Protein AF-0000000072276516 (afdb_homodimer)

pLDDT: mean 94.81, std 11.95, range [18.27, 99.0]

Secondary structure (DSSP, 8-state):
----HHHHHHTHHHHTSTTTHHHHHHHHHH-EEEEE-SSTTHHHHHHHHHHHT-SEEEEE---B--GGGTTT-TTS-GGGTTSBHHHHHHHHHHHH-TTSEEEEE-S---TTTHHHHHHTSSEEEE--SSHHHHHHHHHHHHHHT-EEEEEEEEBTEEEEEEE-GGGT---HHHH-SSPPPTTTS--HHHH-B-HHHHHHHHHHHHHHHHHHHHT-S---BTEEEEEETTTTEEEEEE----TT-TTTSSS-S--SSGGGTTGGGT-----/----HHHHHHTHHHHTSTTTHHHHHHHHHH-EEEEE-SSTTHHHHHHHHHHHT-SEEEEE---B--GGGTTT-TTS-GGGTTSBHHHHHHHHHHHH-TTSEEEEE-S---HHHHHHHHHTSSEEEE--SSHHHHHHHHHHHHHHT-EEEEEEEEBTEEEEEEE-GGGT---HHHH-SSPPPTTTS--HHHH-B-HHHHHHHHHHHHHHHHHHHHT-S---BTEEEEEETTTTEEEEEE----TT-TTTSSS-S--SSGGGTTTTTT-----

Organism: Rhodospirillum rubrum (strain ATCC 11170 / ATH 1.1.1 / DSM 467 / LMG 4362 / NCIMB 8255 / S1) (NCBI:txid269796)

InterPro domains:
  IPR000594 THIF-type NAD/FAD binding fold [PF00899] (11-246)
  IPR035985 Ubiquitin-activating enzyme-like [SSF69572] (2-256)
  IPR045886 ThiF/MoeB/HesA family [PTHR10953] (6-190)

Solvent-accessible surface area (backbone atoms only — not comparable to full-atom values): 27243 Å² total; per-residue (Å²): 131,85,71,52,72,64,52,49,46,28,41,40,36,44,38,49,22,85,88,36,20,64,68,34,49,51,50,30,43,68,35,35,36,34,32,38,25,66,37,38,29,19,12,38,21,52,50,38,37,30,26,63,34,31,21,28,36,35,32,34,27,62,51,54,37,45,66,56,44,36,26,34,17,76,43,46,40,61,88,45,51,71,35,44,33,32,57,41,42,39,53,44,37,42,36,42,25,70,82,31,43,63,45,69,36,80,38,73,87,37,52,88,48,37,59,66,58,57,65,75,35,68,34,38,36,41,28,53,81,48,59,72,58,52,52,51,51,43,53,43,25,54,76,69,55,32,43,36,39,38,42,47,68,49,37,53,34,36,40,38,33,27,26,35,44,75,76,69,35,18,50,62,46,44,78,46,78,60,76,73,58,85,81,72,62,75,38,43,89,69,46,4,35,48,31,25,54,29,28,24,50,11,9,47,49,31,41,51,52,51,27,62,76,62,71,44,65,44,71,42,53,36,31,36,40,37,35,38,56,46,62,63,44,66,48,76,42,83,41,61,60,37,64,79,24,47,58,81,22,82,69,49,74,52,86,68,55,71,91,45,60,76,58,71,77,68,71,69,68,78,124,132,86,73,49,72,65,52,49,46,30,42,40,36,44,38,50,23,83,88,36,20,64,69,36,48,50,49,30,42,69,34,34,37,34,31,37,26,65,38,39,29,20,12,38,21,53,50,37,36,31,27,63,34,31,22,30,36,33,34,33,28,62,52,54,36,46,66,56,44,35,24,34,18,74,43,47,40,59,88,44,50,69,35,43,33,32,58,41,41,38,53,43,37,42,36,42,25,72,83,32,45,62,46,69,36,83,39,74,88,37,53,89,48,36,58,65,59,55,66,76,35,67,35,37,35,42,27,53,81,48,60,71,60,51,52,50,50,43,52,43,25,55,77,68,54,33,42,36,40,40,42,48,67,47,39,51,34,35,39,38,34,28,25,32,44,76,75,70,37,20,49,62,46,45,77,44,77,60,77,74,58,84,79,72,64,74,38,44,89,69,44,3,37,47,31,26,55,29,28,22,50,11,8,47,49,32,42,51,52,52,28,63,76,62,72,44,66,44,71,43,52,36,32,36,40,38,36,37,58,44,63,62,44,67,47,77,41,85,41,61,60,37,64,78,23,47,58,83,22,81,70,49,74,51,87,68,54,70,89,46,59,76,58,71,76,67,71,69,68,78,128

Radius of gyration: 22.63 Å; Cα contacts (8 Å, |Δi|>4): 1317; chains: 2; bounding box: 52×69×54 Å

Nearest PDB structures (foldseek):
  1zud-assembly2_3  TM=9.697E-01  e=6.079E-31  Escherichia coli K-12
  1zud-assembly3_1  TM=9.810E-01  e=8.477E-30  Escherichia coli K-12
  1zkm-assembly2_D  TM=9.727E-01  e=9.610E-30  Escherichia coli
  6yub-assembly1_A  TM=8.601E-01  e=2.172E-29  Thermochaetoides thermophila
  6yub-assembly1_B  TM=8.516E-01  e=3.821E-29  Thermochaetoides thermophila

Structure (mmCIF, N/CA/C/O backbone):
data_AF-0000000072276516-model_v1
#
loop_
_entity.id
_entity.type
_entity.pdbx_description
1 polymer 'Molybdopterin-synthase adenylyltransferase'
#
loop_
_atom_site.group_PDB
_atom_site.id
_atom_site.type_symbol
_atom_site.label_atom_id
_atom_site.label_alt_id
_atom_site.label_comp_id
_atom_site.label_asym_id
_atom_site.label_entity_id
_atom_site.label_seq_id
_atom_site.pdbx_PDB_ins_code
_atom_site.Cartn_x
_atom_site.Cartn_y
_atom_site.Cartn_z
_atom_site.occupancy
_atom_site.B_iso_or_equiv
_atom_site.auth_seq_id
_atom_site.auth_comp_id
_atom_site.auth_asym_id
_atom_site.auth_atom_id
_atom_site.pdbx_PDB_model_num
ATOM 1 N N . MET A 1 1 ? 25.953 12.086 11.086 1 65.81 1 MET A N 1
ATOM 2 C CA . MET A 1 1 ? 25.359 11.242 12.117 1 65.81 1 MET A CA 1
ATOM 3 C C . MET A 1 1 ? 25.938 9.828 12.055 1 65.81 1 MET A C 1
ATOM 5 O O . MET A 1 1 ? 26.219 9.312 10.969 1 65.81 1 MET A O 1
ATOM 9 N N . ASP A 1 2 ? 26.406 9.375 13.156 1 86.06 2 ASP A N 1
ATOM 10 C CA . ASP A 1 2 ? 27 8.047 13.242 1 86.06 2 ASP A CA 1
ATOM 11 C C . ASP A 1 2 ? 25.938 6.98 13.484 1 86.06 2 ASP A C 1
ATOM 13 O O . ASP A 1 2 ? 25.234 7.016 14.492 1 86.06 2 ASP A O 1
ATOM 17 N N . PHE A 1 3 ? 25.688 6.188 12.438 1 93.75 3 PHE A N 1
ATOM 18 C CA . PHE A 1 3 ? 24.75 5.09 12.57 1 93.75 3 PHE A CA 1
ATOM 19 C C . PHE A 1 3 ? 25.312 3.992 13.461 1 93.75 3 PHE A C 1
ATOM 21 O O . PHE A 1 3 ? 26.5 3.705 13.43 1 93.75 3 PHE A O 1
ATOM 28 N N . THR A 1 4 ? 24.375 3.482 14.281 1 96.06 4 THR A N 1
ATOM 29 C CA . THR A 1 4 ? 24.734 2.223 14.922 1 96.06 4 THR A CA 1
ATOM 30 C C . THR A 1 4 ? 24.812 1.098 13.891 1 96.06 4 THR A C 1
ATOM 32 O O . THR A 1 4 ? 24.297 1.232 12.773 1 96.06 4 THR A O 1
ATOM 35 N N . GLU A 1 5 ? 25.453 0.019 14.234 1 95.62 5 GLU A N 1
ATOM 36 C CA . GLU A 1 5 ? 25.516 -1.15 13.367 1 95.62 5 GLU A CA 1
ATOM 37 C C . GLU A 1 5 ? 24.125 -1.669 13.039 1 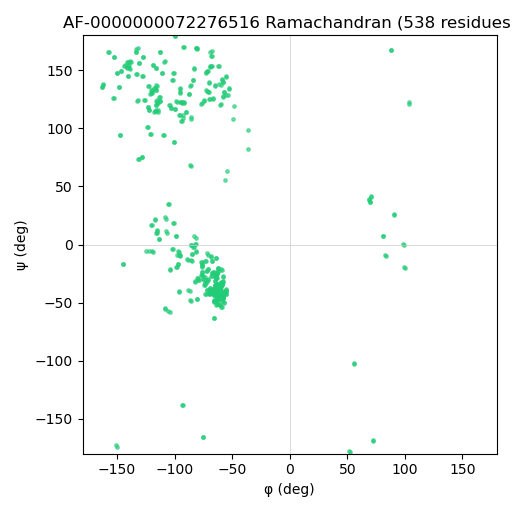95.62 5 GLU A C 1
ATOM 39 O O . GLU A 1 5 ? 23.844 -2.078 11.906 1 95.62 5 GLU A O 1
ATOM 44 N N . GLU A 1 6 ? 23.328 -1.648 14.008 1 96.69 6 GLU A N 1
ATOM 45 C CA . GLU A 1 6 ? 21.938 -2.076 13.82 1 96.69 6 GLU A CA 1
ATOM 46 C C . GLU A 1 6 ? 21.234 -1.203 12.789 1 96.69 6 GLU A C 1
ATOM 48 O O . GLU A 1 6 ? 20.531 -1.713 11.914 1 96.69 6 GLU A O 1
ATOM 53 N N . GLN A 1 7 ? 21.406 0.08 12.891 1 97.12 7 GLN A N 1
ATOM 54 C CA . GLN A 1 7 ? 20.781 1.007 11.961 1 97.12 7 GLN A CA 1
ATOM 55 C C . GLN A 1 7 ? 21.297 0.808 10.539 1 97.12 7 GLN A C 1
ATOM 57 O O . GLN A 1 7 ? 20.531 0.869 9.578 1 97.12 7 GLN A O 1
ATOM 62 N N . ILE A 1 8 ? 22.594 0.59 10.414 1 97.06 8 ILE A N 1
ATOM 63 C CA . ILE A 1 8 ? 23.172 0.341 9.102 1 97.06 8 ILE A CA 1
ATOM 64 C C . ILE A 1 8 ? 22.547 -0.899 8.477 1 97.06 8 ILE A C 1
ATOM 66 O O . ILE A 1 8 ? 22.188 -0.896 7.297 1 97.06 8 ILE A O 1
ATOM 70 N N . HIS A 1 9 ? 22.391 -1.893 9.312 1 97.5 9 HIS A N 1
ATOM 71 C CA . HIS A 1 9 ? 21.812 -3.141 8.836 1 97.5 9 HIS A CA 1
ATOM 72 C C . HIS A 1 9 ? 20.328 -2.963 8.5 1 97.5 9 HIS A C 1
ATOM 74 O O . HIS A 1 9 ? 19.875 -3.396 7.445 1 97.5 9 HIS A O 1
ATOM 80 N N . ARG A 1 10 ? 19.641 -2.268 9.312 1 98 10 ARG A N 1
ATOM 81 C CA . ARG A 1 10 ? 18.188 -2.092 9.188 1 98 10 ARG A CA 1
ATOM 82 C C . ARG A 1 10 ? 17.844 -1.253 7.961 1 98 10 ARG A C 1
ATOM 84 O O . ARG A 1 10 ? 16.859 -1.533 7.266 1 98 10 ARG A O 1
ATOM 91 N N . TYR A 1 11 ? 18.672 -0.251 7.734 1 97.88 11 TYR A N 1
ATOM 92 C CA . TYR A 1 11 ? 18.297 0.709 6.699 1 97.88 11 TYR A CA 1
ATOM 93 C C . TYR A 1 11 ? 19.188 0.545 5.469 1 97.88 11 TYR A C 1
ATOM 95 O O . TYR A 1 11 ? 19.328 1.472 4.664 1 97.88 11 TYR A O 1
ATOM 103 N N . ALA A 1 12 ? 19.781 -0.639 5.285 1 96.88 12 ALA A N 1
ATOM 104 C CA . ALA A 1 12 ? 20.75 -0.898 4.223 1 96.88 12 ALA A CA 1
ATOM 105 C C . ALA A 1 12 ? 20.156 -0.604 2.852 1 96.88 12 ALA A C 1
ATOM 107 O O . ALA A 1 12 ? 20.812 0.004 2 1 96.88 12 ALA A O 1
ATOM 108 N N . ARG A 1 13 ? 18.906 -0.985 2.637 1 95.44 13 ARG A N 1
ATOM 109 C CA . ARG A 1 13 ? 18.297 -0.85 1.322 1 95.44 13 ARG A CA 1
ATOM 110 C C . ARG A 1 13 ? 18.031 0.615 0.989 1 95.44 13 ARG A C 1
ATOM 112 O O . ARG A 1 13 ? 17.969 0.988 -0.185 1 95.44 13 ARG A O 1
ATOM 119 N N . HIS A 1 14 ? 17.766 1.454 2.025 1 96.31 14 HIS A N 1
ATOM 120 C CA . HIS A 1 14 ? 17.641 2.891 1.812 1 96.31 14 HIS A CA 1
ATOM 121 C C . HIS A 1 14 ? 19 3.531 1.543 1 96.31 14 HIS A C 1
ATOM 123 O O . HIS A 1 14 ? 19.141 4.367 0.646 1 96.31 14 HIS A O 1
ATOM 129 N N . ILE A 1 15 ? 19.953 3.105 2.297 1 96.25 15 ILE A N 1
ATOM 130 C CA . ILE A 1 15 ? 21.297 3.682 2.217 1 96.25 15 ILE A CA 1
ATOM 131 C C . ILE A 1 15 ? 21.906 3.395 0.844 1 96.25 15 ILE A C 1
ATOM 133 O O . ILE A 1 15 ? 22.641 4.215 0.301 1 96.25 15 ILE A O 1
ATOM 137 N N . LEU A 1 16 ? 21.484 2.271 0.191 1 95.81 16 LEU A N 1
ATOM 138 C CA . LEU A 1 16 ? 22 1.867 -1.112 1 95.81 16 LEU A CA 1
ATOM 139 C C . LEU A 1 16 ? 21.406 2.721 -2.225 1 95.81 16 LEU A C 1
ATOM 141 O O . LEU A 1 16 ? 21.922 2.744 -3.344 1 95.81 16 LEU A O 1
ATOM 145 N N . LEU A 1 17 ? 20.297 3.383 -1.972 1 97.38 17 LEU A N 1
ATOM 146 C CA . LEU A 1 17 ? 19.688 4.273 -2.959 1 97.38 17 LEU A CA 1
ATOM 147 C C . LEU A 1 17 ? 20.484 5.57 -3.076 1 97.38 17 LEU A C 1
ATOM 149 O O . LEU A 1 17 ? 20.625 6.309 -2.1 1 97.38 17 LEU A O 1
ATOM 153 N N . PRO A 1 18 ? 20.906 5.855 -4.258 1 97.06 18 PRO A N 1
ATOM 154 C CA . PRO A 1 18 ? 21.688 7.086 -4.406 1 97.06 18 PRO A CA 1
ATOM 155 C C . PRO A 1 18 ? 20.906 8.328 -3.98 1 97.06 18 PRO A C 1
ATOM 157 O O . PRO A 1 18 ? 21.5 9.289 -3.471 1 97.06 18 PRO A O 1
ATOM 160 N N . GLU A 1 19 ? 19.641 8.367 -4.148 1 97.62 19 GLU A N 1
ATOM 161 C CA . GLU A 1 19 ? 18.797 9.508 -3.82 1 97.62 19 GLU A CA 1
ATOM 162 C C . GLU A 1 19 ? 18.641 9.672 -2.311 1 97.62 19 GLU A C 1
ATOM 164 O O . GLU A 1 19 ? 18.328 10.766 -1.827 1 97.62 19 GLU A O 1
ATOM 169 N N . VAL A 1 20 ? 18.828 8.617 -1.462 1 97.69 20 VAL A N 1
ATOM 170 C CA . VAL A 1 20 ? 18.656 8.648 -0.015 1 97.69 20 VAL A CA 1
ATOM 171 C C . VAL A 1 20 ? 20.016 8.672 0.68 1 97.69 20 VAL A C 1
ATOM 173 O O . VAL A 1 20 ? 20.359 9.648 1.348 1 97.69 20 VAL A O 1
ATOM 176 N N . GLY A 1 21 ? 20.875 7.633 0.403 1 97.31 21 GLY A N 1
ATOM 177 C CA . GLY A 1 21 ? 22.172 7.547 1.033 1 97.31 21 GLY A CA 1
ATOM 178 C C . GLY A 1 21 ? 22.125 7.648 2.545 1 97.31 21 GLY A C 1
ATOM 179 O O . GLY A 1 21 ? 21.047 7.594 3.137 1 97.31 21 GLY A O 1
ATOM 180 N N . GLY A 1 22 ? 23.281 7.609 3.127 1 97.12 22 GLY A N 1
ATOM 181 C CA . GLY A 1 22 ? 23.359 7.789 4.566 1 97.12 22 GLY A CA 1
ATOM 182 C C . GLY A 1 22 ? 22.828 9.133 5.031 1 97.12 22 GLY A C 1
ATOM 183 O O . GLY A 1 22 ? 22.188 9.227 6.07 1 97.12 22 GLY A O 1
ATOM 184 N N . THR A 1 23 ? 23.094 10.117 4.203 1 97.88 23 THR A N 1
ATOM 185 C CA . THR A 1 23 ? 22.656 11.469 4.531 1 97.88 23 THR A CA 1
ATOM 186 C C . THR A 1 23 ? 21.125 11.539 4.582 1 97.88 23 THR A C 1
ATOM 188 O O . THR A 1 23 ? 20.562 12.125 5.508 1 97.88 23 THR A O 1
ATOM 191 N N . GLY A 1 24 ? 20.5 10.984 3.596 1 98.44 24 GLY A N 1
ATOM 192 C CA . GLY A 1 24 ? 19.047 10.953 3.588 1 98.44 24 GLY A CA 1
ATOM 193 C C . GLY A 1 24 ? 18.453 10.164 4.742 1 98.44 24 GLY A C 1
ATOM 194 O O . GLY A 1 24 ? 17.469 10.578 5.344 1 98.44 24 GLY A O 1
ATOM 195 N N . GLN A 1 25 ? 19.109 9.047 5.062 1 98.62 25 GLN A N 1
ATOM 196 C CA . GLN A 1 25 ? 18.625 8.234 6.176 1 98.62 25 GLN A CA 1
ATOM 197 C C . GLN A 1 25 ? 18.75 8.984 7.496 1 98.62 25 GLN A C 1
ATOM 199 O O . GLN A 1 25 ? 17.859 8.906 8.344 1 98.62 25 GLN A O 1
ATOM 204 N N . ALA A 1 26 ? 19.812 9.711 7.621 1 98.56 26 ALA A N 1
ATOM 205 C CA . ALA A 1 26 ? 19.984 10.531 8.82 1 98.56 26 ALA A CA 1
ATOM 206 C C . ALA A 1 26 ? 18.891 11.586 8.922 1 98.56 26 ALA A C 1
ATOM 208 O O . ALA A 1 26 ? 18.391 11.867 10.016 1 98.56 26 ALA A O 1
ATOM 209 N N . ARG A 1 27 ? 18.531 12.172 7.793 1 98.56 27 ARG A N 1
ATOM 210 C CA . ARG A 1 27 ? 17.453 13.156 7.766 1 98.56 27 ARG A CA 1
ATOM 211 C C . ARG A 1 27 ? 16.141 12.531 8.195 1 98.56 27 ARG A C 1
ATOM 213 O O . ARG A 1 27 ? 15.359 13.148 8.938 1 98.56 27 ARG A O 1
ATOM 220 N N . LEU A 1 28 ? 15.875 11.344 7.75 1 98.75 28 LEU A N 1
ATOM 221 C CA . LEU A 1 28 ? 14.664 10.648 8.148 1 98.75 28 LEU A CA 1
ATOM 222 C C . LEU A 1 28 ? 14.648 10.398 9.648 1 98.75 28 LEU A C 1
ATOM 224 O O . LEU A 1 28 ? 13.633 10.633 10.312 1 98.75 28 LEU A O 1
ATOM 228 N N . LEU A 1 29 ? 15.742 9.984 10.172 1 98.62 29 LEU A N 1
ATOM 229 C CA . LEU A 1 29 ? 15.836 9.672 11.594 1 98.62 29 LEU A CA 1
ATOM 230 C C . LEU A 1 29 ? 15.602 10.922 12.438 1 98.62 29 LEU A C 1
ATOM 232 O O . LEU A 1 29 ? 15.156 10.828 13.586 1 98.62 29 LEU A O 1
ATOM 236 N N . GLY A 1 30 ? 15.844 12.023 11.859 1 98.5 30 GLY A N 1
ATOM 237 C CA . GLY A 1 30 ? 15.695 13.273 12.57 1 98.5 30 GLY A CA 1
ATOM 238 C C . GLY A 1 30 ? 14.352 13.945 12.328 1 98.5 30 GLY A C 1
ATOM 239 O O . GLY A 1 30 ? 14.031 14.953 12.961 1 98.5 30 GLY A O 1
ATOM 240 N N . ALA A 1 31 ? 13.578 13.422 11.453 1 98.88 31 ALA A N 1
ATOM 241 C CA . ALA A 1 31 ? 12.344 14.055 11.016 1 98.88 31 ALA A CA 1
ATOM 242 C C . ALA A 1 31 ? 11.195 13.766 11.977 1 98.88 31 ALA A C 1
ATOM 244 O O . ALA A 1 31 ? 11.219 12.75 12.688 1 98.88 31 ALA A O 1
ATOM 245 N N . ARG A 1 32 ? 10.227 14.648 12.07 1 98.94 32 ARG A N 1
ATOM 246 C CA . ARG A 1 32 ? 8.984 14.531 12.836 1 98.94 32 ARG A CA 1
ATOM 247 C C . ARG A 1 32 ? 7.77 14.703 11.938 1 98.94 32 ARG A C 1
ATOM 249 O O . ARG A 1 32 ? 7.578 15.766 11.344 1 98.94 32 ARG A O 1
ATOM 256 N N . VAL A 1 33 ? 6.945 13.695 11.836 1 98.94 33 VAL A N 1
ATOM 257 C CA . VAL A 1 33 ? 5.789 13.727 10.953 1 98.94 33 VAL A CA 1
ATOM 258 C C . VAL A 1 33 ? 4.508 13.531 11.758 1 98.94 33 VAL A C 1
ATOM 260 O O . VAL A 1 33 ? 4.422 12.617 12.578 1 98.94 33 VAL A O 1
ATOM 263 N N . LEU A 1 34 ? 3.508 14.391 11.57 1 99 34 LEU A N 1
ATOM 264 C CA . LEU A 1 34 ? 2.186 14.203 12.164 1 99 34 LEU A CA 1
ATOM 265 C C . LEU A 1 34 ? 1.247 13.516 11.18 1 99 34 LEU A C 1
ATOM 267 O O . LEU A 1 34 ? 1.073 13.969 10.047 1 99 34 LEU A O 1
ATOM 271 N N . VAL A 1 35 ? 0.7 12.398 11.586 1 98.94 35 VAL A N 1
ATOM 272 C CA . VAL A 1 35 ? -0.323 11.695 10.82 1 98.94 35 VAL A CA 1
ATOM 273 C C . VAL A 1 35 ? -1.691 11.914 11.461 1 98.94 35 VAL A C 1
ATOM 275 O O . VAL A 1 35 ? -1.9 11.578 12.625 1 98.94 35 VAL A O 1
ATOM 278 N N . VAL A 1 36 ? -2.609 12.5 10.703 1 98.88 36 VAL A N 1
ATOM 279 C CA . VAL A 1 36 ? -3.971 12.719 11.188 1 98.88 36 VAL A CA 1
ATOM 280 C C . VAL A 1 36 ? -4.863 11.555 10.75 1 98.88 36 VAL A C 1
ATOM 282 O O . VAL A 1 36 ? -5.262 11.469 9.586 1 98.88 36 VAL A O 1
ATOM 285 N N . GLY A 1 37 ? -5.184 10.727 11.727 1 98.5 37 GLY A N 1
ATOM 286 C CA . GLY A 1 37 ? -5.977 9.539 11.453 1 98.5 37 GLY A CA 1
ATOM 287 C C . GLY A 1 37 ? -5.156 8.266 11.43 1 98.5 37 GLY A C 1
ATOM 288 O O . GLY A 1 37 ? -4.211 8.141 10.648 1 98.5 37 GLY A O 1
ATOM 289 N N . ALA A 1 38 ? -5.516 7.336 12.266 1 98.69 38 ALA A N 1
ATOM 290 C CA . ALA A 1 38 ? -4.902 6.012 12.297 1 98.69 38 ALA A CA 1
ATOM 291 C C . ALA A 1 38 ? -5.828 4.961 11.695 1 98.69 38 ALA A C 1
ATOM 293 O O . ALA A 1 38 ? -5.922 3.84 12.203 1 98.69 38 ALA A O 1
ATOM 294 N N . GLY A 1 39 ? -6.582 5.383 10.672 1 98.19 39 GLY A N 1
ATOM 295 C CA . GLY A 1 39 ? -7.527 4.5 10.008 1 98.19 39 GLY A CA 1
ATOM 296 C C . GLY A 1 39 ? -6.945 3.803 8.797 1 98.19 39 GLY A C 1
ATOM 297 O O . GLY A 1 39 ? -5.828 3.281 8.844 1 98.19 39 GLY A O 1
ATOM 298 N N . GLY A 1 40 ? -7.777 3.732 7.711 1 98.25 40 GLY A N 1
ATOM 299 C CA . GLY A 1 40 ? -7.379 3.027 6.5 1 98.25 40 GLY A CA 1
ATOM 300 C C . GLY A 1 40 ? -6.129 3.602 5.859 1 98.25 40 GLY A C 1
ATOM 301 O O . GLY A 1 40 ? -5.164 2.877 5.613 1 98.25 40 GLY A O 1
ATOM 302 N N . LEU A 1 41 ? -6.125 4.852 5.637 1 98.62 41 LEU A N 1
ATOM 303 C CA . LEU A 1 41 ? -4.957 5.508 5.047 1 98.62 41 LEU A CA 1
ATOM 304 C C . LEU A 1 41 ? -3.797 5.531 6.035 1 98.62 41 LEU A C 1
ATOM 306 O O . LEU A 1 41 ? -2.652 5.266 5.66 1 98.62 41 LEU A O 1
ATOM 310 N N . GLY A 1 42 ? -4.113 5.812 7.277 1 98.81 42 GLY A N 1
ATOM 311 C CA . GLY A 1 42 ? -3.096 5.938 8.312 1 98.81 42 GLY A CA 1
ATOM 312 C C . GLY A 1 42 ? -2.334 4.648 8.555 1 98.81 42 GLY A C 1
ATOM 313 O O . GLY A 1 42 ? -1.176 4.676 8.977 1 98.81 42 GLY A O 1
ATOM 314 N N . SER A 1 43 ? -2.951 3.518 8.242 1 98.81 43 SER A N 1
ATOM 315 C CA . SER A 1 43 ? -2.361 2.221 8.555 1 98.81 43 SER A CA 1
ATOM 316 C C . SER A 1 43 ? -1.084 1.985 7.762 1 98.81 43 SER A C 1
ATOM 318 O O . SER A 1 43 ? 0.009 1.938 8.328 1 98.81 43 SER A O 1
ATOM 320 N N . PRO A 1 44 ? -1.178 1.92 6.395 1 98.88 44 PRO A N 1
ATOM 321 C CA . PRO A 1 44 ? 0.08 1.749 5.664 1 98.88 44 PRO A CA 1
ATOM 322 C C . PRO A 1 44 ? 1.016 2.947 5.812 1 98.88 44 PRO A C 1
ATOM 324 O O . PRO A 1 44 ? 2.238 2.781 5.836 1 98.88 44 PRO A O 1
ATOM 327 N N . LEU A 1 45 ? 0.515 4.133 5.953 1 98.94 45 LEU A N 1
ATOM 328 C CA . LEU A 1 45 ? 1.3 5.352 6.102 1 98.94 45 LEU A CA 1
ATOM 329 C C . LEU A 1 45 ? 2.205 5.27 7.324 1 98.94 45 LEU A C 1
ATOM 331 O O . LEU A 1 45 ? 3.424 5.414 7.211 1 98.94 45 LEU A O 1
ATOM 335 N N . VAL A 1 46 ? 1.607 4.969 8.477 1 98.94 46 VAL A N 1
ATOM 336 C CA . VAL A 1 46 ? 2.354 4.91 9.727 1 98.94 46 VAL A CA 1
ATOM 337 C C . VAL A 1 46 ? 3.363 3.764 9.672 1 98.94 46 VAL A C 1
ATOM 339 O O . VAL A 1 46 ? 4.52 3.932 10.062 1 98.94 46 VAL A O 1
ATOM 342 N N . LEU A 1 47 ? 2.957 2.627 9.172 1 98.94 47 LEU A N 1
ATOM 343 C CA . LEU A 1 47 ? 3.824 1.456 9.133 1 98.94 47 LEU A CA 1
ATOM 344 C C . LEU A 1 47 ? 5.047 1.71 8.258 1 98.94 47 LEU A C 1
ATOM 346 O O . LEU A 1 47 ? 6.176 1.421 8.664 1 98.94 47 LEU A O 1
ATOM 350 N N . TYR A 1 48 ? 4.879 2.285 7.113 1 98.94 48 TYR A N 1
ATOM 351 C CA . TYR A 1 48 ? 5.992 2.441 6.184 1 98.94 48 TYR A CA 1
ATOM 352 C C . TYR A 1 48 ? 6.863 3.629 6.574 1 98.94 48 TYR A C 1
ATOM 354 O O . TYR A 1 48 ? 8.07 3.643 6.297 1 98.94 48 TYR A O 1
ATOM 362 N N . LEU A 1 49 ? 6.309 4.672 7.223 1 98.94 49 LEU A N 1
ATOM 363 C CA . LEU A 1 49 ? 7.156 5.723 7.781 1 98.94 49 LEU A CA 1
ATOM 364 C C . LEU A 1 49 ? 8.039 5.172 8.891 1 98.94 49 LEU A C 1
ATOM 366 O O . LEU A 1 49 ? 9.227 5.492 8.969 1 98.94 49 LEU A O 1
ATOM 370 N N . ALA A 1 50 ? 7.402 4.336 9.719 1 98.94 50 ALA A N 1
ATOM 371 C CA . ALA A 1 50 ? 8.164 3.709 10.797 1 98.94 50 ALA A CA 1
ATOM 372 C C . ALA A 1 50 ? 9.258 2.803 10.234 1 98.94 50 ALA A C 1
ATOM 374 O O . ALA A 1 50 ? 10.406 2.863 10.672 1 98.94 50 ALA A O 1
ATOM 375 N N . ALA A 1 51 ? 8.883 1.981 9.289 1 98.88 51 ALA A N 1
ATOM 376 C CA . ALA A 1 51 ? 9.836 1.071 8.656 1 98.88 51 ALA A CA 1
ATOM 377 C C . ALA A 1 51 ? 10.984 1.841 8.016 1 98.88 51 ALA A C 1
ATOM 379 O O . ALA A 1 51 ? 12.133 1.382 8.031 1 98.88 51 ALA A O 1
ATOM 380 N N . ALA A 1 52 ? 10.68 3.043 7.48 1 98.81 52 ALA A N 1
ATOM 381 C CA . ALA A 1 52 ? 11.672 3.867 6.797 1 98.81 52 ALA A CA 1
ATOM 382 C C . ALA A 1 52 ? 12.586 4.562 7.797 1 98.81 52 ALA A C 1
ATOM 384 O O . ALA A 1 52 ? 13.625 5.113 7.418 1 98.81 52 ALA A O 1
ATOM 385 N N . GLY A 1 53 ? 12.195 4.582 9.039 1 98.75 53 GLY A N 1
ATOM 386 C CA . GLY A 1 53 ? 13.039 5.18 10.062 1 98.75 53 GLY A CA 1
ATOM 387 C C . GLY A 1 53 ? 12.758 6.652 10.281 1 98.75 53 GLY A C 1
ATOM 388 O O . GLY A 1 53 ? 13.648 7.414 10.648 1 98.75 53 GLY A O 1
ATOM 389 N N . VAL A 1 54 ? 11.586 7.117 10 1 98.88 54 VAL A N 1
ATOM 390 C CA . VAL A 1 54 ? 11.211 8.453 10.445 1 98.88 54 VAL A CA 1
ATOM 391 C C . VAL A 1 54 ? 11.289 8.531 11.969 1 98.88 54 VAL A C 1
ATOM 393 O O . VAL A 1 54 ? 10.586 7.793 12.672 1 98.88 54 VAL A O 1
ATOM 396 N N . GLY A 1 55 ? 12.07 9.391 12.43 1 98.81 55 GLY A N 1
ATOM 397 C CA . GLY A 1 55 ? 12.461 9.367 13.836 1 98.81 55 GLY A CA 1
ATOM 398 C C . GLY A 1 55 ? 11.281 9.523 14.781 1 98.81 55 GLY A C 1
ATOM 399 O O . GLY A 1 55 ? 11.203 8.836 15.797 1 98.81 55 GLY A O 1
ATOM 400 N N . THR A 1 56 ? 10.398 10.445 14.477 1 98.94 56 THR A N 1
ATOM 401 C CA . THR A 1 56 ? 9.227 10.711 15.312 1 98.94 56 THR A CA 1
ATOM 402 C C . THR A 1 56 ? 7.969 10.789 14.453 1 98.94 56 THR A C 1
ATOM 404 O O . THR A 1 56 ? 7.906 11.562 13.5 1 98.94 56 THR A O 1
ATOM 407 N N . ILE A 1 57 ? 7.027 9.93 14.836 1 98.94 57 ILE A N 1
ATOM 408 C CA . ILE A 1 57 ? 5.719 9.953 14.188 1 98.94 57 ILE A CA 1
ATOM 409 C C . ILE A 1 57 ? 4.645 10.305 15.211 1 98.94 57 ILE A C 1
ATOM 411 O O . ILE A 1 57 ? 4.473 9.594 16.203 1 98.94 57 ILE A O 1
ATOM 415 N N . GLY A 1 58 ? 4.004 11.469 15.031 1 98.94 58 GLY A N 1
ATOM 416 C CA . GLY A 1 58 ? 2.795 11.75 15.789 1 98.94 58 GLY A CA 1
ATOM 417 C C . GLY A 1 58 ? 1.54 11.211 15.133 1 98.94 58 GLY A C 1
ATOM 418 O O . GLY A 1 58 ? 1.397 11.266 13.906 1 98.94 58 GLY A O 1
ATOM 419 N N . VAL A 1 59 ? 0.675 10.609 15.938 1 98.94 59 VAL A N 1
ATOM 420 C CA . VAL A 1 59 ? -0.611 10.141 15.438 1 98.94 59 VAL A CA 1
ATOM 421 C C . VAL A 1 59 ? -1.742 10.727 16.281 1 98.94 59 VAL A C 1
ATOM 423 O O . VAL A 1 59 ? -1.739 10.609 17.5 1 98.94 59 VAL A O 1
ATOM 426 N N . ILE A 1 60 ? -2.664 11.398 15.625 1 98.94 60 ILE A N 1
ATOM 427 C CA . ILE A 1 60 ? -3.842 11.914 16.312 1 98.94 60 ILE A CA 1
ATOM 428 C C . ILE A 1 60 ? -5.086 11.172 15.828 1 98.94 60 ILE A C 1
ATOM 430 O O . ILE A 1 60 ? -5.344 11.094 14.625 1 98.94 60 ILE A O 1
ATOM 434 N N . ASP A 1 61 ? -5.797 10.602 16.641 1 98.69 61 ASP A N 1
ATOM 435 C CA . ASP A 1 61 ? -7.027 9.844 16.453 1 98.69 61 ASP A CA 1
ATOM 436 C C . ASP A 1 61 ? -7.781 9.664 17.766 1 98.69 61 ASP A C 1
ATOM 438 O O . ASP A 1 61 ? -7.184 9.328 18.797 1 98.69 61 ASP A O 1
ATOM 442 N N . ALA A 1 62 ? -9.07 9.859 17.75 1 98.25 62 ALA A N 1
ATOM 443 C CA . ALA A 1 62 ? -9.836 9.836 19 1 98.25 62 ALA A CA 1
ATOM 444 C C . ALA A 1 62 ? -10.562 8.508 19.156 1 98.25 62 ALA A C 1
ATOM 446 O O . ALA A 1 62 ? -11.195 8.266 20.203 1 98.25 62 ALA A O 1
ATOM 447 N N . ASP A 1 63 ? -10.516 7.586 18.188 1 98.06 63 ASP A N 1
ATOM 448 C CA . ASP A 1 63 ? -11.352 6.387 18.172 1 98.06 63 ASP A CA 1
ATOM 449 C C . ASP A 1 63 ? -10.633 5.215 18.828 1 98.06 63 ASP A C 1
ATOM 451 O O . ASP A 1 63 ? -9.445 5.305 19.156 1 98.06 63 ASP A O 1
ATOM 455 N N . VAL A 1 64 ? -11.414 4.191 19.031 1 98.75 64 VAL A N 1
ATOM 456 C CA . VAL A 1 64 ? -10.891 2.9 19.469 1 98.75 64 VAL A CA 1
ATOM 457 C C . VAL A 1 64 ? -10.977 1.891 18.328 1 98.75 64 VAL A C 1
ATOM 459 O O . VAL A 1 64 ? -11.758 2.066 17.391 1 98.75 64 VAL A O 1
ATOM 462 N N . VAL A 1 65 ? -10.18 0.879 18.391 1 98.81 65 VAL A N 1
ATOM 463 C CA . VAL A 1 65 ? -10.18 -0.164 17.375 1 98.81 65 VAL A CA 1
ATOM 464 C C . VAL A 1 65 ? -11.492 -0.942 17.422 1 98.81 65 VAL A C 1
ATOM 466 O O . VAL A 1 65 ? -11.922 -1.372 18.484 1 98.81 65 VAL A O 1
ATOM 469 N N . ASP A 1 66 ? -12.086 -0.991 16.328 1 98.56 66 ASP A N 1
ATOM 470 C CA . ASP A 1 66 ? -13.336 -1.722 16.141 1 98.56 66 ASP A CA 1
ATOM 471 C C . ASP A 1 66 ? -13.164 -2.875 15.164 1 98.56 66 ASP A C 1
ATOM 473 O O . ASP A 1 66 ? -12.328 -2.809 14.258 1 98.56 66 ASP A O 1
ATOM 477 N N . LEU A 1 67 ? -13.953 -3.896 15.32 1 98.38 67 LEU A N 1
ATOM 478 C CA . LEU A 1 67 ? -13.875 -5.059 14.445 1 98.38 67 LEU A CA 1
ATOM 479 C C . LEU A 1 67 ? -14.031 -4.652 12.984 1 98.38 67 LEU A C 1
ATOM 481 O O . LEU A 1 67 ? -13.344 -5.18 12.109 1 98.38 67 LEU A O 1
ATOM 485 N N . SER A 1 68 ? -14.914 -3.699 12.695 1 97.31 68 SER A N 1
ATOM 486 C CA . SER A 1 68 ? -15.219 -3.275 11.328 1 97.31 68 SER A CA 1
ATOM 487 C C . SER A 1 68 ? -14.023 -2.566 10.695 1 97.31 68 SER A C 1
ATOM 489 O O . SER A 1 68 ? -14 -2.354 9.484 1 97.31 68 SER A O 1
ATOM 491 N N . ASN A 1 69 ? -13.047 -2.188 11.562 1 97.88 69 ASN A N 1
ATOM 492 C CA . ASN A 1 69 ? -11.867 -1.492 11.07 1 97.88 69 ASN A CA 1
ATOM 493 C C . ASN A 1 69 ? -10.898 -2.449 10.375 1 97.88 69 ASN A C 1
ATOM 495 O O . ASN A 1 69 ? -10.156 -2.047 9.477 1 97.88 69 ASN A O 1
ATOM 499 N N . LEU A 1 70 ? -10.977 -3.75 10.727 1 98.5 70 LEU A N 1
ATOM 500 C CA . LEU A 1 70 ? -9.875 -4.68 10.469 1 98.5 70 LEU A CA 1
ATOM 501 C C . LEU A 1 70 ? -9.945 -5.219 9.047 1 98.5 70 LEU A C 1
ATOM 503 O O . LEU A 1 70 ? -9.008 -5.883 8.586 1 98.5 70 LEU A O 1
ATOM 507 N N . GLN A 1 71 ? -10.984 -4.816 8.305 1 97.75 71 GLN A N 1
ATOM 508 C CA . GLN A 1 71 ? -11.07 -5.16 6.887 1 97.75 71 GLN A CA 1
ATOM 509 C C . GLN A 1 71 ? -10.125 -4.293 6.055 1 97.75 71 GLN A C 1
ATOM 511 O O . GLN A 1 71 ? -9.789 -4.641 4.922 1 97.75 71 GLN A O 1
ATOM 516 N N . ARG A 1 72 ? -9.664 -3.182 6.609 1 98.06 72 ARG A N 1
ATOM 517 C CA . ARG A 1 72 ? -8.852 -2.285 5.797 1 98.06 72 ARG A CA 1
ATOM 518 C C . ARG A 1 72 ? -7.754 -1.632 6.637 1 98.06 72 ARG A C 1
ATOM 520 O O . ARG A 1 72 ? -6.836 -1.018 6.094 1 98.06 72 ARG A O 1
ATOM 527 N N . GLN A 1 73 ? -7.785 -1.613 7.945 1 98.75 73 GLN A N 1
ATOM 528 C CA . GLN A 1 73 ? -6.828 -0.932 8.812 1 98.75 73 GLN A CA 1
ATOM 529 C C . GLN A 1 73 ? -5.805 -1.912 9.383 1 98.75 73 GLN A C 1
ATOM 531 O O . GLN A 1 73 ? -5.906 -2.318 10.539 1 98.75 73 GLN A O 1
ATOM 536 N N . ILE A 1 74 ? -4.73 -2.121 8.664 1 98.81 74 ILE A N 1
ATOM 537 C CA . ILE A 1 74 ? -3.795 -3.207 8.938 1 98.81 74 ILE A CA 1
ATOM 538 C C . ILE A 1 74 ? -2.84 -2.795 10.055 1 98.81 74 ILE A C 1
ATOM 540 O O . ILE A 1 74 ? -1.996 -3.588 10.484 1 98.81 74 ILE A O 1
ATOM 544 N N . LEU A 1 75 ? -2.938 -1.584 10.453 1 98.81 75 LEU A N 1
ATOM 545 C CA . LEU A 1 75 ? -2.174 -1.084 11.586 1 98.81 75 LEU A CA 1
ATOM 546 C C . LEU A 1 75 ? -2.623 -1.756 12.883 1 98.81 75 LEU A C 1
ATOM 548 O O . LEU A 1 75 ? -1.873 -1.796 13.859 1 98.81 75 LEU A O 1
ATOM 552 N N . HIS A 1 76 ? -3.836 -2.268 12.938 1 98.88 76 HIS A N 1
ATOM 553 C CA . HIS A 1 76 ? -4.477 -2.811 14.125 1 98.88 76 HIS A CA 1
ATOM 554 C C . HIS A 1 76 ? -4.688 -4.316 14 1 98.88 76 HIS A C 1
ATOM 556 O O . HIS A 1 76 ? -4.52 -4.883 12.922 1 98.88 76 HIS A O 1
ATOM 562 N N . THR A 1 77 ? -4.992 -4.938 15.164 1 98.81 77 THR A N 1
ATOM 563 C CA . THR A 1 77 ? -5.191 -6.383 15.172 1 98.81 77 THR A CA 1
ATOM 564 C C . THR A 1 77 ? -6.449 -6.75 15.945 1 98.81 77 THR A C 1
ATOM 566 O O . THR A 1 77 ? -7.008 -5.918 16.672 1 98.81 77 THR A O 1
ATOM 569 N N . THR A 1 78 ? -6.852 -7.965 15.75 1 98.75 78 THR A N 1
ATOM 570 C CA . THR A 1 78 ? -8.047 -8.477 16.422 1 98.75 78 THR A CA 1
ATOM 571 C C . THR A 1 78 ? -7.883 -8.414 17.938 1 98.75 78 THR A C 1
ATOM 573 O O . THR A 1 78 ? -8.82 -8.055 18.656 1 98.75 78 THR A O 1
ATOM 576 N N . GLU A 1 79 ? -6.695 -8.648 18.422 1 98.56 79 GLU A N 1
ATOM 577 C CA . GLU A 1 79 ? -6.449 -8.711 19.859 1 98.56 79 GLU A CA 1
ATOM 578 C C . GLU A 1 79 ? -6.496 -7.32 20.484 1 98.56 79 GLU A C 1
ATOM 580 O O . GLU A 1 79 ? -6.582 -7.184 21.703 1 98.56 79 GLU A O 1
ATOM 585 N N . ARG A 1 80 ? -6.445 -6.309 19.672 1 98.75 80 ARG A N 1
ATOM 586 C CA . ARG A 1 80 ? -6.363 -4.957 20.219 1 98.75 80 ARG A CA 1
ATOM 587 C C . ARG A 1 80 ? -7.688 -4.215 20.031 1 98.75 80 ARG A C 1
ATOM 589 O O . ARG A 1 80 ? -7.75 -2.998 20.219 1 98.75 80 ARG A O 1
ATOM 596 N N . ILE A 1 81 ? -8.734 -4.938 19.656 1 98.75 81 ILE A N 1
ATOM 597 C CA . ILE A 1 81 ? -10.07 -4.352 19.609 1 98.75 81 ILE A CA 1
ATOM 598 C C . ILE A 1 81 ? -10.406 -3.746 20.969 1 98.75 81 ILE A C 1
ATOM 600 O O . ILE A 1 81 ? -10.188 -4.379 22.016 1 98.75 81 ILE A O 1
ATOM 604 N N . GLY A 1 82 ? -10.844 -2.498 21 1 98.75 82 GLY A N 1
ATOM 605 C CA . GLY A 1 82 ? -11.172 -1.791 22.234 1 98.75 82 GLY A CA 1
ATOM 606 C C . GLY A 1 82 ? -10.062 -0.858 22.688 1 98.75 82 GLY A C 1
ATOM 607 O O . GLY A 1 82 ? -10.312 0.07 23.469 1 98.75 82 GLY A O 1
ATOM 608 N N . MET A 1 83 ? -8.867 -1.068 22.219 1 98.75 83 MET A N 1
ATOM 609 C CA . MET A 1 83 ? -7.746 -0.164 22.469 1 98.75 83 MET A CA 1
ATOM 610 C C . MET A 1 83 ? -7.902 1.128 21.672 1 98.75 83 MET A C 1
ATOM 612 O O . MET A 1 83 ? -8.484 1.127 20.594 1 98.75 83 MET A O 1
ATOM 616 N N . THR A 1 84 ? -7.398 2.25 22.25 1 98.88 84 THR A N 1
ATOM 617 C CA . THR A 1 84 ? -7.371 3.443 21.422 1 98.88 84 THR A CA 1
ATOM 618 C C . THR A 1 84 ? -6.547 3.203 20.156 1 98.88 84 THR A C 1
ATOM 620 O O . THR A 1 84 ? -5.523 2.518 20.203 1 98.88 84 THR A O 1
ATOM 623 N N . LYS A 1 85 ? -6.969 3.719 19.094 1 98.88 85 LYS A N 1
ATOM 624 C CA . LYS A 1 85 ? -6.25 3.506 17.844 1 98.88 85 LYS A CA 1
ATOM 625 C C . LYS A 1 85 ? -4.809 4.004 17.953 1 98.88 85 LYS A C 1
ATOM 627 O O . LYS A 1 85 ? -3.896 3.408 17.375 1 98.88 85 LYS A O 1
ATOM 632 N N . VAL A 1 86 ? -4.574 5.09 18.719 1 98.88 86 VAL A N 1
ATOM 633 C CA . VAL A 1 86 ? -3.232 5.656 18.797 1 98.88 86 VAL A CA 1
ATOM 634 C C . VAL A 1 86 ? -2.334 4.754 19.641 1 98.88 86 VAL A C 1
ATOM 636 O O . VAL A 1 86 ? -1.142 4.617 19.344 1 98.88 86 VAL A O 1
ATOM 639 N N . ASP A 1 87 ? -2.879 4.141 20.656 1 98.88 87 ASP A N 1
ATOM 640 C CA . ASP A 1 87 ? -2.092 3.176 21.422 1 98.88 87 ASP A CA 1
ATOM 641 C C . ASP A 1 87 ? -1.807 1.924 20.594 1 98.88 87 ASP A C 1
ATOM 643 O O . ASP A 1 87 ? -0.711 1.362 20.672 1 98.88 87 ASP A O 1
ATOM 647 N N . SER A 1 88 ? -2.805 1.488 19.891 1 98.94 88 SER A N 1
ATOM 648 C CA . SER A 1 88 ? -2.613 0.37 18.984 1 98.94 88 SER A CA 1
ATOM 649 C C . SER A 1 88 ? -1.525 0.676 17.953 1 98.94 88 SER A C 1
ATOM 651 O O . SER A 1 88 ? -0.682 -0.175 17.672 1 98.94 88 SER A O 1
ATOM 653 N N . ALA A 1 89 ? -1.525 1.884 17.438 1 98.94 89 ALA A N 1
ATOM 654 C CA . ALA A 1 89 ? -0.509 2.324 16.484 1 98.94 89 ALA A CA 1
ATOM 655 C C . ALA A 1 89 ? 0.878 2.316 17.125 1 98.94 89 ALA A C 1
ATOM 657 O O . ALA A 1 89 ? 1.854 1.905 16.484 1 98.94 89 ALA A O 1
ATOM 658 N N . ALA A 1 90 ? 0.931 2.766 18.328 1 98.94 90 ALA A N 1
ATOM 659 C CA . ALA A 1 90 ? 2.207 2.783 19.031 1 98.94 90 ALA A CA 1
ATOM 660 C C . ALA A 1 90 ? 2.781 1.376 19.172 1 98.94 90 ALA A C 1
ATOM 662 O O . ALA A 1 90 ? 3.98 1.166 18.984 1 98.94 90 ALA A O 1
ATOM 663 N N . ALA A 1 91 ? 1.929 0.438 19.5 1 98.88 91 ALA A N 1
ATOM 664 C CA . ALA A 1 91 ? 2.354 -0.954 19.625 1 98.88 91 ALA A CA 1
ATOM 665 C C . ALA A 1 91 ? 2.867 -1.489 18.281 1 98.88 91 ALA A C 1
ATOM 667 O O . ALA A 1 91 ? 3.895 -2.17 18.234 1 98.88 91 ALA A O 1
ATOM 668 N N . ALA A 1 92 ? 2.168 -1.202 17.219 1 98.88 92 ALA A N 1
ATOM 669 C CA . ALA A 1 92 ? 2.551 -1.668 15.898 1 98.88 92 ALA A CA 1
ATOM 670 C C . ALA A 1 92 ? 3.893 -1.078 15.469 1 98.88 92 ALA A C 1
ATOM 672 O O . ALA A 1 92 ? 4.738 -1.781 14.914 1 98.88 92 ALA A O 1
ATOM 673 N N . VAL A 1 93 ? 4.082 0.224 15.734 1 98.88 93 VAL A N 1
ATOM 674 C CA . VAL A 1 93 ? 5.316 0.907 15.352 1 98.88 93 VAL A CA 1
ATOM 675 C C . VAL A 1 93 ? 6.488 0.331 16.141 1 98.88 93 VAL A C 1
ATOM 677 O O . VAL A 1 93 ? 7.551 0.055 15.57 1 98.88 93 VAL A O 1
ATOM 680 N N . ALA A 1 94 ? 6.262 0.102 17.391 1 98.81 94 ALA A N 1
ATOM 681 C CA . ALA A 1 94 ? 7.316 -0.473 18.234 1 98.81 94 ALA A CA 1
ATOM 682 C C . ALA A 1 94 ? 7.699 -1.866 17.734 1 98.81 94 ALA A C 1
ATOM 684 O O . ALA A 1 94 ? 8.867 -2.26 17.828 1 98.81 94 ALA A O 1
ATOM 685 N N . ALA A 1 95 ? 6.727 -2.602 17.25 1 98.75 95 ALA A N 1
ATOM 686 C CA . ALA A 1 95 ? 6.969 -3.961 16.766 1 98.75 95 ALA A CA 1
ATOM 687 C C . ALA A 1 95 ? 7.789 -3.949 15.484 1 98.75 95 ALA A C 1
ATOM 689 O O . ALA A 1 95 ? 8.641 -4.816 15.281 1 98.75 95 ALA A O 1
ATOM 690 N N . ILE A 1 96 ? 7.562 -3.01 14.633 1 98.5 96 ILE A N 1
ATOM 691 C CA . ILE A 1 96 ? 8.242 -2.943 13.344 1 98.5 96 ILE A CA 1
ATOM 692 C C . ILE A 1 96 ? 9.633 -2.34 13.531 1 98.5 96 ILE A C 1
ATOM 694 O O . ILE A 1 96 ? 10.617 -2.859 13 1 98.5 96 ILE A O 1
ATOM 698 N N . ASN A 1 97 ? 9.703 -1.221 14.289 1 98.75 97 ASN A N 1
ATOM 699 C CA . ASN A 1 97 ? 10.945 -0.472 14.477 1 98.75 97 ASN A CA 1
ATOM 700 C C . ASN A 1 97 ? 11.008 0.161 15.859 1 98.75 97 ASN A C 1
ATOM 702 O O . ASN A 1 97 ? 10.547 1.287 16.062 1 98.75 97 ASN A O 1
ATOM 706 N N . PRO A 1 98 ? 11.625 -0.521 16.766 1 98.56 98 PRO A N 1
ATOM 707 C CA . PRO A 1 98 ? 11.68 -0.015 18.141 1 98.56 98 PRO A CA 1
ATOM 708 C C . PRO A 1 98 ? 12.453 1.296 18.266 1 98.56 98 PRO A C 1
ATOM 710 O O . PRO A 1 98 ? 12.406 1.957 19.297 1 98.56 98 PRO A O 1
ATOM 713 N N . GLY A 1 99 ? 13.172 1.69 17.203 1 98.06 99 GLY A N 1
ATOM 714 C CA . GLY A 1 99 ? 13.945 2.924 17.234 1 98.06 99 GLY A CA 1
ATOM 715 C C . GLY A 1 99 ? 13.117 4.148 16.875 1 98.06 99 GLY A C 1
ATOM 716 O O . GLY A 1 99 ? 13.594 5.277 17 1 98.06 99 GLY A O 1
ATOM 717 N N . VAL A 1 100 ? 11.914 3.973 16.438 1 98.75 100 VAL A N 1
ATOM 718 C CA . VAL A 1 100 ? 11.031 5.066 16.047 1 98.75 100 VAL A CA 1
ATOM 719 C C . VAL A 1 100 ? 10.125 5.441 17.219 1 98.75 100 VAL A C 1
ATOM 721 O O . VAL A 1 100 ? 9.57 4.566 17.875 1 98.75 100 VAL A O 1
ATOM 724 N N . ARG A 1 101 ? 10 6.699 17.469 1 98.69 101 ARG A N 1
ATOM 725 C CA . ARG A 1 101 ? 9.133 7.195 18.531 1 98.69 101 ARG A CA 1
ATOM 726 C C . ARG A 1 101 ? 7.746 7.535 18 1 98.69 101 ARG A C 1
ATOM 728 O O . ARG A 1 101 ? 7.609 8.344 17.078 1 98.69 101 ARG A O 1
ATOM 735 N N . LEU A 1 102 ? 6.77 6.91 18.562 1 98.81 102 LEU A N 1
ATOM 736 C CA . LEU A 1 102 ? 5.398 7.285 18.219 1 98.81 102 LEU A CA 1
ATOM 737 C C . LEU A 1 102 ? 4.785 8.133 19.328 1 98.81 102 LEU A C 1
ATOM 739 O O . LEU A 1 102 ? 4.695 7.695 20.484 1 98.81 102 LEU A O 1
ATOM 743 N N . GLU A 1 103 ? 4.445 9.336 19.031 1 98.94 103 GLU A N 1
ATOM 744 C CA . GLU A 1 103 ? 3.73 10.219 19.938 1 98.94 103 GLU A CA 1
ATOM 745 C C . GLU A 1 103 ? 2.221 10.117 19.734 1 98.94 103 GLU A C 1
ATOM 747 O O . GLU A 1 103 ? 1.712 10.398 18.656 1 98.94 103 GLU A O 1
ATOM 752 N N . THR A 1 104 ? 1.511 9.781 20.812 1 98.88 104 THR A N 1
ATOM 753 C CA . THR A 1 104 ? 0.075 9.539 20.734 1 98.88 104 THR A CA 1
ATOM 754 C C . THR A 1 104 ? -0.708 10.789 21.109 1 98.88 104 THR A C 1
ATOM 756 O O . THR A 1 104 ? -0.369 11.469 22.078 1 98.88 104 THR A O 1
ATOM 759 N N . HIS A 1 105 ? -1.646 11.148 20.297 1 98.88 105 HIS A N 1
ATOM 760 C CA . HIS A 1 105 ? -2.613 12.195 20.594 1 98.88 105 HIS A CA 1
ATOM 761 C C . HIS A 1 105 ? -4.039 11.664 20.547 1 98.88 105 HIS A C 1
ATOM 763 O O . HIS A 1 105 ? -4.652 11.609 19.469 1 98.88 105 HIS A O 1
ATOM 769 N N . THR A 1 106 ? -4.594 11.281 21.719 1 98.44 106 THR A N 1
ATOM 770 C CA . THR A 1 106 ? -5.922 10.688 21.797 1 98.44 106 THR A CA 1
ATOM 771 C C . THR A 1 106 ? -6.996 11.773 21.891 1 98.44 106 THR A C 1
ATOM 773 O O . THR A 1 106 ? -7.699 11.883 22.891 1 98.44 106 THR A O 1
ATOM 776 N N . GLU A 1 107 ? -7.156 12.461 20.891 1 97.69 107 GLU A N 1
ATOM 777 C CA . GLU A 1 107 ? -8.117 13.547 20.797 1 97.69 107 GLU A CA 1
ATOM 778 C C . GLU A 1 107 ? -8.469 13.844 19.328 1 97.69 107 GLU A C 1
ATOM 780 O O . GLU A 1 107 ? -7.82 13.336 18.422 1 97.69 107 GLU A O 1
ATOM 785 N N . ARG A 1 108 ? -9.492 14.562 19.188 1 96.69 108 ARG A N 1
ATOM 786 C CA . ARG A 1 108 ? -9.859 15.055 17.875 1 96.69 108 ARG A CA 1
ATOM 787 C C . ARG A 1 108 ? -9.094 16.328 17.531 1 96.69 108 ARG A C 1
ATOM 789 O O . ARG A 1 108 ? -8.828 17.156 18.422 1 96.69 108 ARG A O 1
ATOM 796 N N . LEU A 1 109 ? -8.703 16.453 16.312 1 97.75 109 LEU A N 1
ATOM 797 C CA . LEU A 1 109 ? -8.156 17.734 15.867 1 97.75 109 LEU A CA 1
ATOM 798 C C . LEU A 1 109 ? -9.242 18.797 15.789 1 97.75 109 LEU A C 1
ATOM 800 O O . LEU A 1 109 ? -10.305 18.562 15.211 1 97.75 109 LEU A O 1
ATOM 804 N N . THR A 1 110 ? -9.062 19.891 16.438 1 97.44 110 THR A N 1
ATOM 805 C CA . THR A 1 110 ? -9.992 21.016 16.453 1 97.44 110 THR A CA 1
ATOM 806 C C . THR A 1 110 ? -9.258 22.328 16.203 1 97.44 110 THR A C 1
ATOM 808 O O . THR A 1 110 ? -8.023 22.359 16.188 1 97.44 110 THR A O 1
ATOM 811 N N . ALA A 1 111 ? -10.047 23.312 15.992 1 97.56 111 ALA A N 1
ATOM 812 C CA . ALA A 1 111 ? -9.453 24.641 15.82 1 97.56 111 ALA A CA 1
ATOM 813 C C . ALA A 1 111 ? -8.625 25.031 17.031 1 97.56 111 ALA A C 1
ATOM 815 O O . ALA A 1 111 ? -7.633 25.75 16.922 1 97.56 111 ALA A O 1
ATOM 816 N N . ALA A 1 112 ? -9 24.484 18.188 1 97.19 112 ALA A N 1
ATOM 817 C CA . ALA A 1 112 ? -8.375 24.875 19.453 1 97.19 112 ALA A CA 1
ATOM 818 C C . ALA A 1 112 ? -6.996 24.25 19.609 1 97.19 112 ALA A C 1
ATOM 820 O O . ALA A 1 112 ? -6.121 24.812 20.266 1 97.19 112 ALA A O 1
ATOM 821 N N . ASN A 1 113 ? -6.746 23.141 18.984 1 97.94 113 ASN A N 1
ATOM 822 C CA . ASN A 1 113 ? -5.484 22.453 19.25 1 97.94 113 ASN A CA 1
ATOM 823 C C . ASN A 1 113 ? -4.652 22.328 17.969 1 97.94 113 ASN A C 1
ATOM 825 O O . ASN A 1 113 ? -3.477 21.953 18.031 1 97.94 113 ASN A O 1
ATOM 829 N N . ALA A 1 114 ? -5.148 22.703 16.844 1 98.62 114 ALA A N 1
ATOM 830 C CA . ALA A 1 114 ? -4.57 22.406 15.531 1 98.62 114 ALA A CA 1
ATOM 831 C C . ALA A 1 114 ? -3.223 23.094 15.352 1 98.62 114 ALA A C 1
ATOM 833 O O . ALA A 1 114 ? -2.244 22.469 14.938 1 98.62 114 ALA A O 1
ATOM 834 N N . LEU A 1 115 ? -3.146 24.391 15.656 1 98.69 115 LEU A N 1
ATOM 835 C CA . LEU A 1 115 ? -1.929 25.141 15.398 1 98.69 115 LEU A CA 1
ATOM 836 C C . LEU A 1 115 ? -0.78 24.641 16.266 1 98.69 115 LEU A C 1
ATOM 838 O O . LEU A 1 115 ? 0.345 24.484 15.789 1 98.69 115 LEU A O 1
ATOM 842 N N . GLU A 1 116 ? -1.095 24.359 17.547 1 98.56 116 GLU A N 1
ATOM 843 C CA . GLU A 1 116 ? -0.063 23.859 18.453 1 98.56 116 GLU A CA 1
ATOM 844 C C . GLU A 1 116 ? 0.42 22.469 18.016 1 98.56 116 GLU A C 1
ATOM 846 O O . GLU A 1 116 ? 1.625 22.234 17.922 1 98.56 116 GLU A O 1
ATOM 851 N N . LEU A 1 117 ? -0.465 21.625 17.781 1 98.62 117 LEU A N 1
ATOM 852 C CA . LEU A 1 117 ? -0.137 20.25 17.422 1 98.62 117 LEU A CA 1
ATOM 853 C C . LEU A 1 117 ? 0.619 20.188 16.109 1 98.62 117 LEU A C 1
ATOM 855 O O . LEU A 1 117 ? 1.69 19.594 16.016 1 98.62 117 LEU A O 1
ATOM 859 N N . ILE A 1 118 ? 0.103 20.812 15.094 1 98.81 118 ILE A N 1
ATOM 860 C CA . ILE A 1 118 ? 0.706 20.797 13.766 1 98.81 118 ILE A CA 1
ATOM 861 C C . ILE A 1 118 ? 2.059 21.5 13.805 1 98.81 118 ILE A C 1
ATOM 863 O O . ILE A 1 118 ? 3.018 21.047 13.172 1 98.81 118 ILE A O 1
ATOM 867 N N . GLY A 1 119 ? 2.15 22.531 14.562 1 98.75 119 GLY A N 1
ATOM 868 C CA . GLY A 1 119 ? 3.369 23.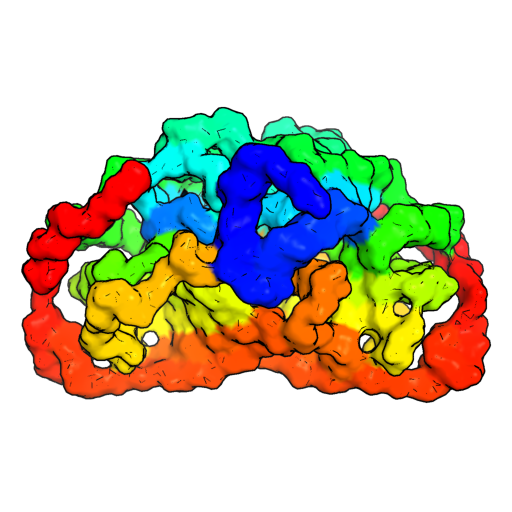312 14.664 1 98.75 119 GLY A CA 1
ATOM 869 C C . GLY A 1 119 ? 4.547 22.531 15.203 1 98.75 119 GLY A C 1
ATOM 870 O O . GLY A 1 119 ? 5.703 22.875 14.945 1 98.75 119 GLY A O 1
ATOM 871 N N . ALA A 1 120 ? 4.289 21.422 15.898 1 98.69 120 ALA A N 1
ATOM 872 C CA . ALA A 1 120 ? 5.312 20.656 16.594 1 98.69 120 ALA A CA 1
ATOM 873 C C . ALA A 1 120 ? 5.977 19.656 15.641 1 98.69 120 ALA A C 1
ATOM 875 O O . ALA A 1 120 ? 6.934 18.969 16.016 1 98.69 120 ALA A O 1
ATOM 876 N N . TYR A 1 121 ? 5.566 19.609 14.391 1 98.81 121 TYR A N 1
ATOM 877 C CA . TYR A 1 121 ? 6.07 18.609 13.453 1 98.81 121 TYR A CA 1
ATOM 878 C C . TYR A 1 121 ? 6.59 19.266 12.18 1 98.81 121 TYR A C 1
ATOM 880 O O . TYR A 1 121 ? 6.273 20.438 11.898 1 98.81 121 TYR A O 1
ATOM 888 N N . ASP A 1 122 ? 7.426 18.516 11.422 1 98.81 122 ASP A N 1
ATOM 889 C CA . ASP A 1 122 ? 8.055 19.047 10.211 1 98.81 122 ASP A CA 1
ATOM 890 C C . ASP A 1 122 ? 7.098 18.969 9.023 1 98.81 122 ASP A C 1
ATOM 892 O O . ASP A 1 122 ? 7.172 19.797 8.109 1 98.81 122 ASP A O 1
ATOM 896 N N . LEU A 1 123 ? 6.297 18.016 9.031 1 98.81 123 LEU A N 1
ATOM 897 C CA . LEU A 1 123 ? 5.395 17.703 7.93 1 98.81 123 LEU A CA 1
ATOM 898 C C . LEU A 1 123 ? 4.121 17.047 8.438 1 98.81 123 LEU A C 1
ATOM 900 O O . LEU A 1 123 ? 4.145 16.328 9.438 1 98.81 123 LEU A O 1
ATOM 904 N N . VAL A 1 124 ? 2.982 17.328 7.723 1 98.94 124 VAL A N 1
ATOM 905 C CA . VAL A 1 124 ? 1.694 16.766 8.117 1 98.94 124 VAL A CA 1
ATOM 906 C C . VAL A 1 124 ? 1.158 15.859 7.008 1 98.94 124 VAL A C 1
ATOM 908 O O . VAL A 1 124 ? 1.241 16.203 5.824 1 98.94 124 VAL A O 1
ATOM 911 N N . ALA A 1 125 ? 0.67 14.695 7.363 1 98.94 125 ALA A N 1
ATOM 912 C CA . ALA A 1 125 ? -0.033 13.789 6.453 1 98.94 125 ALA A CA 1
ATOM 913 C C . ALA A 1 125 ? -1.49 13.617 6.875 1 98.94 125 ALA A C 1
ATOM 915 O O . ALA A 1 125 ? -1.774 13.18 7.988 1 98.94 125 ALA A O 1
ATOM 916 N N . ASP A 1 126 ? -2.346 13.961 5.957 1 98.81 126 ASP A N 1
ATOM 917 C CA . ASP A 1 126 ? -3.777 13.906 6.227 1 98.81 126 ASP A CA 1
ATOM 918 C C . ASP A 1 126 ? -4.379 12.594 5.73 1 98.81 126 ASP A C 1
ATOM 920 O O . ASP A 1 126 ? -4.457 12.359 4.52 1 98.81 126 ASP A O 1
ATOM 924 N N . GLY A 1 127 ? -4.789 11.773 6.648 1 97.56 127 GLY A N 1
ATOM 925 C CA . GLY A 1 127 ? -5.512 10.547 6.344 1 97.56 127 GLY A CA 1
ATOM 926 C C . GLY A 1 127 ? -6.922 10.531 6.906 1 97.56 127 GLY A C 1
ATOM 927 O O . GLY A 1 127 ? -7.477 9.469 7.172 1 97.56 127 GLY A O 1
ATOM 928 N N . SER A 1 128 ? -7.457 11.688 7.188 1 96.12 128 SER A N 1
ATOM 929 C CA . SER A 1 128 ? -8.805 11.789 7.746 1 96.12 128 SER A CA 1
ATOM 930 C C . SER A 1 128 ? -9.852 11.359 6.727 1 96.12 128 SER A C 1
ATOM 932 O O . SER A 1 128 ? -9.555 11.211 5.539 1 96.12 128 SER A O 1
ATOM 934 N N . ASP A 1 129 ? -11.086 11.133 7.191 1 91.56 129 ASP A N 1
ATOM 935 C CA . ASP A 1 129 ? -12.086 10.562 6.293 1 91.56 129 ASP A CA 1
ATOM 936 C C . ASP A 1 129 ? -13.281 11.5 6.148 1 91.56 129 ASP A C 1
ATOM 938 O O . ASP A 1 129 ? -14.383 11.062 5.785 1 91.56 129 ASP A O 1
ATOM 942 N N . ASN A 1 130 ? -13.047 12.812 6.566 1 91.12 130 ASN A N 1
ATOM 943 C CA . ASN A 1 130 ? -14.148 13.766 6.434 1 91.12 130 ASN A CA 1
ATOM 944 C C . ASN A 1 130 ? -13.648 15.148 6.039 1 91.12 130 ASN A C 1
ATOM 946 O O . ASN A 1 130 ? -12.531 15.531 6.387 1 91.12 130 ASN A O 1
ATOM 950 N N . PHE A 1 131 ? -14.5 15.891 5.406 1 93.62 131 PHE A N 1
ATOM 951 C CA . PHE A 1 131 ? -14.125 17.156 4.785 1 93.62 131 PHE A CA 1
ATOM 952 C C . PHE A 1 131 ? -13.812 18.203 5.844 1 93.62 131 PHE A C 1
ATOM 954 O O . PHE A 1 131 ? -12.82 18.922 5.73 1 93.62 131 PHE A O 1
ATOM 961 N N . PRO A 1 132 ? -14.578 18.328 6.918 1 93.62 132 PRO A N 1
ATOM 962 C CA . PRO A 1 132 ? -14.258 19.359 7.91 1 93.62 132 PRO A CA 1
ATOM 963 C C . PRO A 1 132 ? -12.836 19.25 8.445 1 93.62 132 PRO A C 1
ATOM 965 O O . PRO A 1 132 ? -12.133 20.25 8.562 1 93.62 132 PRO A O 1
ATOM 968 N N . THR A 1 133 ? -12.422 18.047 8.727 1 95.75 133 THR A N 1
ATOM 969 C CA . THR A 1 133 ? -11.062 17.828 9.219 1 95.75 133 THR A CA 1
ATOM 970 C C . THR A 1 133 ? -10.039 18.172 8.141 1 95.75 133 THR A C 1
ATOM 972 O O . THR A 1 133 ? -9.023 18.812 8.422 1 95.75 133 THR A O 1
ATOM 975 N N . ARG A 1 134 ? -10.305 17.812 6.887 1 97.31 134 ARG A N 1
ATOM 976 C CA . ARG A 1 134 ? -9.391 18.094 5.785 1 97.31 134 ARG A CA 1
ATOM 977 C C . ARG A 1 134 ? -9.18 19.594 5.621 1 97.31 134 ARG A C 1
ATOM 979 O O . ARG A 1 134 ? -8.055 20.062 5.422 1 97.31 134 ARG A O 1
ATOM 986 N N . PHE A 1 135 ? -10.258 20.328 5.723 1 97.69 135 PHE A N 1
ATOM 987 C CA . PHE A 1 135 ? -10.172 21.781 5.578 1 97.69 135 PHE A CA 1
ATOM 988 C C . PHE A 1 135 ? -9.422 22.391 6.758 1 97.69 135 PHE A C 1
ATOM 990 O O . PHE A 1 135 ? -8.617 23.312 6.578 1 97.69 135 PHE A O 1
ATOM 997 N N . LEU A 1 136 ? -9.719 21.875 7.93 1 98 136 LEU A N 1
ATOM 998 C CA . LEU A 1 136 ? -9.039 22.359 9.125 1 98 136 LEU A CA 1
ATOM 999 C C . LEU A 1 136 ? -7.531 22.156 9.023 1 98 136 LEU A C 1
ATOM 1001 O O . LEU A 1 136 ? -6.75 23.062 9.281 1 98 136 LEU A O 1
ATOM 1005 N N . ILE A 1 137 ? -7.129 20.969 8.602 1 98.75 137 ILE A N 1
ATOM 1006 C CA . ILE A 1 137 ? -5.715 20.641 8.469 1 98.75 137 ILE A CA 1
ATOM 1007 C C . ILE A 1 137 ? -5.062 21.547 7.434 1 98.75 137 ILE A C 1
ATOM 1009 O O . ILE A 1 137 ? -3.984 22.094 7.672 1 98.75 137 ILE A O 1
ATOM 1013 N N . ASN A 1 138 ? -5.738 21.672 6.312 1 98.62 138 ASN A N 1
ATOM 1014 C CA . ASN A 1 138 ? -5.234 22.516 5.23 1 98.62 138 ASN A CA 1
ATOM 1015 C C . ASN A 1 138 ? -5 23.953 5.699 1 98.62 138 ASN A C 1
ATOM 1017 O O . ASN A 1 138 ? -3.93 24.516 5.469 1 98.62 138 ASN A O 1
ATOM 1021 N N . ASP A 1 139 ? -5.996 24.484 6.34 1 98.44 139 ASP A N 1
ATOM 1022 C CA . ASP A 1 139 ? -5.91 25.875 6.781 1 98.44 139 ASP A CA 1
ATOM 1023 C C . ASP A 1 139 ? -4.801 26.047 7.816 1 98.44 139 ASP A C 1
ATOM 1025 O O . ASP A 1 139 ? -4.027 27 7.75 1 98.44 139 ASP A O 1
ATOM 1029 N N . ALA A 1 140 ? -4.73 25.156 8.727 1 98.75 140 ALA A N 1
ATOM 1030 C CA . ALA A 1 140 ? -3.699 25.219 9.758 1 98.75 140 ALA A CA 1
ATOM 1031 C C . ALA A 1 140 ? -2.305 25.109 9.148 1 98.75 140 ALA A C 1
ATOM 1033 O O . ALA A 1 140 ? -1.4 25.859 9.523 1 98.75 140 ALA A O 1
ATOM 1034 N N . CYS A 1 141 ? -2.125 24.203 8.227 1 98.81 141 CYS A N 1
ATOM 1035 C CA . CYS A 1 141 ? -0.829 24.031 7.578 1 98.81 141 CYS A CA 1
ATOM 1036 C C . CYS A 1 141 ? -0.416 25.281 6.824 1 98.81 141 CYS A C 1
ATOM 1038 O O . CYS A 1 141 ? 0.75 25.688 6.863 1 98.81 141 CYS A O 1
ATOM 1040 N N . HIS A 1 142 ? -1.356 25.875 6.129 1 98.56 142 HIS A N 1
ATOM 1041 C CA . HIS A 1 142 ? -1.063 27.109 5.422 1 98.56 142 HIS A CA 1
ATOM 1042 C C . HIS A 1 142 ? -0.607 28.203 6.387 1 98.56 142 HIS A C 1
ATOM 1044 O O . HIS A 1 142 ? 0.42 28.844 6.164 1 98.56 142 HIS A O 1
ATOM 1050 N N . LEU A 1 143 ? -1.354 28.344 7.445 1 98.44 143 LEU A N 1
ATOM 1051 C CA . LEU A 1 143 ? -1.079 29.422 8.406 1 98.44 143 LEU A CA 1
ATOM 1052 C C . LEU A 1 143 ? 0.283 29.219 9.062 1 98.44 143 LEU A C 1
ATOM 1054 O O . LEU A 1 143 ? 0.96 30.188 9.398 1 98.44 143 LEU A O 1
ATOM 1058 N N . LEU A 1 144 ? 0.716 27.984 9.188 1 98.62 144 LEU A N 1
ATOM 1059 C CA . LEU A 1 144 ? 1.967 27.656 9.867 1 98.62 144 LEU A CA 1
ATOM 1060 C C . LEU A 1 144 ? 3.109 27.531 8.859 1 98.62 144 LEU A C 1
ATOM 1062 O O . LEU A 1 144 ? 4.266 27.359 9.25 1 98.62 144 LEU A O 1
ATOM 1066 N N . GLY A 1 145 ? 2.811 27.531 7.586 1 98.25 145 GLY A N 1
ATOM 1067 C CA . GLY A 1 145 ? 3.822 27.297 6.57 1 98.25 145 GLY A CA 1
ATOM 1068 C C . GLY A 1 145 ? 4.336 25.875 6.562 1 98.25 145 GLY A C 1
ATOM 1069 O O . GLY A 1 145 ? 5.539 25.641 6.434 1 98.25 145 GLY A O 1
ATOM 1070 N N . LYS A 1 146 ? 3.4 24.922 6.828 1 98.56 146 LYS A N 1
ATOM 1071 C CA . LYS A 1 146 ? 3.766 23.5 6.867 1 98.56 146 LYS A CA 1
ATOM 1072 C C . LYS A 1 146 ? 3.348 22.797 5.582 1 98.56 146 LYS A C 1
ATOM 1074 O O . LYS A 1 146 ? 2.289 23.094 5.02 1 98.56 146 LYS A O 1
ATOM 1079 N N . THR A 1 147 ? 4.16 21.875 5.078 1 98.81 147 THR A N 1
ATOM 1080 C CA . THR A 1 147 ? 3.799 21 3.967 1 98.81 147 THR A CA 1
ATOM 1081 C C . THR A 1 147 ? 2.748 19.984 4.395 1 98.81 147 THR A C 1
ATOM 1083 O O . THR A 1 147 ? 2.861 19.375 5.465 1 98.81 147 THR A O 1
ATOM 1086 N N . LEU A 1 148 ? 1.715 19.891 3.57 1 98.94 148 LEU A N 1
ATOM 1087 C CA . LEU A 1 148 ? 0.63 18.938 3.797 1 98.94 148 LEU A CA 1
ATOM 1088 C C . LEU A 1 148 ? 0.569 17.906 2.678 1 98.94 148 LEU A C 1
ATOM 1090 O O . LEU A 1 148 ? 0.456 18.266 1.503 1 98.94 148 LEU A O 1
ATOM 1094 N N . VAL A 1 149 ? 0.719 16.625 2.986 1 98.94 149 VAL A N 1
ATOM 1095 C CA . VAL A 1 149 ? 0.443 15.523 2.059 1 98.94 149 VAL A CA 1
ATOM 1096 C C . VAL A 1 149 ? -0.932 14.93 2.355 1 98.94 149 VAL A C 1
ATOM 1098 O O . VAL A 1 149 ? -1.146 14.352 3.422 1 98.94 149 VAL A O 1
ATOM 1101 N N . SER A 1 150 ? -1.818 15.039 1.407 1 98.81 150 SER A N 1
ATOM 1102 C CA . SER A 1 150 ? -3.211 14.672 1.637 1 98.81 150 SER A CA 1
ATOM 1103 C C . SER A 1 150 ? -3.648 13.562 0.687 1 98.81 150 SER A C 1
ATOM 1105 O O . SER A 1 150 ? -3.352 13.602 -0.508 1 98.81 150 SER A O 1
ATOM 1107 N N . ALA A 1 151 ? -4.297 12.547 1.235 1 98.56 151 ALA A N 1
ATOM 1108 C CA . ALA A 1 151 ? -4.906 11.492 0.427 1 98.56 151 ALA A CA 1
ATOM 1109 C C . ALA A 1 151 ? -6.344 11.227 0.862 1 98.56 151 ALA A C 1
ATOM 1111 O O . ALA A 1 151 ? -6.73 11.555 1.987 1 98.56 151 ALA A O 1
ATOM 1112 N N . ALA A 1 152 ? -7.117 10.711 -0.013 1 97.62 152 ALA A N 1
ATOM 1113 C CA . ALA A 1 152 ? -8.508 10.344 0.223 1 97.62 152 ALA A CA 1
ATOM 1114 C C . ALA A 1 152 ? -8.891 9.109 -0.587 1 97.62 152 ALA A C 1
ATOM 1116 O O . ALA A 1 152 ? -8.32 8.852 -1.646 1 97.62 152 ALA A O 1
ATOM 1117 N N . VAL A 1 153 ? -9.82 8.352 -0.021 1 97.75 153 VAL A N 1
ATOM 1118 C CA . VAL A 1 153 ? -10.297 7.152 -0.7 1 97.75 153 VAL A CA 1
ATOM 1119 C C . VAL A 1 153 ? -11.805 7.016 -0.514 1 97.75 153 VAL A C 1
ATOM 1121 O O . VAL A 1 153 ? -12.344 7.359 0.542 1 97.75 153 VAL A O 1
ATOM 1124 N N . LEU A 1 154 ? -12.469 6.527 -1.49 1 96.44 154 LEU A N 1
ATOM 1125 C CA . LEU A 1 154 ? -13.883 6.164 -1.449 1 96.44 154 LEU A CA 1
ATOM 1126 C C . LEU A 1 154 ? -14.188 5.055 -2.453 1 96.44 154 LEU A C 1
ATOM 1128 O O . LEU A 1 154 ? -13.914 5.203 -3.646 1 96.44 154 LEU A O 1
ATOM 1132 N N . ARG A 1 155 ? -14.812 3.938 -1.958 1 97.44 155 ARG A N 1
ATOM 1133 C CA . ARG A 1 155 ? -15.117 2.781 -2.793 1 97.44 155 ARG A CA 1
ATOM 1134 C C . ARG A 1 155 ? -13.859 2.252 -3.475 1 97.44 155 ARG A C 1
ATOM 1136 O O . ARG A 1 155 ? -12.977 1.708 -2.812 1 97.44 155 ARG A O 1
ATOM 1143 N N . PHE A 1 156 ? -13.734 2.58 -4.746 1 98.25 156 PHE A N 1
ATOM 1144 C CA . PHE A 1 156 ? -12.586 2.096 -5.496 1 98.25 156 PHE A CA 1
ATOM 1145 C C . PHE A 1 156 ? -11.695 3.254 -5.938 1 98.25 156 PHE A C 1
ATOM 1147 O O . PHE A 1 156 ? -10.727 3.057 -6.668 1 98.25 156 PHE A O 1
ATOM 1154 N N . ASP A 1 157 ? -11.969 4.438 -5.422 1 97.94 157 ASP A N 1
ATOM 1155 C CA . ASP A 1 157 ? -11.297 5.637 -5.914 1 97.94 157 ASP A CA 1
ATOM 1156 C C . ASP A 1 157 ? -10.336 6.195 -4.863 1 97.94 157 ASP A C 1
ATOM 1158 O O . ASP A 1 157 ? -10.562 6.035 -3.662 1 97.94 157 ASP A O 1
ATOM 1162 N N . GLY A 1 158 ? -9.281 6.762 -5.336 1 98.06 158 GLY A N 1
ATOM 1163 C CA . GLY A 1 158 ? -8.328 7.438 -4.469 1 98.06 158 GLY A CA 1
ATOM 1164 C C . GLY A 1 158 ? -7.777 8.719 -5.066 1 98.06 158 GLY A C 1
ATOM 1165 O O . GLY A 1 158 ? -7.809 8.906 -6.285 1 98.06 158 GLY A O 1
ATOM 1166 N N . GLN A 1 159 ? -7.316 9.57 -4.238 1 98.25 159 GLN A N 1
ATOM 1167 C CA . GLN A 1 159 ? -6.641 10.789 -4.656 1 98.25 159 GLN A CA 1
ATOM 1168 C C . GLN A 1 159 ? -5.457 11.102 -3.742 1 98.25 159 GLN A C 1
ATOM 1170 O O . GLN A 1 159 ? -5.457 10.727 -2.568 1 98.25 159 GLN A O 1
ATOM 1175 N N . LEU A 1 160 ? -4.48 11.781 -4.27 1 98.69 160 LEU A N 1
ATOM 1176 C CA . LEU A 1 160 ? -3.293 12.188 -3.523 1 98.69 160 LEU A CA 1
ATOM 1177 C C . LEU A 1 160 ? -2.74 13.508 -4.051 1 98.69 160 LEU A C 1
ATOM 1179 O O . LEU A 1 160 ? -2.672 13.711 -5.266 1 98.69 160 LEU A O 1
ATOM 1183 N N . SER A 1 161 ? -2.395 14.375 -3.172 1 98.69 161 SER A N 1
ATOM 1184 C CA . SER A 1 161 ? -1.708 15.617 -3.52 1 98.69 161 SER A CA 1
ATOM 1185 C C . SER A 1 161 ? -0.844 16.109 -2.365 1 98.69 161 SER A C 1
ATOM 1187 O O . SER A 1 161 ? -0.968 15.633 -1.237 1 98.69 161 SER A O 1
ATOM 1189 N N . THR A 1 162 ? 0.051 16.953 -2.705 1 98.69 162 THR A N 1
ATOM 1190 C CA . THR A 1 162 ? 0.864 17.672 -1.729 1 98.69 162 THR A CA 1
ATOM 1191 C C . THR A 1 162 ? 0.602 19.172 -1.802 1 98.69 162 THR A C 1
ATOM 1193 O O . THR A 1 162 ? 0.543 19.75 -2.891 1 98.69 162 THR A O 1
ATOM 1196 N N . PHE A 1 163 ? 0.404 19.75 -0.63 1 98.69 163 PHE A N 1
ATOM 1197 C CA . PHE A 1 163 ? 0.166 21.188 -0.549 1 98.69 163 PHE A CA 1
ATOM 1198 C C . PHE A 1 163 ? 1.289 21.891 0.213 1 98.69 163 PHE A C 1
ATOM 1200 O O . PHE A 1 163 ? 1.481 21.641 1.405 1 98.69 163 PHE A O 1
ATOM 1207 N N . ARG A 1 164 ? 1.989 22.672 -0.38 1 96.62 164 ARG A N 1
ATOM 1208 C CA . ARG A 1 164 ? 3.033 23.484 0.235 1 96.62 164 ARG A CA 1
ATOM 1209 C C . ARG A 1 164 ? 2.908 24.953 -0.182 1 96.62 164 ARG A C 1
ATOM 1211 O O . ARG A 1 164 ? 3.773 25.484 -0.884 1 96.62 164 ARG A O 1
ATOM 1218 N N . THR A 1 165 ? 1.992 25.609 0.31 1 95.56 165 THR A N 1
ATOM 1219 C CA . THR A 1 165 ? 1.632 26.969 -0.074 1 95.56 165 THR A CA 1
ATOM 1220 C C . THR A 1 165 ? 2.748 27.953 0.284 1 95.56 165 THR A C 1
ATOM 1222 O O . THR A 1 165 ? 2.902 28.984 -0.362 1 95.56 165 THR A O 1
ATOM 1225 N N . HIS A 1 166 ? 3.553 27.609 1.265 1 94.75 166 HIS A N 1
ATOM 1226 C CA . HIS A 1 166 ? 4.66 28.453 1.678 1 94.75 166 HIS A CA 1
ATOM 1227 C C . HIS A 1 166 ? 5.746 28.516 0.606 1 94.75 166 HIS A C 1
ATOM 1229 O O . HIS A 1 166 ? 6.629 29.375 0.653 1 94.75 166 HIS A O 1
ATOM 1235 N N . GLN A 1 167 ? 5.594 27.641 -0.368 1 94.75 167 GLN A N 1
ATOM 1236 C CA . GLN A 1 167 ? 6.52 27.656 -1.494 1 94.75 167 GLN A CA 1
ATOM 1237 C C . GLN A 1 167 ? 5.809 28.016 -2.793 1 94.75 167 GLN A C 1
ATOM 1239 O O . GLN A 1 167 ? 6.305 27.719 -3.883 1 94.75 167 GLN A O 1
ATOM 1244 N N . GLY A 1 168 ? 4.594 28.5 -2.689 1 92.25 168 GLY A N 1
ATOM 1245 C CA . GLY A 1 168 ? 3.904 29.062 -3.842 1 92.25 168 GLY A CA 1
ATOM 1246 C C . GLY A 1 168 ? 2.934 28.094 -4.484 1 92.25 168 GLY A C 1
ATOM 1247 O O . GLY A 1 168 ? 2.309 28.406 -5.496 1 92.25 168 GLY A O 1
ATOM 1248 N N . GLY A 1 169 ? 2.762 26.891 -4.035 1 95 169 GLY A N 1
ATOM 1249 C CA . GLY A 1 169 ? 1.824 25.938 -4.59 1 95 169 GLY A CA 1
ATOM 1250 C C . GLY A 1 169 ? 0.4 26.141 -4.113 1 95 169 GLY A C 1
ATOM 1251 O O . GLY A 1 169 ? 0.151 26.969 -3.23 1 95 169 GLY A O 1
ATOM 1252 N N . PRO A 1 170 ? -0.549 25.469 -4.723 1 98.38 170 PRO A N 1
ATOM 1253 C CA . PRO A 1 170 ? -1.956 25.547 -4.324 1 98.38 170 PRO A CA 1
ATOM 1254 C C . PRO A 1 170 ? -2.221 24.906 -2.959 1 98.38 170 PRO A C 1
ATOM 1256 O O . PRO A 1 170 ? -1.424 24.094 -2.49 1 98.38 170 PRO A O 1
ATOM 1259 N N . CYS A 1 171 ? -3.266 25.406 -2.336 1 98.44 171 CYS A N 1
ATOM 1260 C CA . CYS A 1 171 ? -3.742 24.75 -1.122 1 98.44 171 CYS A CA 1
ATOM 1261 C C . CYS A 1 171 ? -4.938 23.859 -1.419 1 98.44 171 CYS A C 1
ATOM 1263 O O . CYS A 1 171 ? -5.367 23.75 -2.568 1 98.44 171 CYS A O 1
ATOM 1265 N N . TYR A 1 172 ? -5.469 23.203 -0.461 1 98.38 172 TYR A N 1
ATOM 1266 C CA . TYR A 1 172 ? -6.605 22.297 -0.605 1 98.38 172 TYR A CA 1
ATOM 1267 C C . TYR A 1 172 ? -7.844 23.062 -1.077 1 98.38 172 TYR A C 1
ATOM 1269 O O . TYR A 1 172 ? -8.641 22.516 -1.851 1 98.38 172 TYR A O 1
ATOM 1277 N N . ARG A 1 173 ? -7.996 24.297 -0.652 1 97.94 173 ARG A N 1
ATOM 1278 C CA . ARG A 1 173 ? -9.133 25.109 -1.046 1 97.94 173 ARG A CA 1
ATOM 1279 C C . ARG A 1 173 ? -9.047 25.516 -2.516 1 97.94 173 ARG A C 1
ATOM 1281 O O . ARG A 1 173 ? -10.039 25.922 -3.115 1 97.94 173 ARG A O 1
ATOM 1288 N N . CYS A 1 174 ? -7.879 25.484 -3.109 1 98.19 174 CYS A N 1
ATOM 1289 C CA . CYS A 1 174 ? -7.746 25.719 -4.543 1 98.19 174 CYS A CA 1
ATOM 1290 C C . CYS A 1 174 ? -8.359 24.578 -5.34 1 98.19 174 CYS A C 1
ATOM 1292 O O . CYS A 1 174 ? -8.75 24.75 -6.492 1 98.19 174 CYS A O 1
ATOM 1294 N N . LEU A 1 175 ? -8.383 23.391 -4.746 1 96.19 175 LEU A N 1
ATOM 1295 C CA . LEU A 1 175 ? -9.008 22.203 -5.332 1 96.19 175 LEU A CA 1
ATOM 1296 C C . LEU A 1 175 ? -10.492 22.156 -5.008 1 96.19 175 LEU A C 1
ATOM 1298 O O . LEU A 1 175 ? -11.32 21.906 -5.887 1 96.19 175 LEU A O 1
ATOM 1302 N N . TYR A 1 176 ? -10.773 22.359 -3.717 1 94.62 176 TYR A N 1
ATOM 1303 C CA . TYR A 1 176 ? -12.133 22.391 -3.178 1 94.62 176 TYR A CA 1
ATOM 1304 C C . TYR A 1 176 ? -12.398 23.719 -2.467 1 94.62 176 TYR A C 1
ATOM 1306 O O . TYR A 1 176 ? -12.117 23.859 -1.273 1 94.62 176 TYR A O 1
ATOM 1314 N N . PRO A 1 177 ? -13.062 24.609 -3.064 1 92.62 177 PRO A N 1
ATOM 1315 C CA . PRO A 1 177 ? -13.188 25.953 -2.516 1 92.62 177 PRO A CA 1
ATOM 1316 C C . PRO A 1 177 ? -13.922 25.984 -1.178 1 92.62 177 PRO A C 1
ATOM 1318 O O . PRO A 1 177 ? -13.555 26.75 -0.281 1 92.62 177 PRO A O 1
ATOM 1321 N N . GLU A 1 178 ? -14.977 25.141 -1.08 1 90.81 178 GLU A N 1
ATOM 1322 C CA . GLU A 1 178 ? -15.742 25 0.158 1 90.81 178 GLU A CA 1
ATOM 1323 C C . GLU A 1 178 ? -16.094 23.531 0.426 1 90.81 178 GLU A C 1
ATOM 1325 O O . GLU A 1 178 ? -16.156 22.734 -0.503 1 90.81 178 GLU A O 1
ATOM 1330 N N . PRO A 1 179 ? -16.203 23.297 1.697 1 89.19 179 PRO A N 1
ATOM 1331 C CA . PRO A 1 179 ? -16.641 21.938 1.982 1 89.19 179 PRO A CA 1
ATOM 1332 C C . PRO A 1 179 ? -17.984 21.594 1.343 1 89.19 179 PRO A C 1
ATOM 1334 O O . PRO A 1 179 ? -18.875 22.438 1.291 1 89.19 179 PRO A O 1
ATOM 1337 N N . PRO A 1 180 ? -18.062 20.391 0.846 1 88.5 180 PRO A N 1
ATOM 1338 C CA . PRO A 1 180 ? -19.391 20 0.389 1 88.5 180 PRO A CA 1
ATOM 1339 C C . PRO A 1 180 ? -20.422 19.969 1.519 1 88.5 180 PRO A C 1
ATOM 1341 O O . PRO A 1 180 ? -20.062 19.828 2.688 1 88.5 180 PRO A O 1
ATOM 1344 N N . PRO A 1 181 ? -21.641 20.172 1.12 1 84.94 181 PRO A N 1
ATOM 1345 C CA . PRO A 1 181 ? -22.672 20.094 2.152 1 84.94 181 PRO A CA 1
ATOM 1346 C C . PRO A 1 181 ? -22.656 18.781 2.922 1 84.94 181 PRO A C 1
ATOM 1348 O O . PRO A 1 181 ? -22.359 17.734 2.346 1 84.94 181 PRO A O 1
ATOM 1351 N N . GLU A 1 182 ? -22.953 18.969 4.121 1 79.12 182 GLU A N 1
ATOM 1352 C CA . GLU A 1 182 ? -22.984 17.766 4.961 1 79.12 182 GLU A CA 1
ATOM 1353 C C . GLU A 1 182 ? -23.875 16.688 4.352 1 79.12 182 GLU A C 1
ATOM 1355 O O . GLU A 1 182 ? -24.969 16.984 3.867 1 79.12 182 GLU A O 1
ATOM 1360 N N . GLY A 1 183 ? -23.375 15.547 4.348 1 77.62 183 GLY A N 1
ATOM 1361 C CA . GLY A 1 183 ? -24.172 14.43 3.861 1 77.62 183 GLY A CA 1
ATOM 1362 C C . GLY A 1 183 ? -24.141 14.289 2.352 1 77.62 183 GLY A C 1
ATOM 1363 O O . GLY A 1 183 ? -24.656 13.312 1.805 1 77.62 183 GLY A O 1
ATOM 1364 N N . SER A 1 184 ? -23.609 15.219 1.64 1 83.06 184 SER A N 1
ATOM 1365 C CA . SER A 1 184 ? -23.641 15.188 0.181 1 83.06 184 SER A CA 1
ATOM 1366 C C . SER A 1 184 ? -22.641 14.164 -0.361 1 83.06 184 SER A C 1
ATOM 1368 O O . SER A 1 184 ? -22.859 13.586 -1.427 1 83.06 184 SER A O 1
ATOM 1370 N N . VAL A 1 185 ? -21.578 13.945 0.353 1 84.88 185 VAL A N 1
ATOM 1371 C CA . VAL A 1 185 ? -20.594 12.93 -0.01 1 84.88 185 VAL A CA 1
ATOM 1372 C C . VAL A 1 185 ? -20.562 11.844 1.06 1 84.88 185 VAL A C 1
ATOM 1374 O O . VAL A 1 185 ? -20.391 12.133 2.246 1 84.88 185 VAL A O 1
ATOM 1377 N N . PRO A 1 186 ? -20.781 10.68 0.551 1 85.19 186 PRO A N 1
ATOM 1378 C CA . PRO A 1 186 ? -20.781 9.617 1.555 1 85.19 186 PRO A CA 1
ATOM 1379 C C . PRO A 1 186 ? -19.391 9.32 2.102 1 85.19 186 PRO A C 1
ATOM 1381 O O . PRO A 1 186 ? -18.391 9.523 1.406 1 85.19 186 PRO A O 1
ATOM 1384 N N . THR A 1 187 ? -19.359 8.898 3.367 1 85.75 187 THR A N 1
ATOM 1385 C CA . THR A 1 187 ? -18.141 8.406 3.982 1 85.75 187 THR A CA 1
ATOM 1386 C C . THR A 1 187 ? -17.875 6.961 3.58 1 85.75 187 THR A C 1
ATOM 1388 O O . THR A 1 187 ? -18.734 6.309 2.992 1 85.75 187 THR A O 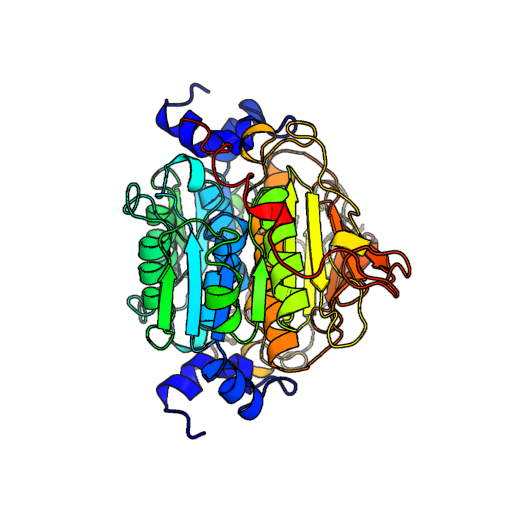1
ATOM 1391 N N . CYS A 1 188 ? -16.734 6.492 3.873 1 84.94 188 CYS A N 1
ATOM 1392 C CA . CYS A 1 188 ? -16.422 5.09 3.629 1 84.94 188 CYS A CA 1
ATOM 1393 C C . CYS A 1 188 ? -17.359 4.176 4.41 1 84.94 188 CYS A C 1
ATOM 1395 O O . CYS A 1 188 ? -17.656 3.066 3.965 1 84.94 188 CYS A O 1
ATOM 1397 N N . ALA A 1 189 ? -17.75 4.613 5.555 1 85.38 189 ALA A N 1
ATOM 1398 C CA . ALA A 1 189 ? -18.672 3.84 6.379 1 85.38 189 ALA A CA 1
ATOM 1399 C C . ALA A 1 189 ? -20.031 3.697 5.691 1 85.38 189 ALA A C 1
ATOM 1401 O O . ALA A 1 189 ? -20.703 2.672 5.836 1 85.38 189 ALA A O 1
ATOM 1402 N N . GLU A 1 190 ? -20.312 4.645 4.867 1 87.12 190 GLU A N 1
ATOM 1403 C CA . GLU A 1 190 ? -21.609 4.656 4.207 1 87.12 190 GLU A CA 1
ATOM 1404 C C . GLU A 1 190 ? -21.531 4.023 2.818 1 87.12 190 GLU A C 1
ATOM 1406 O O . GLU A 1 190 ? -22.438 3.275 2.42 1 87.12 190 GLU A O 1
ATOM 1411 N N . ALA A 1 191 ? -20.484 4.32 2.117 1 92.44 191 ALA A N 1
ATOM 1412 C CA . ALA A 1 191 ? -20.406 3.945 0.707 1 92.44 191 ALA A CA 1
ATOM 1413 C C . ALA A 1 191 ? -19.609 2.656 0.525 1 92.44 191 ALA A C 1
ATOM 1415 O O . ALA A 1 191 ? -19.703 1.996 -0.511 1 92.44 191 ALA A O 1
ATOM 1416 N N . GLY A 1 192 ? -18.797 2.303 1.527 1 95.25 192 GLY A N 1
ATOM 1417 C CA . GLY A 1 192 ? -17.875 1.181 1.401 1 95.25 192 GLY A CA 1
ATOM 1418 C C . GLY A 1 192 ? -16.531 1.572 0.821 1 95.25 192 GLY A C 1
ATOM 1419 O O . GLY A 1 192 ? -16.359 2.703 0.362 1 95.25 192 GLY A O 1
ATOM 1420 N N . VAL A 1 193 ? -15.641 0.683 0.939 1 97.38 193 VAL A N 1
ATOM 1421 C CA . VAL A 1 193 ? -14.297 0.874 0.403 1 97.38 193 VAL A CA 1
ATOM 1422 C C . VAL A 1 193 ? -13.586 -0.475 0.286 1 97.38 193 VAL A C 1
ATOM 1424 O O . VAL A 1 193 ? -13.727 -1.333 1.162 1 97.38 193 VAL A O 1
ATOM 1427 N N . LEU A 1 194 ? -12.906 -0.681 -0.785 1 98.06 194 LEU A N 1
ATOM 1428 C CA . LEU A 1 194 ? -12.031 -1.841 -0.873 1 98.06 194 LEU A CA 1
ATOM 1429 C C . LEU A 1 194 ? -10.75 -1.614 -0.078 1 98.06 194 LEU A C 1
ATOM 1431 O O . LEU A 1 194 ? -9.977 -0.7 -0.381 1 98.06 194 LEU A O 1
ATOM 1435 N N . GLY A 1 195 ? -10.438 -2.438 0.888 1 97.88 195 GLY A N 1
ATOM 1436 C CA . GLY A 1 195 ? -9.336 -2.258 1.823 1 97.88 195 GLY A CA 1
ATOM 1437 C C . GLY A 1 195 ? -7.996 -2.082 1.14 1 97.88 195 GLY A C 1
ATOM 1438 O O . GLY A 1 195 ? -7.195 -1.234 1.54 1 97.88 195 GLY A O 1
ATOM 1439 N N . ALA A 1 196 ? -7.754 -2.816 0.097 1 98.44 196 ALA A N 1
ATOM 1440 C CA . ALA A 1 196 ? -6.469 -2.791 -0.597 1 98.44 196 ALA A CA 1
ATOM 1441 C C . ALA A 1 196 ? -6.238 -1.446 -1.278 1 98.44 196 ALA A C 1
ATOM 1443 O O . ALA A 1 196 ? -5.098 -1.046 -1.507 1 98.44 196 ALA A O 1
ATOM 1444 N N . VAL A 1 197 ? -7.312 -0.725 -1.595 1 98.62 197 VAL A N 1
ATOM 1445 C CA . VAL A 1 197 ? -7.184 0.593 -2.209 1 98.62 197 VAL A CA 1
ATOM 1446 C C . VAL A 1 197 ? -6.625 1.584 -1.19 1 98.62 197 VAL A C 1
ATOM 1448 O O . VAL A 1 197 ? -5.762 2.402 -1.521 1 98.62 197 VAL A O 1
ATOM 1451 N N . VAL A 1 198 ? -7.074 1.479 0.063 1 98.38 198 VAL A N 1
ATOM 1452 C CA . VAL A 1 198 ? -6.52 2.338 1.104 1 98.38 198 VAL A CA 1
ATOM 1453 C C . VAL A 1 198 ? -5.043 2 1.318 1 98.38 198 VAL A C 1
ATOM 1455 O O . VAL A 1 198 ? -4.234 2.885 1.604 1 98.38 198 VAL A O 1
ATOM 1458 N N . GLY A 1 199 ? -4.715 0.687 1.174 1 98.75 199 GLY A N 1
ATOM 1459 C CA . GLY A 1 199 ? -3.322 0.276 1.227 1 98.75 199 GLY A CA 1
ATOM 1460 C C . GLY A 1 199 ? -2.457 0.966 0.188 1 98.75 199 GLY A C 1
ATOM 1461 O O . GLY A 1 199 ? -1.363 1.438 0.5 1 98.75 199 GLY A O 1
ATOM 1462 N N . THR A 1 200 ? -2.963 1.015 -1.032 1 98.75 200 THR A N 1
ATOM 1463 C CA . THR A 1 200 ? -2.266 1.649 -2.145 1 98.75 200 THR A CA 1
ATOM 1464 C C . THR A 1 200 ? -2.061 3.137 -1.877 1 98.75 200 THR A C 1
ATOM 1466 O O . THR A 1 200 ? -0.932 3.631 -1.919 1 98.75 200 THR A O 1
ATOM 1469 N N . MET A 1 201 ? -3.109 3.787 -1.53 1 98.75 201 MET A N 1
ATOM 1470 C CA . MET A 1 201 ? -3.064 5.242 -1.414 1 98.75 201 MET A CA 1
ATOM 1471 C C . MET A 1 201 ? -2.266 5.664 -0.186 1 98.75 201 MET A C 1
ATOM 1473 O O . MET A 1 201 ? -1.544 6.664 -0.224 1 98.75 201 MET A O 1
ATOM 1477 N N . GLY A 1 202 ? -2.424 4.922 0.929 1 98.88 202 GLY A N 1
ATOM 1478 C CA . GLY A 1 202 ? -1.624 5.215 2.107 1 98.88 202 GLY A CA 1
ATOM 1479 C C . GLY A 1 202 ? -0.137 5.012 1.885 1 98.88 202 GLY A C 1
ATOM 1480 O O . GLY A 1 202 ? 0.684 5.762 2.42 1 98.88 202 GLY A O 1
ATOM 1481 N N . SER A 1 203 ? 0.223 3.996 1.107 1 98.88 203 SER A N 1
ATOM 1482 C CA . SER A 1 203 ? 1.626 3.76 0.782 1 98.88 203 SER A CA 1
ATOM 1483 C C . SER A 1 203 ? 2.168 4.844 -0.143 1 98.88 203 SER A C 1
ATOM 1485 O O . SER A 1 203 ? 3.322 5.258 -0.012 1 98.88 203 SER A O 1
ATOM 1487 N N . LEU A 1 204 ? 1.337 5.266 -1.086 1 98.88 204 LEU A N 1
ATOM 1488 C CA . LEU A 1 204 ? 1.712 6.391 -1.936 1 98.88 204 LEU A CA 1
ATOM 1489 C C . LEU A 1 204 ? 1.922 7.652 -1.105 1 98.88 204 LEU A C 1
ATOM 1491 O O . LEU A 1 204 ? 2.848 8.422 -1.365 1 98.88 204 LEU A O 1
ATOM 1495 N N . GLN A 1 205 ? 1.038 7.824 -0.16 1 98.88 205 GLN A N 1
ATOM 1496 C CA . GLN A 1 205 ? 1.177 8.953 0.752 1 98.88 205 GLN A CA 1
ATOM 1497 C C . GLN A 1 205 ? 2.506 8.898 1.499 1 98.88 205 GLN A C 1
ATOM 1499 O O . GLN A 1 205 ? 3.199 9.914 1.622 1 98.88 205 GLN A O 1
ATOM 1504 N N . ALA A 1 206 ? 2.881 7.719 1.989 1 98.94 206 ALA A N 1
ATOM 1505 C CA . ALA A 1 206 ? 4.16 7.535 2.668 1 98.94 206 ALA A CA 1
ATOM 1506 C C . ALA A 1 206 ? 5.324 7.867 1.742 1 98.94 206 ALA A C 1
ATOM 1508 O O . ALA A 1 206 ? 6.285 8.531 2.152 1 98.94 206 ALA A O 1
ATOM 1509 N N . THR A 1 207 ? 5.23 7.434 0.518 1 98.88 207 THR A N 1
ATOM 1510 C CA . THR A 1 207 ? 6.254 7.734 -0.476 1 98.88 207 THR A CA 1
ATOM 1511 C C . THR A 1 207 ? 6.418 9.242 -0.64 1 98.88 207 THR A C 1
ATOM 1513 O O . THR A 1 207 ? 7.543 9.758 -0.64 1 98.88 207 THR A O 1
ATOM 1516 N N . GLU A 1 208 ? 5.332 9.922 -0.735 1 98.81 208 GLU A N 1
ATOM 1517 C CA . GLU A 1 208 ? 5.371 11.367 -0.938 1 98.81 208 GLU A CA 1
ATOM 1518 C C . GLU A 1 208 ? 5.949 12.086 0.281 1 98.81 208 GLU A C 1
ATOM 1520 O O . GLU A 1 208 ? 6.734 13.023 0.141 1 98.81 208 GLU A O 1
ATOM 1525 N N . VAL A 1 209 ? 5.551 11.648 1.468 1 98.94 209 VAL A N 1
ATOM 1526 C CA . VAL A 1 209 ? 6.082 12.227 2.697 1 98.94 209 VAL A CA 1
ATOM 1527 C C . VAL A 1 209 ? 7.602 12.086 2.719 1 98.94 209 VAL A C 1
ATOM 1529 O O . VAL A 1 209 ? 8.32 13.047 3.008 1 98.94 209 VAL A O 1
ATOM 1532 N N . ILE A 1 210 ? 8.078 10.938 2.381 1 98.88 210 ILE A N 1
ATOM 1533 C CA . ILE A 1 210 ? 9.516 10.672 2.404 1 98.88 210 ILE A CA 1
ATOM 1534 C C . ILE A 1 210 ? 10.219 11.539 1.361 1 98.88 210 ILE A C 1
ATOM 1536 O O . ILE A 1 210 ? 11.258 12.133 1.641 1 98.88 210 ILE A O 1
ATOM 1540 N N . LYS A 1 211 ? 9.633 11.648 0.161 1 98.81 211 LYS A N 1
ATOM 1541 C CA . LYS A 1 211 ? 10.211 12.508 -0.869 1 98.81 211 LYS A CA 1
ATOM 1542 C C . LYS A 1 211 ? 10.305 13.953 -0.389 1 98.81 211 LYS A C 1
ATOM 1544 O O . LYS A 1 211 ? 11.32 14.617 -0.599 1 98.81 211 LYS A O 1
ATOM 1549 N N . GLU A 1 212 ? 9.289 14.398 0.248 1 98.69 212 GLU A N 1
ATOM 1550 C CA . GLU A 1 212 ? 9.258 15.773 0.739 1 98.69 212 GLU A CA 1
ATOM 1551 C C . GLU A 1 212 ? 10.305 16 1.826 1 98.69 212 GLU A C 1
ATOM 1553 O O . GLU A 1 212 ? 10.977 17.031 1.845 1 98.69 212 GLU A O 1
ATOM 1558 N N . LEU A 1 213 ? 10.422 15.031 2.725 1 98.81 213 LEU A N 1
ATOM 1559 C CA . LEU A 1 213 ? 11.398 15.141 3.803 1 98.81 213 LEU A CA 1
ATOM 1560 C C . LEU A 1 213 ? 12.82 15.18 3.25 1 98.81 213 LEU A C 1
ATOM 1562 O O . LEU A 1 213 ? 13.68 15.891 3.777 1 98.81 213 LEU A O 1
ATOM 1566 N N . LEU A 1 214 ? 13.031 14.461 2.146 1 98.56 214 LEU A N 1
ATOM 1567 C CA . LEU A 1 214 ? 14.383 14.266 1.636 1 98.56 214 LEU A CA 1
ATOM 1568 C C . LEU A 1 214 ? 14.688 15.266 0.521 1 98.56 214 LEU A C 1
ATOM 1570 O O . LEU A 1 214 ? 15.852 15.453 0.154 1 98.56 214 LEU A O 1
ATOM 1574 N N . GLY A 1 215 ? 13.617 15.859 -0.008 1 97.81 215 GLY A N 1
ATOM 1575 C CA . GLY A 1 215 ? 13.812 16.75 -1.139 1 97.81 215 GLY A CA 1
ATOM 1576 C C . GLY A 1 215 ? 14.227 16.031 -2.406 1 97.81 215 GLY A C 1
ATOM 1577 O O . GLY A 1 215 ? 15.086 16.516 -3.146 1 97.81 215 GLY A O 1
ATOM 1578 N N . ILE A 1 216 ? 13.641 14.852 -2.641 1 98.19 216 ILE A N 1
ATOM 1579 C CA . ILE A 1 216 ? 14.023 14.078 -3.814 1 98.19 216 ILE A CA 1
ATOM 1580 C C . ILE A 1 216 ? 12.812 13.883 -4.723 1 98.19 216 ILE A C 1
ATOM 1582 O O . ILE A 1 216 ? 11.672 13.938 -4.262 1 98.19 216 ILE A O 1
ATOM 1586 N N . GLY A 1 217 ? 13.102 13.68 -5.996 1 97.88 217 GLY A N 1
ATOM 1587 C CA . GLY A 1 217 ? 12.047 13.398 -6.961 1 97.88 217 GLY A CA 1
ATOM 1588 C C . GLY A 1 217 ? 11.195 14.609 -7.281 1 97.88 217 GLY A C 1
ATOM 1589 O O . GLY A 1 217 ? 11.57 15.742 -6.973 1 97.88 217 GLY A O 1
ATOM 1590 N N . ARG A 1 218 ? 10.141 14.266 -7.953 1 97.75 218 ARG A N 1
ATOM 1591 C CA . ARG A 1 218 ? 9.172 15.297 -8.305 1 97.75 218 ARG A CA 1
ATOM 1592 C C . ARG A 1 218 ? 8.008 15.32 -7.32 1 97.75 218 ARG A C 1
ATOM 1594 O O . ARG A 1 218 ? 7.309 14.32 -7.156 1 97.75 218 ARG A O 1
ATOM 1601 N N . SER A 1 219 ? 7.789 16.422 -6.727 1 97.31 219 SER A N 1
ATOM 1602 C CA . SER A 1 219 ? 6.742 16.609 -5.727 1 97.31 219 SER A CA 1
ATOM 1603 C C . SER A 1 219 ? 5.355 16.547 -6.359 1 97.31 219 SER A C 1
ATOM 1605 O O . SER A 1 219 ? 5.188 16.875 -7.535 1 97.31 219 SER A O 1
ATOM 1607 N N . MET A 1 220 ? 4.398 16.156 -5.602 1 98 220 MET A N 1
ATOM 1608 C CA . MET A 1 220 ? 3.004 16.188 -6.027 1 98 220 MET A CA 1
ATOM 1609 C C . MET A 1 220 ? 2.416 17.594 -5.848 1 98 220 MET A C 1
ATOM 1611 O O . MET A 1 220 ? 1.225 17.797 -6.078 1 98 220 MET A O 1
ATOM 1615 N N . ALA A 1 221 ? 3.223 18.547 -5.359 1 97.62 221 ALA A N 1
ATOM 1616 C CA . ALA A 1 221 ? 2.738 19.922 -5.273 1 97.62 221 ALA A CA 1
ATOM 1617 C C . ALA A 1 221 ? 2.32 20.438 -6.645 1 97.62 221 ALA A C 1
ATOM 1619 O O . ALA A 1 221 ? 3.08 20.344 -7.609 1 97.62 221 ALA A O 1
ATOM 1620 N N . GLY A 1 222 ? 1.093 20.953 -6.688 1 97.75 222 GLY A N 1
ATOM 1621 C CA . GLY A 1 222 ? 0.561 21.453 -7.949 1 97.75 222 GLY A CA 1
ATOM 1622 C C . GLY A 1 222 ? 0.018 20.344 -8.844 1 97.75 222 GLY A C 1
ATOM 1623 O O . GLY A 1 222 ? -0.306 20.578 -10.008 1 97.75 222 GLY A O 1
ATOM 1624 N N . ARG A 1 223 ? -0.047 19.156 -8.328 1 98 223 ARG A N 1
ATOM 1625 C CA . ARG A 1 223 ? -0.532 17.984 -9.055 1 98 223 ARG A CA 1
ATOM 1626 C C . ARG A 1 223 ? -1.527 17.188 -8.211 1 98 223 ARG A C 1
ATOM 1628 O O . ARG A 1 223 ? -1.427 17.156 -6.984 1 98 223 ARG A O 1
ATOM 1635 N N . LEU A 1 224 ? -2.467 16.609 -8.859 1 98.38 224 LEU A N 1
ATOM 1636 C CA . LEU A 1 224 ? -3.432 15.703 -8.242 1 98.38 224 LEU A CA 1
ATOM 1637 C C . LEU A 1 224 ? -3.404 14.336 -8.914 1 98.38 224 LEU A C 1
ATOM 1639 O O . LEU A 1 224 ? -3.664 14.227 -10.117 1 98.38 224 LEU A O 1
ATOM 1643 N N . LEU A 1 225 ? -3.014 13.352 -8.164 1 98.56 225 LEU A N 1
ATOM 1644 C CA . LEU A 1 225 ? -3.078 11.977 -8.641 1 98.56 225 LEU A CA 1
ATOM 1645 C C . LEU A 1 225 ? -4.441 11.359 -8.344 1 98.56 225 LEU A C 1
ATOM 1647 O O . LEU A 1 225 ? -4.914 11.422 -7.203 1 98.56 225 LEU A O 1
ATOM 1651 N N . ILE A 1 226 ? -5.043 10.789 -9.312 1 98.44 226 ILE A N 1
ATOM 1652 C CA . ILE A 1 226 ? -6.344 10.148 -9.172 1 98.44 226 ILE A CA 1
ATOM 1653 C C . ILE A 1 226 ? -6.234 8.664 -9.531 1 98.44 226 ILE A C 1
ATOM 1655 O O . ILE A 1 226 ? -5.672 8.32 -10.57 1 98.44 226 ILE A O 1
ATOM 1659 N N . CYS A 1 227 ? -6.762 7.883 -8.672 1 98.31 227 CYS A N 1
ATOM 1660 C CA . CYS A 1 227 ? -6.75 6.438 -8.859 1 98.31 227 CYS A CA 1
ATOM 1661 C C . CYS A 1 227 ? -8.156 5.906 -9.078 1 98.31 227 CYS A C 1
ATOM 1663 O O . CYS A 1 227 ? -9.07 6.211 -8.305 1 98.31 227 CYS A O 1
ATOM 1665 N N . ASP A 1 228 ? -8.367 5.191 -10.102 1 98.31 228 ASP A N 1
ATOM 1666 C CA . ASP A 1 228 ? -9.531 4.332 -10.336 1 98.31 228 ASP A CA 1
ATOM 1667 C C . ASP A 1 228 ? -9.148 2.857 -10.25 1 98.31 228 ASP A C 1
ATOM 1669 O O . ASP A 1 228 ? -8.781 2.248 -11.266 1 98.31 228 ASP A O 1
ATOM 1673 N N . ALA A 1 229 ? -9.328 2.312 -9.086 1 98 229 ALA A N 1
ATOM 1674 C CA . ALA A 1 229 ? -8.812 0.967 -8.836 1 98 229 ALA A CA 1
ATOM 1675 C C . ALA A 1 229 ? -9.641 -0.079 -9.578 1 98 229 ALA A C 1
ATOM 1677 O O . ALA A 1 229 ? -9.125 -1.142 -9.938 1 98 229 ALA A O 1
ATOM 1678 N N . LEU A 1 230 ? -10.898 0.188 -9.758 1 97.75 230 LEU A N 1
ATOM 1679 C CA . LEU A 1 230 ? -11.75 -0.752 -10.477 1 97.75 230 LEU A CA 1
ATOM 1680 C C . LEU A 1 230 ? -11.312 -0.871 -11.938 1 97.75 230 LEU A C 1
ATOM 1682 O O . LEU A 1 230 ? -11.297 -1.969 -12.492 1 97.75 230 LEU A O 1
ATOM 1686 N N . ALA A 1 231 ? -10.875 0.251 -12.484 1 95.5 231 ALA A N 1
ATOM 1687 C CA . ALA A 1 231 ? -10.414 0.26 -13.867 1 95.5 231 ALA A CA 1
ATOM 1688 C C . ALA A 1 231 ? -8.93 -0.064 -13.953 1 95.5 231 ALA A C 1
ATOM 1690 O O . ALA A 1 231 ? -8.414 -0.381 -15.031 1 95.5 231 ALA A O 1
ATOM 1691 N N . GLY A 1 232 ? -8.266 -0.035 -12.812 1 90.25 232 GLY A N 1
ATOM 1692 C CA . GLY A 1 232 ? -6.828 -0.262 -12.773 1 90.25 232 GLY A CA 1
ATOM 1693 C C . GLY A 1 232 ? -6.027 0.875 -13.375 1 90.25 232 GLY A C 1
ATOM 1694 O O . GLY A 1 232 ? -5.02 0.643 -14.047 1 90.25 232 GLY A O 1
ATOM 1695 N N . GLY A 1 233 ? -6.422 2.061 -13.086 1 93.12 233 GLY A N 1
ATOM 1696 C CA . GLY A 1 233 ? -5.781 3.172 -13.766 1 93.12 233 GLY A CA 1
ATOM 1697 C C . GLY A 1 233 ? -5.496 4.348 -12.852 1 93.12 233 GLY A C 1
ATOM 1698 O O . GLY A 1 233 ? -6.047 4.434 -11.758 1 93.12 233 GLY A O 1
ATOM 1699 N N . PHE A 1 234 ? -4.555 5.117 -13.289 1 97.62 234 PHE A N 1
ATOM 1700 C CA . PHE A 1 234 ? -4.156 6.367 -12.648 1 97.62 234 PHE A CA 1
ATOM 1701 C C . PHE A 1 234 ? -4.145 7.508 -13.664 1 97.62 234 PHE A C 1
ATOM 1703 O O . PHE A 1 234 ? -3.809 7.309 -14.828 1 97.62 234 PHE A O 1
ATOM 1710 N N . ARG A 1 235 ? -4.5 8.625 -13.195 1 96.81 235 ARG A N 1
ATOM 1711 C CA . ARG A 1 235 ? -4.324 9.828 -13.992 1 96.81 235 ARG A CA 1
ATOM 1712 C C . ARG A 1 235 ? -3.854 11 -13.133 1 96.81 235 ARG A C 1
ATOM 1714 O O . ARG A 1 235 ? -4.059 11 -11.914 1 96.81 235 ARG A O 1
ATOM 1721 N N . GLU A 1 236 ? -3.205 11.859 -13.75 1 97.31 236 GLU A N 1
ATOM 1722 C CA . GLU A 1 236 ? -2.703 13.062 -13.086 1 97.31 236 GLU A CA 1
ATOM 1723 C C . GLU A 1 236 ? -3.361 14.32 -13.648 1 97.31 236 GLU A C 1
ATOM 1725 O O . GLU A 1 236 ? -3.547 14.438 -14.867 1 97.31 236 GLU A O 1
ATOM 1730 N N . VAL A 1 237 ? -3.719 15.188 -12.75 1 97.44 237 VAL A N 1
ATOM 1731 C CA . VAL A 1 237 ? -4.293 16.469 -13.133 1 97.44 237 VAL A CA 1
ATOM 1732 C C . VAL A 1 237 ? -3.455 17.609 -12.555 1 97.44 237 VAL A C 1
ATOM 1734 O O . VAL A 1 237 ? -2.982 17.516 -11.422 1 97.44 237 VAL A O 1
ATOM 1737 N N . ARG A 1 238 ? -3.238 18.578 -13.406 1 97.25 238 ARG A N 1
ATOM 1738 C CA . ARG A 1 238 ? -2.545 19.766 -12.906 1 97.25 238 ARG A CA 1
ATOM 1739 C C . ARG A 1 238 ? -3.449 20.578 -11.992 1 97.25 238 ARG A C 1
ATOM 1741 O O . ARG A 1 238 ? -4.625 20.781 -12.289 1 97.25 238 ARG A O 1
ATOM 1748 N N . LEU A 1 239 ? -2.961 20.969 -10.867 1 97.56 239 LEU A N 1
ATOM 1749 C CA . LEU A 1 239 ? -3.668 21.812 -9.906 1 97.56 239 LEU A CA 1
ATOM 1750 C C . LEU A 1 239 ? -2.98 23.172 -9.766 1 97.56 239 LEU A C 1
ATOM 1752 O O . LEU A 1 239 ? -1.876 23.25 -9.219 1 97.56 239 LEU A O 1
ATOM 1756 N N . LYS A 1 240 ? -3.605 24.219 -10.133 1 96.19 240 LYS A N 1
ATOM 1757 C CA . LYS A 1 240 ? -3.031 25.562 -10.078 1 96.19 240 LYS A CA 1
ATOM 1758 C C . LYS A 1 240 ? -3.551 26.344 -8.867 1 96.19 240 LYS A C 1
ATOM 1760 O O . LYS A 1 240 ? -4.695 26.141 -8.453 1 96.19 240 LYS A O 1
ATOM 1765 N N . PRO A 1 241 ? -2.674 27.172 -8.398 1 97.19 241 PRO A N 1
ATOM 1766 C CA . PRO A 1 241 ? -3.195 28.078 -7.371 1 97.19 241 PRO A CA 1
ATOM 1767 C C . PRO A 1 241 ? -4.324 28.969 -7.891 1 97.19 241 PRO A C 1
ATOM 1769 O O . PRO A 1 241 ? -4.281 29.422 -9.039 1 97.19 241 PRO A O 1
ATOM 1772 N N . ASP A 1 242 ? -5.328 29.125 -7.086 1 97.31 242 ASP A N 1
ATOM 1773 C CA . ASP A 1 242 ? -6.414 30.047 -7.387 1 97.31 242 ASP A CA 1
ATOM 1774 C C . ASP A 1 242 ? -6.121 31.438 -6.824 1 97.31 242 ASP A C 1
ATOM 1776 O O . ASP A 1 242 ? -6.109 31.625 -5.605 1 97.31 242 ASP A O 1
ATOM 1780 N N . PRO A 1 243 ? -5.938 32.406 -7.695 1 96.56 243 PRO A N 1
ATOM 1781 C CA . PRO A 1 243 ? -5.637 33.75 -7.191 1 96.56 243 PRO A CA 1
ATOM 1782 C C . PRO A 1 243 ? -6.73 34.312 -6.277 1 96.56 243 PRO A C 1
ATOM 1784 O O . PRO A 1 243 ? -6.469 35.188 -5.457 1 96.56 243 PRO A O 1
ATOM 1787 N N . ALA A 1 244 ? -7.902 33.781 -6.402 1 97.12 244 ALA A N 1
ATOM 1788 C CA . ALA A 1 244 ? -9.031 34.25 -5.609 1 97.12 244 ALA A CA 1
ATOM 1789 C C . ALA A 1 244 ? -9.266 33.344 -4.395 1 97.12 244 ALA A C 1
ATOM 1791 O O . ALA A 1 244 ? -10.273 33.5 -3.693 1 97.12 244 ALA A O 1
ATOM 1792 N N . CYS A 1 245 ? -8.359 32.406 -4.168 1 98 245 CYS A N 1
ATOM 1793 C CA . CYS A 1 245 ? -8.516 31.516 -3.027 1 98 245 CYS A CA 1
ATOM 1794 C C . CYS A 1 245 ? -8.617 32.312 -1.727 1 98 245 CYS A C 1
ATOM 1796 O O . CYS A 1 245 ? -7.785 33.188 -1.457 1 98 245 CYS A O 1
ATOM 1798 N N . PRO A 1 246 ? -9.609 32 -0.913 1 97.38 246 PRO A N 1
ATOM 1799 C CA . PRO A 1 246 ? -9.805 32.781 0.311 1 97.38 246 PRO A CA 1
ATOM 1800 C C . PRO A 1 246 ? -8.711 32.531 1.354 1 97.38 246 PRO A C 1
ATOM 1802 O O . PRO A 1 246 ? -8.641 33.219 2.359 1 97.38 246 PRO A O 1
ATOM 1805 N N . LEU A 1 247 ? -7.895 31.547 1.091 1 97.94 247 LEU A N 1
ATOM 1806 C CA . LEU A 1 247 ? -6.859 31.188 2.059 1 97.94 247 LEU A CA 1
ATOM 1807 C C . LEU A 1 247 ? -5.48 31.594 1.551 1 97.94 247 LEU A C 1
ATOM 1809 O O . LEU A 1 247 ? -4.805 32.43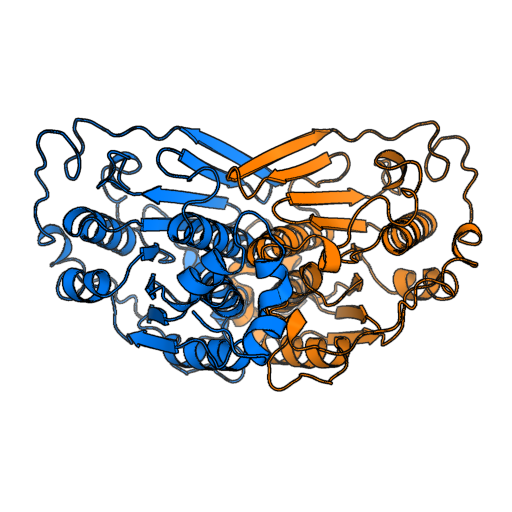8 2.166 1 97.94 247 LEU A O 1
ATOM 1813 N N . CYS A 1 248 ? -5.125 31.141 0.363 1 97.62 248 CYS A N 1
ATOM 1814 C CA . CYS A 1 248 ? -3.74 31.328 -0.065 1 97.62 248 CYS A CA 1
ATOM 1815 C C . CYS A 1 248 ? -3.652 32.281 -1.248 1 97.62 248 CYS A C 1
ATOM 1817 O O . CYS A 1 248 ? -2.584 32.438 -1.842 1 97.62 248 CYS A O 1
ATOM 1819 N N . GLY A 1 249 ? -4.754 32.844 -1.621 1 96.38 249 GLY A N 1
ATOM 1820 C CA . GLY A 1 249 ? -4.777 33.75 -2.758 1 96.38 249 GLY A CA 1
ATOM 1821 C C . GLY A 1 249 ? -4.18 35.125 -2.449 1 96.38 249 GLY A C 1
ATOM 1822 O O . GLY A 1 249 ? -3.521 35.281 -1.422 1 96.38 249 GLY A O 1
ATOM 1823 N N . ALA A 1 250 ? -4.449 36.062 -3.346 1 95.44 250 ALA A N 1
ATOM 1824 C CA . ALA A 1 250 ? -3.854 37.406 -3.289 1 95.44 250 ALA A CA 1
ATOM 1825 C C . ALA A 1 250 ? -4.473 38.219 -2.17 1 95.44 250 ALA A C 1
ATOM 1827 O O . ALA A 1 250 ? -3.812 39.094 -1.593 1 95.44 250 ALA A O 1
ATOM 1828 N N . GLN A 1 251 ? -5.719 38 -1.892 1 96.38 251 GLN A N 1
ATOM 1829 C CA . GLN A 1 251 ? -6.441 38.719 -0.836 1 96.38 251 GLN A CA 1
ATOM 1830 C C . GLN A 1 251 ? -7.141 37.719 0.099 1 96.38 251 GLN A C 1
ATOM 1832 O O . GLN A 1 251 ? -8.367 37.625 0.091 1 96.38 251 GLN A O 1
ATOM 1837 N N . PRO A 1 252 ? -6.367 37.125 0.904 1 96.62 252 PRO A N 1
ATOM 1838 C CA . PRO A 1 252 ? -6.938 36.094 1.762 1 96.62 252 PRO A CA 1
ATOM 1839 C C . PRO A 1 252 ? -7.957 36.625 2.758 1 96.62 252 PRO A C 1
ATOM 1841 O O . PRO A 1 252 ? -7.746 37.719 3.34 1 96.62 252 PRO A O 1
ATOM 1844 N N . THR A 1 253 ? -9.055 35.938 2.916 1 96.69 253 THR A N 1
ATOM 1845 C CA . THR A 1 253 ? -10.078 36.281 3.898 1 96.69 253 THR A CA 1
ATOM 1846 C C . THR A 1 253 ? -10.008 35.344 5.098 1 96.69 253 THR A C 1
ATOM 1848 O O . THR A 1 253 ? -10.539 35.625 6.168 1 96.69 253 THR A O 1
ATOM 1851 N N . ILE A 1 254 ? -9.422 34.188 4.93 1 97.12 254 ILE A N 1
ATOM 1852 C CA . ILE A 1 254 ? -9.172 33.281 6.031 1 97.12 254 ILE A CA 1
ATOM 1853 C C . ILE A 1 254 ? -7.781 33.531 6.605 1 97.12 254 ILE A C 1
ATOM 1855 O O . ILE A 1 254 ? -6.773 33.25 5.945 1 97.12 254 ILE A O 1
ATOM 1859 N N . THR A 1 255 ? -7.777 34.062 7.855 1 97.38 255 THR A N 1
ATOM 1860 C CA . THR A 1 255 ? -6.488 34.469 8.414 1 97.38 255 THR A CA 1
ATOM 1861 C C . THR A 1 255 ? -6.25 33.781 9.758 1 97.38 255 THR A C 1
ATOM 1863 O O . THR A 1 255 ? -5.211 33.969 10.391 1 97.38 255 THR A O 1
ATOM 1866 N N . ASP A 1 256 ? -7.227 33.062 10.227 1 97.56 256 ASP A N 1
ATOM 1867 C CA . ASP A 1 256 ? -7.145 32.219 11.422 1 97.56 256 ASP A CA 1
ATOM 1868 C C . ASP A 1 256 ? -8.086 31.031 11.328 1 97.56 256 ASP A C 1
ATOM 1870 O O . ASP A 1 256 ? -8.641 30.75 10.258 1 97.56 256 ASP A O 1
ATOM 1874 N N . LEU A 1 257 ? -8.219 30.266 12.414 1 97.81 257 LEU A N 1
ATOM 1875 C CA . LEU A 1 257 ? -8.984 29.031 12.328 1 97.81 257 LEU A CA 1
ATOM 1876 C C . LEU A 1 257 ? -10.383 29.219 12.914 1 97.81 257 LEU A C 1
ATOM 1878 O O . LEU A 1 257 ? -11.047 28.234 13.266 1 97.81 257 LEU A O 1
ATOM 1882 N N . SER A 1 258 ? -10.867 30.422 13.07 1 96.25 258 SER A N 1
ATOM 1883 C CA . SER A 1 258 ? -12.148 30.703 13.711 1 96.25 258 SER A CA 1
ATOM 1884 C C . SER A 1 258 ? -13.305 30.109 12.93 1 96.25 258 SER A C 1
ATOM 1886 O O . SER A 1 258 ? -14.336 29.75 13.508 1 96.25 258 SER A O 1
ATOM 1888 N N . LEU A 1 259 ? -13.148 29.969 11.617 1 93.12 259 LEU A N 1
ATOM 1889 C CA . LEU A 1 259 ? -14.188 29.406 10.773 1 93.12 259 LEU A CA 1
ATOM 1890 C C . LEU A 1 259 ? -14.484 27.969 11.164 1 93.12 259 LEU A C 1
ATOM 1892 O O . LEU A 1 259 ? -15.531 27.422 10.805 1 93.12 259 LEU A O 1
ATOM 1896 N N . HIS A 1 260 ? -13.508 27.328 11.859 1 93.81 260 HIS A N 1
ATOM 1897 C CA . HIS A 1 260 ? -13.633 25.922 12.211 1 93.81 260 HIS A CA 1
ATOM 1898 C C . HIS A 1 260 ? -14.133 25.75 13.641 1 93.81 260 HIS A C 1
ATOM 1900 O O . HIS A 1 260 ? -14.32 24.625 14.109 1 93.81 260 HIS A O 1
ATOM 1906 N N . ALA A 1 261 ? -14.258 26.734 14.531 1 84.12 261 ALA A N 1
ATOM 1907 C CA . ALA A 1 261 ? -14.578 26.672 15.953 1 84.12 261 ALA A CA 1
ATOM 1908 C C . ALA A 1 261 ? -15.945 26.047 16.188 1 84.12 261 ALA A C 1
ATOM 1910 O O . ALA A 1 261 ? -16.141 25.328 17.172 1 84.12 261 ALA A O 1
ATOM 1911 N N . ASP A 1 262 ? -16.984 26.219 15.398 1 66.88 262 ASP A N 1
ATOM 1912 C CA . ASP A 1 262 ? -18.328 25.719 15.672 1 66.88 262 ASP A CA 1
ATOM 1913 C C . ASP A 1 262 ? -18.5 24.281 15.188 1 66.88 262 ASP A C 1
ATOM 1915 O O . ASP A 1 262 ? -19.484 23.625 15.508 1 66.88 262 ASP A O 1
ATOM 1919 N N . GLN A 1 263 ? -17.641 23.766 14.414 1 56.78 263 GLN A N 1
ATOM 1920 C CA . GLN A 1 263 ? -17.812 22.469 13.766 1 56.78 263 GLN A CA 1
ATOM 1921 C C . GLN A 1 263 ? -17.516 21.328 14.719 1 56.78 263 GLN A C 1
ATOM 1923 O O . GLN A 1 263 ? -17.891 20.188 14.469 1 56.78 263 GLN A O 1
ATOM 1928 N N . ALA A 1 264 ? -16.641 21.438 15.688 1 49.06 264 ALA A N 1
ATOM 1929 C CA . ALA A 1 264 ? -16.234 20.328 16.547 1 49.06 264 ALA A CA 1
ATOM 1930 C C . ALA A 1 264 ? -17.438 19.719 17.266 1 49.06 264 ALA A C 1
ATOM 1932 O O . ALA A 1 264 ? -17.375 18.578 17.719 1 49.06 264 ALA A O 1
ATOM 1933 N N . GLU A 1 265 ? -18.469 20.391 17.625 1 41.81 265 GLU A N 1
ATOM 1934 C CA . GLU A 1 265 ? -19.516 19.875 18.5 1 41.81 265 GLU A CA 1
ATOM 1935 C C . GLU A 1 265 ? -20.391 18.875 17.781 1 41.81 265 GLU A C 1
ATOM 1937 O O . GLU A 1 265 ? -21.047 18.047 18.406 1 41.81 265 GLU A O 1
ATOM 1942 N N . GLY A 1 266 ? -20.594 18.906 16.469 1 36.59 266 GLY A N 1
ATOM 1943 C CA . GLY A 1 266 ? -21.703 18.172 15.891 1 36.59 266 GLY A CA 1
ATOM 1944 C C . GLY A 1 266 ? -21.344 16.734 15.539 1 36.59 266 GLY A C 1
ATOM 1945 O O . GLY A 1 266 ? -22.219 15.945 15.188 1 36.59 266 GLY A O 1
ATOM 1946 N N . SER A 1 267 ? -20.094 16.484 15.008 1 35.88 267 SER A N 1
ATOM 1947 C CA . SER A 1 267 ? -19.984 15.234 14.25 1 35.88 267 SER A CA 1
ATOM 1948 C C . SER A 1 267 ? -19.75 14.047 15.172 1 35.88 267 SER A C 1
ATOM 1950 O O . SER A 1 267 ? -18.812 13.266 14.969 1 35.88 267 SER A O 1
ATOM 1952 N N . VAL A 1 268 ? -19.812 14.203 16.359 1 31.98 268 VAL A N 1
ATOM 1953 C CA . VAL A 1 268 ? -19.75 12.969 17.141 1 31.98 268 VAL A CA 1
ATOM 1954 C C . VAL A 1 268 ? -20.828 12 16.672 1 31.98 268 VAL A C 1
ATOM 1956 O O . VAL A 1 268 ? -22.016 12.227 16.891 1 31.98 268 VAL A O 1
ATOM 1959 N N . CYS A 1 269 ? -20.766 11.547 15.43 1 24.94 269 CYS A N 1
ATOM 1960 C CA . CYS A 1 269 ? -21.719 10.477 15.148 1 24.94 269 CYS A CA 1
ATOM 1961 C C . CYS A 1 269 ? -21.656 9.398 16.219 1 24.94 269 CYS A C 1
ATOM 1963 O O . CYS A 1 269 ? -20.578 8.891 16.531 1 24.94 269 CYS A O 1
ATOM 1965 N N . ALA A 1 270 ? -22.688 9.375 17.031 1 25.47 270 ALA A N 1
ATOM 1966 C CA . ALA A 1 270 ? -23.047 8.234 17.859 1 25.47 270 ALA A CA 1
ATOM 1967 C C . ALA A 1 270 ? -22.766 6.914 17.141 1 25.47 270 ALA A C 1
ATOM 1969 O O . ALA A 1 270 ? -23.234 6.688 16.031 1 25.47 270 ALA A O 1
ATOM 1970 N N . GLY A 1 271 ? -21.547 6.391 17.125 1 18.45 271 GLY A N 1
ATOM 1971 C CA . GLY A 1 271 ? -21.734 4.957 16.953 1 18.45 271 GLY A CA 1
ATOM 1972 C C . GLY A 1 271 ? -22.766 4.375 17.906 1 18.45 271 GLY A C 1
ATOM 1973 O O . GLY A 1 271 ? -22.969 4.898 19 1 18.45 271 GLY A O 1
ATOM 1974 N N . MET B 1 1 ? -24.391 -18.328 1.188 1 66 1 MET B N 1
ATOM 1975 C CA . MET B 1 1 ? -23.594 -18.562 2.389 1 66 1 MET B CA 1
ATOM 1976 C C . MET B 1 1 ? -24.062 -17.672 3.535 1 66 1 MET B C 1
ATOM 1978 O O . MET B 1 1 ? -24.453 -16.531 3.316 1 66 1 MET B O 1
ATOM 1982 N N . ASP B 1 2 ? -24.328 -18.297 4.633 1 86 2 ASP B N 1
ATOM 1983 C CA . ASP B 1 2 ? -24.797 -17.562 5.809 1 86 2 ASP B CA 1
ATOM 1984 C C . ASP B 1 2 ? -23.625 -17.016 6.617 1 86 2 ASP B C 1
ATOM 1986 O O . ASP B 1 2 ? -22.797 -17.766 7.105 1 86 2 ASP B O 1
ATOM 1990 N N . PHE B 1 3 ? -23.5 -15.68 6.562 1 93.75 3 PHE B N 1
ATOM 1991 C CA . PHE B 1 3 ? -22.469 -15.023 7.348 1 93.75 3 PHE B CA 1
ATOM 1992 C C . PHE B 1 3 ? -22.797 -15.078 8.836 1 93.75 3 PHE B C 1
ATOM 1994 O O . PHE B 1 3 ? -23.969 -14.953 9.219 1 93.75 3 PHE B O 1
ATOM 2001 N N . THR B 1 4 ? -21.719 -15.328 9.594 1 96.12 4 THR B N 1
ATOM 2002 C CA . THR B 1 4 ? -21.875 -15.07 11.016 1 96.12 4 THR B CA 1
ATOM 2003 C C . THR B 1 4 ? -22.031 -13.57 11.281 1 96.12 4 THR B C 1
ATOM 2005 O O . THR B 1 4 ? -21.703 -12.75 10.414 1 96.12 4 THR B O 1
ATOM 2008 N N . GLU B 1 5 ? -22.516 -13.219 12.422 1 95.69 5 GLU B N 1
ATOM 2009 C CA . GLU B 1 5 ? -22.625 -11.812 12.812 1 95.69 5 GLU B CA 1
ATOM 2010 C C . GLU B 1 5 ? -21.266 -11.133 12.797 1 95.69 5 GLU B C 1
ATOM 2012 O O . GLU B 1 5 ? -21.141 -9.977 12.391 1 95.69 5 GLU B O 1
ATOM 2017 N N . GLU B 1 6 ? -20.328 -11.836 13.25 1 96.75 6 GLU B N 1
ATOM 2018 C CA . GLU B 1 6 ? -18.969 -11.32 13.25 1 96.75 6 GLU B CA 1
ATOM 2019 C C . GLU B 1 6 ? -18.5 -11.008 11.828 1 96.75 6 GLU B C 1
ATOM 2021 O O . GLU B 1 6 ? -17.891 -9.961 11.586 1 96.75 6 GLU B O 1
ATOM 2026 N N . GLN B 1 7 ? -18.766 -11.906 10.93 1 97.19 7 GLN B N 1
ATOM 2027 C CA . GLN B 1 7 ? -18.344 -11.719 9.539 1 97.19 7 GLN B CA 1
ATOM 2028 C C . GLN B 1 7 ? -19.062 -10.523 8.906 1 97.19 7 GLN B C 1
ATOM 2030 O O . GLN B 1 7 ? -18.453 -9.758 8.156 1 97.19 7 GLN B O 1
ATOM 2035 N N . ILE B 1 8 ? -20.328 -10.398 9.203 1 97.12 8 ILE B N 1
ATOM 2036 C CA . ILE B 1 8 ? -21.094 -9.266 8.688 1 97.12 8 ILE B CA 1
ATOM 2037 C C . ILE B 1 8 ? -20.469 -7.957 9.172 1 97.12 8 ILE B C 1
ATOM 2039 O O . ILE B 1 8 ? -20.297 -7.012 8.398 1 97.12 8 ILE B O 1
ATOM 2043 N N . HIS B 1 9 ? -20.125 -7.961 10.43 1 97.5 9 HIS B N 1
ATOM 2044 C CA . HIS B 1 9 ? -19.531 -6.773 11.023 1 97.5 9 HIS B CA 1
ATOM 2045 C C . HIS B 1 9 ? -18.141 -6.516 10.453 1 97.5 9 HIS B C 1
ATOM 2047 O O . HIS B 1 9 ? -17.812 -5.391 10.07 1 97.5 9 HIS B O 1
ATOM 2053 N N . ARG B 1 10 ? -17.375 -7.531 10.297 1 98 10 ARG B N 1
ATOM 2054 C CA . ARG B 1 10 ? -15.984 -7.434 9.867 1 98 10 ARG B CA 1
ATOM 2055 C C . ARG B 1 10 ? -15.898 -6.98 8.414 1 98 10 ARG B C 1
ATOM 2057 O O . ARG B 1 10 ? -15.016 -6.195 8.055 1 98 10 ARG B O 1
ATOM 2064 N N . TYR B 1 11 ? -16.812 -7.484 7.625 1 97.88 11 TYR B N 1
ATOM 2065 C CA . TYR B 1 11 ? -16.688 -7.254 6.188 1 97.88 11 TYR B CA 1
ATOM 2066 C C . TYR B 1 11 ? -17.734 -6.258 5.703 1 97.88 11 TYR B C 1
ATOM 2068 O O . TYR B 1 11 ? -18.062 -6.223 4.516 1 97.88 11 TYR B O 1
ATOM 2076 N N . ALA B 1 12 ? -18.266 -5.43 6.605 1 96.81 12 ALA B N 1
ATOM 2077 C CA . ALA B 1 12 ? -19.359 -4.512 6.312 1 96.81 12 ALA B CA 1
ATOM 2078 C C . ALA B 1 12 ? -19 -3.582 5.156 1 96.81 12 ALA B C 1
ATOM 2080 O O . ALA B 1 12 ? -19.812 -3.352 4.262 1 96.81 12 ALA B O 1
ATOM 2081 N N . ARG B 1 13 ? -17.781 -3.082 5.129 1 95.5 13 ARG B N 1
ATOM 2082 C CA . ARG B 1 13 ? -17.391 -2.098 4.129 1 95.5 13 ARG B CA 1
ATOM 2083 C C . ARG B 1 13 ? -17.281 -2.73 2.744 1 95.5 13 ARG B C 1
ATOM 2085 O O . ARG B 1 13 ? -17.422 -2.043 1.73 1 95.5 13 ARG B O 1
ATOM 2092 N N . HIS B 1 14 ? -16.938 -4.039 2.676 1 96.38 14 HIS B N 1
ATOM 2093 C CA . HIS B 1 14 ? -16.953 -4.758 1.408 1 96.38 14 HIS B CA 1
ATOM 2094 C C . HIS B 1 14 ? -18.375 -5.047 0.954 1 96.38 14 HIS B C 1
ATOM 2096 O O . HIS B 1 14 ? -18.703 -4.875 -0.222 1 96.38 14 HIS B O 1
ATOM 2102 N N . ILE B 1 15 ? -19.172 -5.453 1.89 1 96.25 15 ILE B N 1
ATOM 2103 C CA . ILE B 1 15 ? -20.547 -5.852 1.597 1 96.25 15 ILE B CA 1
ATOM 2104 C C . ILE B 1 15 ? -21.344 -4.648 1.079 1 96.25 15 ILE B C 1
ATOM 2106 O O . ILE B 1 15 ? -22.219 -4.793 0.225 1 96.25 15 ILE B O 1
ATOM 2110 N N . LEU B 1 16 ? -20.953 -3.408 1.496 1 95.88 16 LEU B N 1
ATOM 2111 C CA . LEU B 1 16 ? -21.641 -2.182 1.1 1 95.88 16 LEU B CA 1
ATOM 2112 C C . LEU B 1 16 ? -21.281 -1.801 -0.334 1 95.88 16 LEU B C 1
ATOM 2114 O O . LEU B 1 16 ? -21.969 -0.988 -0.954 1 95.88 16 LEU B O 1
ATOM 2118 N N . LEU B 1 17 ? -20.188 -2.33 -0.869 1 97.38 17 LEU B N 1
ATOM 2119 C CA . LEU B 1 17 ? -19.828 -2.072 -2.256 1 97.38 17 LEU B CA 1
ATOM 2120 C C . LEU B 1 17 ? -20.719 -2.848 -3.213 1 97.38 17 LEU B C 1
ATOM 2122 O O . LEU B 1 17 ? -20.766 -4.078 -3.172 1 97.38 17 LEU B O 1
ATOM 2126 N N . PRO B 1 18 ? -21.344 -2.129 -4.094 1 97 18 PRO B N 1
ATOM 2127 C CA . PRO B 1 18 ? -22.219 -2.84 -5.023 1 97 18 PRO B CA 1
ATOM 2128 C C . PRO B 1 18 ? -21.484 -3.889 -5.848 1 97 18 PRO B C 1
ATOM 2130 O O . PRO B 1 18 ? -22.047 -4.926 -6.195 1 97 18 PRO B O 1
ATOM 2133 N N . GLU B 1 19 ? -20.266 -3.691 -6.168 1 97.56 19 GLU B N 1
ATOM 2134 C CA . GLU B 1 19 ? -19.469 -4.594 -6.992 1 97.56 19 GLU B CA 1
ATOM 2135 C C . GLU B 1 19 ? -19.094 -5.859 -6.223 1 97.56 19 GLU B C 1
ATOM 2137 O O . GLU B 1 19 ? -18.797 -6.895 -6.828 1 97.56 19 GLU B O 1
ATOM 2142 N N . VAL B 1 20 ? -19.078 -5.879 -4.848 1 97.69 20 VAL B N 1
ATOM 2143 C CA . VAL B 1 20 ? -18.672 -7.012 -4.023 1 97.69 20 VAL B CA 1
ATOM 2144 C C . VAL B 1 20 ? -19.906 -7.672 -3.408 1 97.69 20 VAL B C 1
ATOM 2146 O O . VAL B 1 20 ? -20.203 -8.828 -3.699 1 97.69 20 VAL B O 1
ATOM 2149 N N . GLY B 1 21 ? -20.719 -6.871 -2.645 1 97.25 21 GLY B N 1
ATOM 2150 C CA . GLY B 1 21 ? -21.906 -7.402 -1.989 1 97.25 21 GLY B CA 1
ATOM 2151 C C . GLY B 1 21 ? -21.625 -8.641 -1.159 1 97.25 21 GLY B C 1
ATOM 2152 O O . GLY B 1 21 ? -20.453 -8.984 -0.924 1 97.25 21 GLY B O 1
ATOM 2153 N N . GLY B 1 22 ? -22.672 -9.164 -0.595 1 97.06 22 GLY B N 1
ATOM 2154 C CA . GLY B 1 22 ? -22.547 -10.406 0.155 1 97.06 22 GLY B CA 1
ATOM 2155 C C . GLY B 1 22 ? -22.047 -11.562 -0.691 1 97.06 22 GLY B C 1
ATOM 2156 O O . GLY B 1 22 ? -21.25 -12.383 -0.228 1 97.06 22 GLY B O 1
ATOM 2157 N N . THR B 1 23 ? -22.516 -11.555 -1.92 1 97.88 23 THR B N 1
ATOM 2158 C CA . THR B 1 23 ? -22.125 -12.617 -2.838 1 97.88 23 THR B CA 1
ATOM 2159 C C . THR B 1 23 ? -20.609 -12.586 -3.096 1 97.88 23 THR B C 1
ATOM 2161 O O . THR B 1 23 ? -19.953 -13.625 -3.074 1 97.88 23 THR B O 1
ATOM 2164 N N . GLY B 1 24 ? -20.109 -11.414 -3.354 1 98.38 24 GLY B N 1
ATOM 2165 C CA . GLY B 1 24 ? -18.672 -11.289 -3.559 1 98.38 24 GLY B CA 1
ATOM 2166 C C . GLY B 1 24 ? -17.859 -11.648 -2.33 1 98.38 24 GLY B C 1
ATOM 2167 O O . GLY B 1 24 ? -16.828 -12.297 -2.436 1 98.38 24 GLY B O 1
ATOM 2168 N N . GLN B 1 25 ? -18.375 -11.25 -1.172 1 98.62 25 GLN B N 1
ATOM 2169 C CA . GLN B 1 25 ? -17.656 -11.578 0.063 1 98.62 25 GLN B CA 1
ATOM 2170 C C . GLN B 1 25 ? -17.625 -13.078 0.3 1 98.62 25 GLN B C 1
ATOM 2172 O O . GLN B 1 25 ? -16.625 -13.625 0.749 1 98.62 25 GLN B O 1
ATOM 2177 N N . ALA B 1 26 ? -18.719 -13.711 -0.019 1 98.56 26 ALA B N 1
ATOM 2178 C CA . ALA B 1 26 ? -18.766 -15.164 0.099 1 98.56 26 ALA B CA 1
ATOM 2179 C C . ALA B 1 26 ? -17.75 -15.82 -0.83 1 98.56 26 ALA B C 1
ATOM 2181 O O . ALA B 1 26 ? -17.109 -16.812 -0.46 1 98.56 26 ALA B O 1
ATOM 2182 N N . ARG B 1 27 ? -17.625 -15.289 -2.025 1 98.56 27 ARG B N 1
ATOM 2183 C CA . ARG B 1 27 ? -16.641 -15.797 -2.975 1 98.56 27 ARG B CA 1
ATOM 2184 C C . ARG B 1 27 ? -15.219 -15.648 -2.428 1 98.56 27 ARG B C 1
ATOM 2186 O O . ARG B 1 27 ? -14.391 -16.547 -2.576 1 98.56 27 ARG B O 1
ATOM 2193 N N . LEU B 1 28 ? -14.945 -14.539 -1.823 1 98.75 28 LEU B N 1
ATOM 2194 C CA . LEU B 1 28 ? -13.633 -14.32 -1.222 1 98.75 28 LEU B CA 1
ATOM 2195 C C . LEU B 1 28 ? -13.367 -15.336 -0.115 1 98.75 28 LEU B C 1
ATOM 2197 O O . LEU B 1 28 ? -12.281 -15.914 -0.05 1 98.75 28 LEU B O 1
ATOM 2201 N N . LEU B 1 29 ? -14.336 -15.555 0.697 1 98.62 29 LEU B N 1
ATOM 2202 C CA . LEU B 1 29 ? -14.188 -16.469 1.82 1 98.62 29 LEU B CA 1
ATOM 2203 C C . LEU B 1 29 ? -13.922 -17.891 1.33 1 98.62 29 LEU B C 1
ATOM 2205 O O . LEU B 1 29 ? -13.297 -18.688 2.035 1 98.62 29 LEU B O 1
ATOM 2209 N N . GLY B 1 30 ? -14.328 -18.141 0.155 1 98.5 30 GLY B N 1
ATOM 2210 C CA . GLY B 1 30 ? -14.164 -19.484 -0.407 1 98.5 30 GLY B CA 1
ATOM 2211 C C . GLY B 1 30 ? -12.93 -19.609 -1.282 1 98.5 30 GLY B C 1
ATOM 2212 O O . GLY B 1 30 ? -12.594 -20.703 -1.73 1 98.5 30 GLY B O 1
ATOM 2213 N N . ALA B 1 31 ? -12.258 -18.547 -1.523 1 98.88 31 ALA B N 1
ATOM 2214 C CA . ALA B 1 31 ? -11.156 -18.5 -2.48 1 98.88 31 ALA B CA 1
ATOM 2215 C C . ALA B 1 31 ? -9.859 -18.984 -1.839 1 98.88 31 ALA B C 1
ATOM 2217 O O . ALA B 1 31 ? -9.695 -18.906 -0.619 1 98.88 31 ALA B O 1
ATOM 2218 N N . ARG B 1 32 ? -8.953 -19.547 -2.621 1 98.94 32 ARG B N 1
ATOM 2219 C CA . ARG B 1 32 ? -7.609 -19.969 -2.248 1 98.94 32 ARG B CA 1
ATOM 2220 C C . ARG B 1 32 ? -6.559 -19.297 -3.121 1 98.94 32 ARG B C 1
ATOM 2222 O O . ARG B 1 32 ? -6.539 -19.484 -4.34 1 98.94 32 ARG B O 1
ATOM 2229 N N . VAL B 1 33 ? -5.691 -18.531 -2.523 1 98.94 33 VAL B N 1
ATOM 2230 C CA . VAL B 1 33 ? -4.691 -17.766 -3.268 1 98.94 33 VAL B CA 1
ATOM 2231 C C . VAL B 1 33 ? -3.289 -18.172 -2.818 1 98.94 33 VAL B C 1
ATOM 2233 O O . VAL B 1 33 ? -3.01 -18.234 -1.619 1 98.94 33 VAL B O 1
ATOM 2236 N N . LEU B 1 34 ? -2.391 -18.5 -3.758 1 99 34 LEU B N 1
ATOM 2237 C CA . LEU B 1 34 ? -0.985 -18.734 -3.457 1 99 34 LEU B CA 1
ATOM 2238 C C . LEU B 1 34 ? -0.159 -17.469 -3.658 1 99 34 LEU B C 1
ATOM 2240 O O . LEU B 1 34 ? -0.194 -16.875 -4.734 1 99 34 LEU B O 1
ATOM 2244 N N . VAL B 1 35 ? 0.523 -17.047 -2.633 1 98.94 35 VAL B N 1
ATOM 2245 C CA . VAL B 1 35 ? 1.466 -15.938 -2.707 1 98.94 35 VAL B CA 1
ATOM 2246 C C . VAL B 1 35 ? 2.896 -16.469 -2.701 1 98.94 35 VAL B C 1
ATOM 2248 O O . VAL B 1 35 ? 3.309 -17.156 -1.759 1 98.94 35 VAL B O 1
ATOM 2251 N N . VAL B 1 36 ? 3.643 -16.172 -3.762 1 98.88 36 VAL B N 1
ATOM 2252 C CA . VAL B 1 36 ? 5.043 -16.578 -3.848 1 98.88 36 VAL B CA 1
ATOM 2253 C C . VAL B 1 36 ? 5.938 -15.461 -3.34 1 98.88 36 VAL B C 1
ATOM 2255 O O . VAL B 1 36 ? 6.16 -14.469 -4.039 1 98.88 36 VAL B O 1
ATOM 2258 N N . GLY B 1 37 ? 6.473 -15.68 -2.148 1 98.5 37 GLY B N 1
ATOM 2259 C CA . GLY B 1 37 ? 7.305 -14.664 -1.512 1 98.5 37 GLY B CA 1
ATOM 2260 C C . GLY B 1 37 ? 6.586 -13.914 -0.409 1 98.5 37 GLY B C 1
ATOM 2261 O O . GLY B 1 37 ? 5.547 -13.289 -0.649 1 98.5 37 GLY B O 1
ATOM 2262 N N . ALA B 1 38 ? 7.129 -13.977 0.773 1 98.69 38 ALA B N 1
ATOM 2263 C CA . ALA B 1 38 ? 6.625 -13.219 1.917 1 98.69 38 ALA B CA 1
ATOM 2264 C C . ALA B 1 38 ? 7.531 -12.023 2.223 1 98.69 38 ALA B C 1
ATOM 2266 O O . ALA B 1 38 ? 7.789 -11.719 3.389 1 98.69 38 ALA B O 1
ATOM 2267 N N . GLY B 1 39 ? 8.086 -11.43 1.146 1 98.19 39 GLY B N 1
ATOM 2268 C CA . GLY B 1 39 ? 8.977 -10.289 1.283 1 98.19 39 GLY B CA 1
ATOM 2269 C C . GLY B 1 39 ? 8.273 -8.953 1.176 1 98.19 39 GLY B C 1
ATOM 2270 O O . GLY B 1 39 ? 7.223 -8.75 1.788 1 98.19 39 GLY B O 1
ATOM 2271 N N . GLY B 1 40 ? 8.93 -8.008 0.435 1 98.25 40 GLY B N 1
ATOM 2272 C CA . GLY B 1 40 ? 8.406 -6.656 0.307 1 98.25 40 GLY B CA 1
ATOM 2273 C C . GLY B 1 40 ? 7.031 -6.609 -0.336 1 98.25 40 GLY B C 1
ATOM 2274 O O . GLY B 1 40 ? 6.094 -6.043 0.231 1 98.25 40 GLY B O 1
ATOM 2275 N N . LEU B 1 41 ? 6.898 -7.211 -1.447 1 98.62 41 LEU B N 1
ATOM 2276 C CA . LEU B 1 41 ? 5.613 -7.246 -2.133 1 98.62 41 LEU B CA 1
ATOM 2277 C C . LEU B 1 41 ? 4.617 -8.117 -1.374 1 98.62 41 LEU B C 1
ATOM 2279 O O . LEU B 1 41 ? 3.453 -7.746 -1.219 1 98.62 41 LEU B O 1
ATOM 2283 N N . GLY B 1 42 ? 5.098 -9.227 -0.875 1 98.81 42 GLY B N 1
ATOM 2284 C CA . GLY B 1 42 ? 4.246 -10.188 -0.183 1 98.81 42 GLY B CA 1
ATOM 2285 C C . GLY B 1 42 ? 3.631 -9.625 1.086 1 98.81 42 GLY B C 1
ATOM 2286 O O . GLY B 1 42 ? 2.553 -10.055 1.501 1 98.81 42 GLY B O 1
ATOM 2287 N N . SER B 1 43 ? 4.273 -8.633 1.673 1 98.81 43 SER B N 1
ATOM 2288 C CA . SER B 1 43 ? 3.838 -8.109 2.965 1 98.81 43 SER B CA 1
ATOM 2289 C C . SER B 1 43 ? 2.475 -7.438 2.855 1 98.81 43 SER B C 1
ATOM 2291 O O . SER B 1 43 ? 1.487 -7.93 3.408 1 98.81 43 SER B O 1
ATOM 2293 N N . PRO B 1 44 ? 2.365 -6.328 2.059 1 98.88 44 PRO B N 1
ATOM 2294 C CA . PRO B 1 44 ? 1.026 -5.746 1.939 1 98.88 44 PRO B CA 1
ATOM 2295 C C . PRO B 1 44 ? 0.039 -6.68 1.242 1 98.88 44 PRO B C 1
ATOM 2297 O O . PRO B 1 44 ? -1.149 -6.684 1.573 1 98.88 44 PRO B O 1
ATOM 2300 N N . LEU B 1 45 ? 0.46 -7.496 0.334 1 98.94 45 LEU B N 1
ATOM 2301 C CA . LEU B 1 45 ? -0.381 -8.43 -0.403 1 98.94 45 LEU B CA 1
ATOM 2302 C C . LEU B 1 45 ? -1.08 -9.398 0.547 1 98.94 45 LEU B C 1
ATOM 2304 O O . LEU B 1 45 ? -2.311 -9.484 0.555 1 98.94 45 LEU B O 1
ATOM 2308 N N . VAL B 1 46 ? -0.292 -10.062 1.389 1 98.94 46 VAL B N 1
ATOM 2309 C CA . VAL B 1 46 ? -0.83 -11.055 2.314 1 98.94 46 VAL B CA 1
ATOM 2310 C C . VAL B 1 46 ? -1.746 -10.367 3.328 1 98.94 46 VAL B C 1
ATOM 2312 O O . VAL B 1 46 ? -2.84 -10.859 3.613 1 98.94 46 VAL B O 1
ATOM 2315 N N . LEU B 1 47 ? -1.338 -9.234 3.84 1 98.94 47 LEU B N 1
ATOM 2316 C CA . LEU B 1 47 ? -2.109 -8.539 4.863 1 98.94 47 LEU B CA 1
ATOM 2317 C C . LEU B 1 47 ? -3.469 -8.109 4.32 1 98.94 47 LEU B C 1
ATOM 2319 O O . LEU B 1 47 ? -4.496 -8.328 4.965 1 98.94 47 LEU B O 1
ATOM 2323 N N . TYR B 1 48 ? -3.521 -7.562 3.15 1 98.94 48 TYR B N 1
ATOM 2324 C CA . TYR B 1 48 ? -4.773 -7.023 2.639 1 98.94 48 TYR B CA 1
ATOM 2325 C C . TYR B 1 48 ? -5.66 -8.133 2.086 1 98.94 48 TYR B C 1
ATOM 2327 O O . TYR B 1 48 ? -6.891 -8.016 2.09 1 98.94 48 TYR B O 1
ATOM 2335 N N . LEU B 1 49 ? -5.094 -9.25 1.583 1 98.94 49 LEU B N 1
ATOM 2336 C CA . LEU B 1 49 ? -5.922 -10.406 1.239 1 98.94 49 LEU B CA 1
ATOM 2337 C C . LEU B 1 49 ? -6.578 -10.992 2.484 1 98.94 49 LEU B C 1
ATOM 2339 O O . LEU B 1 49 ? -7.762 -11.336 2.461 1 98.94 49 LEU B O 1
ATOM 2343 N N . ALA B 1 50 ? -5.762 -11.07 3.539 1 98.94 50 ALA B N 1
ATOM 2344 C CA . ALA B 1 50 ? -6.305 -11.57 4.801 1 98.94 50 ALA B CA 1
ATOM 2345 C C . ALA B 1 50 ? -7.398 -10.648 5.328 1 98.94 50 ALA B C 1
ATOM 2347 O O . ALA B 1 50 ? -8.469 -11.109 5.727 1 98.94 50 ALA B O 1
ATOM 2348 N N . ALA B 1 51 ? -7.113 -9.367 5.332 1 98.88 51 ALA B N 1
ATOM 2349 C CA . ALA B 1 51 ? -8.086 -8.383 5.805 1 98.88 51 ALA B CA 1
ATOM 2350 C C . ALA B 1 51 ? -9.375 -8.453 4.992 1 98.88 51 ALA B C 1
ATOM 2352 O O . ALA B 1 51 ? -10.469 -8.258 5.535 1 98.88 51 ALA B O 1
ATOM 2353 N N . ALA B 1 52 ? -9.242 -8.758 3.678 1 98.81 52 ALA B N 1
ATOM 2354 C CA . ALA B 1 52 ? -10.383 -8.812 2.771 1 98.81 52 ALA B CA 1
ATOM 2355 C C . ALA B 1 52 ? -11.188 -10.094 2.982 1 98.81 52 ALA B C 1
ATOM 2357 O O . ALA B 1 52 ? -12.312 -10.219 2.484 1 98.81 52 ALA B O 1
ATOM 2358 N N . GLY B 1 53 ? -10.609 -11.039 3.668 1 98.75 53 GLY B N 1
ATOM 2359 C CA . GLY B 1 53 ? -11.328 -12.273 3.951 1 98.75 53 GLY B CA 1
ATOM 2360 C C . GLY B 1 53 ? -11.125 -13.336 2.891 1 98.75 53 GLY B C 1
ATOM 2361 O O . GLY B 1 53 ? -12.008 -14.156 2.643 1 98.75 53 GLY B O 1
ATOM 2362 N N . VAL B 1 54 ? -10.047 -13.328 2.188 1 98.88 54 VAL B N 1
ATOM 2363 C CA . VAL B 1 54 ? -9.711 -14.484 1.358 1 98.88 54 VAL B CA 1
ATOM 2364 C C . VAL B 1 54 ? -9.555 -15.727 2.236 1 98.88 54 VAL B C 1
ATOM 2366 O O . VAL B 1 54 ? -8.695 -15.758 3.121 1 98.88 54 VAL B O 1
ATOM 2369 N N . GLY B 1 55 ? -10.328 -16.672 1.973 1 98.75 55 GLY B N 1
ATOM 2370 C CA . GLY B 1 55 ? -10.492 -17.766 2.91 1 98.75 55 GLY B CA 1
ATOM 2371 C C . GLY B 1 55 ? -9.195 -18.516 3.18 1 98.75 55 GLY B C 1
ATOM 2372 O O . GLY B 1 55 ? -8.914 -18.875 4.324 1 98.75 55 GLY B O 1
ATOM 2373 N N . THR B 1 56 ? -8.453 -18.797 2.146 1 98.94 56 THR B N 1
ATOM 2374 C CA . THR B 1 56 ? -7.188 -19.531 2.268 1 98.94 56 THR B CA 1
ATOM 2375 C C . THR B 1 56 ? -6.082 -18.812 1.489 1 98.94 56 THR B C 1
ATOM 2377 O O . THR B 1 56 ? -6.23 -18.547 0.294 1 98.94 56 THR B O 1
ATOM 2380 N N . ILE B 1 57 ? -5.027 -18.516 2.236 1 98.94 57 ILE B N 1
ATOM 2381 C CA . ILE B 1 57 ? -3.84 -17.922 1.623 1 98.94 57 ILE B CA 1
ATOM 2382 C C . ILE B 1 57 ? -2.646 -18.859 1.81 1 98.94 57 ILE B C 1
ATOM 2384 O O . ILE B 1 57 ? -2.27 -19.172 2.939 1 98.94 57 ILE B O 1
ATOM 2388 N N . GLY B 1 58 ? -2.135 -19.406 0.699 1 98.94 58 GLY B N 1
ATOM 2389 C CA . GLY B 1 58 ? -0.847 -20.078 0.751 1 98.94 58 GLY B CA 1
ATOM 2390 C C . GLY B 1 58 ? 0.328 -19.125 0.579 1 98.94 58 GLY B C 1
ATOM 2391 O O . GLY B 1 58 ? 0.275 -18.203 -0.236 1 98.94 58 GLY B O 1
ATOM 2392 N N . VAL B 1 59 ? 1.347 -19.328 1.401 1 98.94 59 VAL B N 1
ATOM 2393 C CA . VAL B 1 59 ? 2.57 -18.531 1.26 1 98.94 59 VAL B CA 1
ATOM 2394 C C . VAL B 1 59 ? 3.771 -19.469 1.143 1 98.94 59 VAL B C 1
ATOM 2396 O O . VAL B 1 59 ? 3.967 -20.359 1.986 1 98.94 59 VAL B O 1
ATOM 2399 N N . ILE B 1 60 ? 4.535 -19.312 0.083 1 98.94 60 ILE B N 1
ATOM 2400 C CA . ILE B 1 60 ? 5.762 -20.078 -0.078 1 98.94 60 ILE B CA 1
ATOM 2401 C C . ILE B 1 60 ? 6.969 -19.156 0.015 1 98.94 60 ILE B C 1
ATOM 2403 O O . ILE B 1 60 ? 7.043 -18.141 -0.695 1 98.94 60 ILE B O 1
ATOM 2407 N N . ASP B 1 61 ? 7.844 -19.375 0.852 1 98.69 61 ASP B N 1
ATOM 2408 C CA . ASP B 1 61 ? 9.078 -18.656 1.142 1 98.69 61 ASP B CA 1
ATOM 2409 C C . ASP B 1 61 ? 10.039 -19.516 1.96 1 98.69 61 ASP B C 1
ATOM 2411 O O . ASP B 1 61 ? 9.633 -20.141 2.943 1 98.69 61 ASP B O 1
ATOM 2415 N N . ALA B 1 62 ? 11.297 -19.531 1.604 1 98.25 62 ALA B N 1
ATOM 2416 C CA . ALA B 1 62 ? 12.234 -20.438 2.266 1 98.25 62 ALA B CA 1
ATOM 2417 C C . ALA B 1 62 ? 13.086 -19.688 3.289 1 98.25 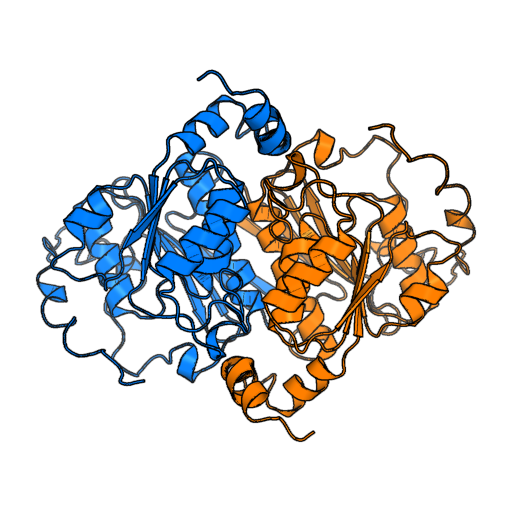62 ALA B C 1
ATOM 2419 O O . ALA B 1 62 ? 13.891 -20.281 4 1 98.25 62 ALA B O 1
ATOM 2420 N N . ASP B 1 63 ? 12.953 -18.344 3.416 1 98.06 63 ASP B N 1
ATOM 2421 C CA . ASP B 1 63 ? 13.859 -17.516 4.211 1 98.06 63 ASP B CA 1
ATOM 2422 C C . ASP B 1 63 ? 13.336 -17.359 5.637 1 98.06 63 ASP B C 1
ATOM 2424 O O . ASP B 1 63 ? 12.211 -17.75 5.945 1 98.06 63 ASP B O 1
ATOM 2428 N N . VAL B 1 64 ? 14.211 -16.812 6.434 1 98.69 64 VAL B N 1
ATOM 2429 C CA . VAL B 1 64 ? 13.867 -16.391 7.785 1 98.69 64 VAL B CA 1
ATOM 2430 C C . VAL B 1 64 ? 13.844 -14.867 7.863 1 98.69 64 VAL B C 1
ATOM 2432 O O . VAL B 1 64 ? 14.445 -14.188 7.031 1 98.69 64 VAL B O 1
ATOM 2435 N N . VAL B 1 65 ? 13.148 -14.344 8.805 1 98.81 65 VAL B N 1
ATOM 2436 C CA . VAL B 1 65 ? 13.062 -12.898 9 1 98.81 65 VAL B CA 1
ATOM 2437 C C . VAL B 1 65 ? 14.422 -12.359 9.43 1 98.81 65 VAL B C 1
ATOM 2439 O O . VAL B 1 65 ? 15.055 -12.898 10.344 1 98.81 65 VAL B O 1
ATOM 2442 N N . ASP B 1 66 ? 14.852 -11.43 8.711 1 98.62 66 ASP B N 1
ATOM 2443 C CA . ASP B 1 66 ? 16.109 -10.742 8.984 1 98.62 66 ASP B CA 1
ATOM 2444 C C . ASP B 1 66 ? 15.875 -9.266 9.305 1 98.62 66 ASP B C 1
ATOM 2446 O O . ASP B 1 66 ? 14.906 -8.672 8.836 1 98.62 66 ASP B O 1
ATOM 2450 N N . LEU B 1 67 ? 16.75 -8.695 10.078 1 98.38 67 LEU B N 1
ATOM 2451 C CA . LEU B 1 67 ? 16.625 -7.289 10.461 1 98.38 67 LEU B CA 1
ATOM 2452 C C . LEU B 1 67 ? 16.531 -6.398 9.227 1 98.38 67 LEU B C 1
ATOM 2454 O O . LEU B 1 67 ? 15.75 -5.438 9.211 1 98.38 67 LEU B O 1
ATOM 2458 N N . SER B 1 68 ? 17.281 -6.699 8.172 1 97.38 68 SER B N 1
ATOM 2459 C CA . SER B 1 68 ? 17.328 -5.883 6.965 1 97.38 68 SER B CA 1
ATOM 2460 C C . SER B 1 68 ? 16.016 -5.918 6.211 1 97.38 68 SER B C 1
ATOM 2462 O O . SER B 1 68 ? 15.781 -5.109 5.312 1 97.38 68 SER B O 1
ATOM 2464 N N . ASN B 1 69 ? 15.148 -6.902 6.602 1 97.88 69 ASN B N 1
ATOM 2465 C CA . ASN B 1 69 ? 13.852 -7.039 5.941 1 97.88 69 ASN B CA 1
ATOM 2466 C C . ASN B 1 69 ? 12.867 -5.973 6.414 1 97.88 69 ASN B C 1
ATOM 2468 O O . ASN B 1 69 ? 11.969 -5.574 5.668 1 97.88 69 ASN B O 1
ATOM 2472 N N . LEU B 1 70 ? 13.094 -5.426 7.633 1 98.5 70 LEU B N 1
ATOM 2473 C CA . LEU B 1 70 ? 12.047 -4.727 8.367 1 98.5 70 LEU B CA 1
ATOM 2474 C C . LEU B 1 70 ? 11.93 -3.277 7.906 1 98.5 70 LEU B C 1
ATOM 2476 O O . LEU B 1 70 ? 10.992 -2.574 8.289 1 98.5 70 LEU B O 1
ATOM 2480 N N . GLN B 1 71 ? 12.812 -2.873 6.969 1 97.75 71 GLN B N 1
ATOM 2481 C CA . GLN B 1 71 ? 12.703 -1.554 6.359 1 97.75 71 GLN B CA 1
ATOM 2482 C C . GLN B 1 71 ? 11.586 -1.518 5.324 1 97.75 71 GLN B C 1
ATOM 2484 O O . GLN B 1 71 ? 11.109 -0.442 4.953 1 97.75 71 GLN B O 1
ATOM 2489 N N . ARG B 1 72 ? 11.133 -2.682 4.871 1 98.06 72 ARG B N 1
ATOM 2490 C CA . ARG B 1 72 ? 10.141 -2.672 3.801 1 98.06 72 ARG B CA 1
ATOM 2491 C C . ARG B 1 72 ? 9.141 -3.814 3.969 1 98.06 72 ARG B C 1
ATOM 2493 O O . ARG B 1 72 ? 8.109 -3.848 3.301 1 98.06 72 ARG B O 1
ATOM 2500 N N . GLN B 1 73 ? 9.367 -4.84 4.75 1 98.75 73 GLN B N 1
ATOM 2501 C CA . GLN B 1 73 ? 8.508 -6.012 4.895 1 98.75 73 GLN B CA 1
ATOM 2502 C C . GLN B 1 73 ? 7.664 -5.922 6.16 1 98.75 73 GLN B C 1
ATOM 2504 O O . GLN B 1 73 ? 7.961 -6.574 7.16 1 98.75 73 GLN B O 1
ATOM 2509 N N . ILE B 1 74 ? 6.508 -5.312 6.059 1 98.81 74 ILE B N 1
ATOM 2510 C CA . ILE B 1 74 ? 5.711 -4.918 7.215 1 98.81 74 ILE B CA 1
ATOM 2511 C C . ILE B 1 74 ? 4.91 -6.113 7.723 1 98.81 74 ILE B C 1
ATOM 2513 O O . ILE B 1 74 ? 4.207 -6.016 8.727 1 98.81 74 ILE B O 1
ATOM 2517 N N . LEU B 1 75 ? 4.973 -7.172 7 1 98.81 75 LEU B N 1
ATOM 2518 C CA . LEU B 1 75 ? 4.359 -8.43 7.422 1 98.81 75 LEU B CA 1
ATOM 2519 C C . LEU B 1 75 ? 5.051 -8.984 8.664 1 98.81 75 LEU B C 1
ATOM 2521 O O . LEU B 1 75 ? 4.465 -9.773 9.406 1 98.81 75 LEU B O 1
ATOM 2525 N N . HIS B 1 76 ? 6.293 -8.609 8.898 1 98.88 76 HIS B N 1
ATOM 2526 C CA . HIS B 1 76 ? 7.152 -9.148 9.945 1 98.88 76 HIS B CA 1
ATOM 2527 C C . HIS B 1 76 ? 7.453 -8.102 11.016 1 98.88 76 HIS B C 1
ATOM 2529 O O . HIS B 1 76 ? 7.168 -6.918 10.82 1 98.88 76 HIS B O 1
ATOM 2535 N N . THR B 1 77 ? 7.973 -8.594 12.156 1 98.75 77 THR B N 1
ATOM 2536 C CA . THR B 1 77 ? 8.273 -7.68 13.258 1 98.75 77 THR B CA 1
ATOM 2537 C C . THR B 1 77 ? 9.664 -7.961 13.828 1 98.75 77 THR B C 1
ATOM 2539 O O . THR B 1 77 ? 10.258 -9 13.531 1 98.75 77 THR B O 1
ATOM 2542 N N . THR B 1 78 ? 10.117 -7.023 14.586 1 98.75 78 THR B N 1
ATOM 2543 C CA . THR B 1 78 ? 11.43 -7.133 15.211 1 98.75 78 THR B CA 1
ATOM 2544 C C . THR B 1 78 ? 11.508 -8.367 16.109 1 98.75 78 THR B C 1
ATOM 2546 O O . THR B 1 78 ? 12.516 -9.07 16.125 1 98.75 78 THR B O 1
ATOM 2549 N N . GLU B 1 79 ? 10.43 -8.688 16.781 1 98.56 79 GLU B N 1
ATOM 2550 C CA . GLU B 1 79 ? 10.414 -9.781 17.734 1 98.56 79 GLU B CA 1
ATOM 2551 C C . GLU B 1 79 ? 10.445 -11.133 17.031 1 98.56 79 GLU B C 1
ATOM 2553 O O . GLU B 1 79 ? 10.703 -12.164 17.656 1 98.56 79 GLU B O 1
ATOM 2558 N N . ARG B 1 80 ? 10.195 -11.133 15.75 1 98.75 80 ARG B N 1
ATOM 2559 C CA . ARG B 1 80 ? 10.102 -12.406 15.047 1 98.75 80 ARG B CA 1
ATOM 2560 C C . ARG B 1 80 ? 11.328 -12.641 14.172 1 98.75 80 ARG B C 1
ATOM 2562 O O . ARG B 1 80 ? 11.328 -13.539 13.32 1 98.75 80 ARG B O 1
ATOM 2569 N N . ILE B 1 81 ? 12.344 -11.812 14.32 1 98.75 81 ILE B N 1
ATOM 2570 C CA . ILE B 1 81 ? 13.617 -12.055 13.641 1 98.75 81 ILE B CA 1
ATOM 2571 C C . ILE B 1 81 ? 14.109 -13.461 13.953 1 98.75 81 ILE B C 1
ATOM 2573 O O . ILE B 1 81 ? 14.102 -13.891 15.109 1 98.75 81 ILE B O 1
ATOM 2577 N N . GLY B 1 82 ? 14.453 -14.227 12.93 1 98.75 82 GLY B N 1
ATOM 2578 C CA . GLY B 1 82 ? 14.906 -15.602 13.078 1 98.75 82 GLY B CA 1
ATOM 2579 C C . GLY B 1 82 ? 13.82 -16.625 12.805 1 98.75 82 GLY B C 1
ATOM 2580 O O . GLY B 1 82 ? 14.109 -17.781 12.516 1 98.75 82 GLY B O 1
ATOM 2581 N N . MET B 1 83 ? 12.586 -16.203 12.859 1 98.75 83 MET B N 1
ATOM 2582 C CA . MET B 1 83 ? 11.461 -17.047 12.477 1 98.75 83 MET B CA 1
ATOM 2583 C C . MET B 1 83 ? 11.398 -17.234 10.969 1 98.75 83 MET B C 1
ATOM 2585 O O . MET B 1 83 ? 11.805 -16.344 10.219 1 98.75 83 MET B O 1
ATOM 2589 N N . THR B 1 84 ? 10.898 -18.422 10.531 1 98.88 84 THR B N 1
ATOM 2590 C CA . THR B 1 84 ? 10.656 -18.516 9.094 1 98.88 84 THR B CA 1
ATOM 2591 C C . THR B 1 84 ? 9.664 -17.438 8.641 1 98.88 84 THR B C 1
ATOM 2593 O O . THR B 1 84 ? 8.719 -17.125 9.352 1 98.88 84 THR B O 1
ATOM 2596 N N . LYS B 1 85 ? 9.883 -16.906 7.523 1 98.88 85 LYS B N 1
ATOM 2597 C CA . LYS B 1 85 ? 9 -15.859 7.039 1 98.88 85 LYS B CA 1
ATOM 2598 C C . LYS B 1 85 ? 7.559 -16.359 6.934 1 98.88 85 LYS B C 1
ATOM 2600 O O . LYS B 1 85 ? 6.617 -15.609 7.188 1 98.88 85 LYS B O 1
ATOM 2605 N N . VAL B 1 86 ? 7.363 -17.641 6.598 1 98.88 86 VAL B N 1
ATOM 2606 C CA . VAL B 1 86 ? 6.008 -18.141 6.406 1 98.88 86 VAL B CA 1
ATOM 2607 C C . VAL B 1 86 ? 5.32 -18.312 7.758 1 98.88 86 VAL B C 1
ATOM 2609 O O . VAL B 1 86 ? 4.109 -18.094 7.879 1 98.88 86 VAL B O 1
ATOM 2612 N 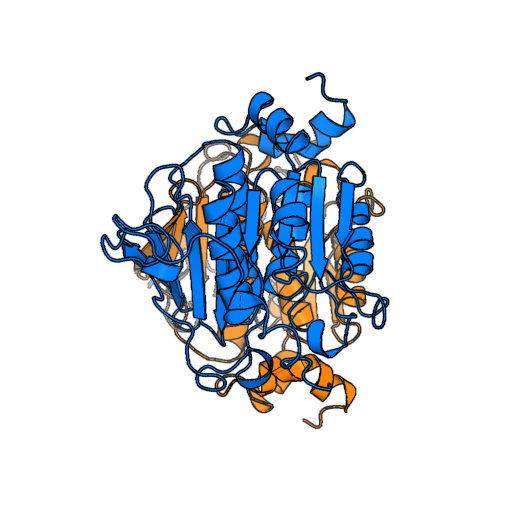N . ASP B 1 87 ? 6.051 -18.688 8.781 1 98.88 87 ASP B N 1
ATOM 2613 C CA . ASP B 1 87 ? 5.465 -18.734 10.117 1 98.88 87 ASP B CA 1
ATOM 2614 C C . ASP B 1 87 ? 5.148 -17.344 10.633 1 98.88 87 ASP B C 1
ATOM 2616 O O . ASP B 1 87 ? 4.121 -17.125 11.281 1 98.88 87 ASP B O 1
ATOM 2620 N N . SER B 1 88 ? 6.062 -16.453 10.383 1 98.94 88 SER B N 1
ATOM 2621 C CA . SER B 1 88 ? 5.816 -15.047 10.719 1 98.94 88 SER B CA 1
ATOM 2622 C C . SER B 1 88 ? 4.566 -14.523 10.023 1 98.94 88 SER B C 1
ATOM 2624 O O . SER B 1 88 ? 3.752 -13.828 10.633 1 98.94 88 SER B O 1
ATOM 2626 N N . ALA B 1 89 ? 4.402 -14.875 8.773 1 98.94 89 ALA B N 1
ATOM 2627 C CA . ALA B 1 89 ? 3.223 -14.484 8 1 98.94 89 ALA B CA 1
ATOM 2628 C C . ALA B 1 89 ? 1.953 -15.078 8.609 1 98.94 89 ALA B C 1
ATOM 2630 O O . ALA B 1 89 ? 0.925 -14.398 8.688 1 98.94 89 ALA B O 1
ATOM 2631 N N . ALA B 1 90 ? 2.047 -16.297 9 1 98.94 90 ALA B N 1
ATOM 2632 C CA . ALA B 1 90 ? 0.896 -16.953 9.617 1 98.94 90 ALA B CA 1
ATOM 2633 C C . ALA B 1 90 ? 0.456 -16.219 10.875 1 98.94 90 ALA B C 1
ATOM 2635 O O . ALA B 1 90 ? -0.741 -16.031 11.102 1 98.94 90 ALA B O 1
ATOM 2636 N N . ALA B 1 91 ? 1.407 -15.828 11.68 1 98.88 91 ALA B N 1
ATOM 2637 C CA . ALA B 1 91 ? 1.109 -15.086 12.898 1 98.88 91 ALA B CA 1
ATOM 2638 C C . ALA B 1 91 ? 0.439 -13.75 12.586 1 98.88 91 ALA B C 1
ATOM 2640 O O . ALA B 1 91 ? -0.531 -13.367 13.234 1 98.88 91 ALA B O 1
ATOM 2641 N N . ALA B 1 92 ? 0.951 -13.055 11.602 1 98.88 92 ALA B N 1
ATOM 2642 C CA . ALA B 1 92 ? 0.405 -11.758 11.211 1 98.88 92 ALA B CA 1
ATOM 2643 C C . ALA B 1 92 ? -1.025 -11.898 10.695 1 98.88 92 ALA B C 1
ATOM 2645 O O . ALA B 1 92 ? -1.894 -11.086 11.039 1 98.88 92 ALA B O 1
ATOM 2646 N N . VAL B 1 93 ? -1.268 -12.922 9.875 1 98.88 93 VAL B N 1
ATOM 2647 C CA . VAL B 1 93 ? -2.59 -13.148 9.297 1 98.88 93 VAL B CA 1
ATOM 2648 C C . VAL B 1 93 ? -3.584 -13.484 10.406 1 98.88 93 VAL B C 1
ATOM 2650 O O . VAL B 1 93 ? -4.695 -12.945 10.438 1 98.88 93 VAL B O 1
ATOM 2653 N N . ALA B 1 94 ? -3.152 -14.305 11.312 1 98.81 94 ALA B N 1
ATOM 2654 C CA . ALA B 1 94 ? -4.023 -14.664 12.43 1 98.81 94 ALA B CA 1
ATOM 2655 C C . ALA B 1 94 ? -4.371 -13.445 13.273 1 98.81 94 ALA B C 1
ATOM 2657 O O . ALA B 1 94 ? -5.477 -13.344 13.805 1 98.81 94 ALA B O 1
ATOM 2658 N N . ALA B 1 95 ? -3.43 -12.539 13.406 1 98.75 95 ALA B N 1
ATOM 2659 C CA . ALA B 1 95 ? -3.637 -11.328 14.211 1 98.75 95 ALA B CA 1
ATOM 2660 C C . ALA B 1 95 ? -4.645 -10.398 13.547 1 98.75 95 ALA B C 1
ATOM 2662 O O . ALA B 1 95 ? -5.449 -9.758 14.227 1 98.75 95 ALA B O 1
ATOM 2663 N N . ILE B 1 96 ? -4.629 -10.305 12.266 1 98.5 96 ILE B N 1
ATOM 2664 C CA . ILE B 1 96 ? -5.508 -9.398 11.531 1 98.5 96 ILE B CA 1
ATOM 2665 C C . ILE B 1 96 ? -6.895 -10.023 11.391 1 98.5 96 ILE B C 1
ATOM 2667 O O . ILE B 1 96 ? -7.906 -9.359 11.633 1 98.5 96 ILE B O 1
ATOM 2671 N N . ASN B 1 97 ? -6.922 -11.32 10.992 1 98.75 97 ASN B N 1
ATOM 2672 C CA . ASN B 1 97 ? -8.172 -12.023 10.719 1 98.75 97 ASN B CA 1
ATOM 2673 C C . ASN B 1 97 ? -8.07 -13.5 11.078 1 98.75 97 ASN B C 1
ATOM 2675 O O . ASN B 1 97 ? -7.668 -14.328 10.25 1 98.75 97 ASN B O 1
ATOM 2679 N N . PRO B 1 98 ? -8.484 -13.828 12.25 1 98.56 98 PRO B N 1
ATOM 2680 C CA . PRO B 1 98 ? -8.367 -15.211 12.703 1 98.56 98 PRO B CA 1
ATOM 2681 C C . PRO B 1 98 ? -9.211 -16.188 11.875 1 98.56 98 PRO B C 1
ATOM 2683 O O . PRO B 1 98 ? -9.055 -17.406 11.992 1 98.56 98 PRO B O 1
ATOM 2686 N N . GLY B 1 99 ? -10.109 -15.664 11.039 1 98.06 99 GLY B N 1
ATOM 2687 C CA . GLY B 1 99 ? -10.961 -16.516 10.211 1 98.06 99 GLY B CA 1
ATOM 2688 C C . GLY B 1 99 ? -10.289 -16.938 8.922 1 98.06 99 GLY B C 1
ATOM 2689 O O . GLY B 1 99 ? -10.836 -17.781 8.188 1 98.06 99 GLY B O 1
ATOM 2690 N N . VAL B 1 100 ? -9.156 -16.406 8.594 1 98.75 100 VAL B N 1
ATOM 2691 C CA . VAL B 1 100 ? -8.43 -16.719 7.371 1 98.75 100 VAL B CA 1
ATOM 2692 C C . VAL B 1 100 ? -7.383 -17.797 7.656 1 98.75 100 VAL B C 1
ATOM 2694 O O . VAL B 1 100 ? -6.668 -17.734 8.656 1 98.75 100 VAL B O 1
ATOM 2697 N N . ARG B 1 101 ? -7.312 -18.766 6.816 1 98.69 101 ARG B N 1
ATOM 2698 C CA . ARG B 1 101 ? -6.336 -19.828 6.945 1 98.69 101 ARG B CA 1
ATOM 2699 C C . ARG B 1 101 ? -5.074 -19.531 6.145 1 98.69 101 ARG B C 1
ATOM 2701 O O . ARG B 1 101 ? -5.145 -19.297 4.934 1 98.69 101 ARG B O 1
ATOM 2708 N N . LEU B 1 102 ? -3.973 -19.516 6.809 1 98.81 102 LEU B N 1
ATOM 2709 C CA . LEU B 1 102 ? -2.701 -19.391 6.105 1 98.81 102 LEU B CA 1
ATOM 2710 C C . LEU B 1 102 ? -1.99 -20.734 6.023 1 98.81 102 LEU B C 1
ATOM 2712 O O . LEU B 1 102 ? -1.694 -21.344 7.051 1 98.81 102 LEU B O 1
ATOM 2716 N N . GLU B 1 103 ? -1.793 -21.219 4.852 1 98.94 103 GLU B N 1
ATOM 2717 C CA . GLU B 1 103 ? -1.011 -22.422 4.609 1 98.94 103 GLU B CA 1
ATOM 2718 C C . GLU B 1 103 ? 0.453 -22.094 4.336 1 98.94 103 GLU B C 1
ATOM 2720 O O . GLU B 1 103 ? 0.765 -21.375 3.381 1 98.94 103 GLU B O 1
ATOM 2725 N N . THR B 1 104 ? 1.339 -22.656 5.148 1 98.88 104 THR B N 1
ATOM 2726 C CA . THR B 1 104 ? 2.758 -22.328 5.062 1 98.88 104 THR B CA 1
ATOM 2727 C C . THR B 1 104 ? 3.496 -23.359 4.199 1 98.88 104 THR B C 1
ATOM 2729 O O . THR B 1 104 ? 3.266 -24.562 4.32 1 98.88 104 THR B O 1
ATOM 2732 N N . HIS B 1 105 ? 4.27 -22.875 3.275 1 98.81 105 HIS B N 1
ATOM 2733 C CA . HIS B 1 105 ? 5.191 -23.688 2.488 1 98.81 105 HIS B CA 1
ATOM 2734 C C . HIS B 1 105 ? 6.629 -23.219 2.656 1 98.81 105 HIS B C 1
ATOM 2736 O O . HIS B 1 105 ? 7.074 -22.297 1.953 1 98.81 105 HIS B O 1
ATOM 2742 N N . THR B 1 106 ? 7.379 -23.859 3.592 1 98.44 106 THR B N 1
ATOM 2743 C CA . THR B 1 106 ? 8.742 -23.453 3.902 1 98.44 106 THR B CA 1
ATOM 2744 C C . THR B 1 106 ? 9.734 -24.109 2.947 1 98.44 106 THR B C 1
ATOM 2746 O O . THR B 1 106 ? 10.578 -24.906 3.371 1 98.44 106 THR B O 1
ATOM 2749 N N . GLU B 1 107 ? 9.688 -23.766 1.783 1 97.62 107 GLU B N 1
ATOM 2750 C CA . GLU B 1 107 ? 10.547 -24.281 0.724 1 97.62 107 GLU B CA 1
ATOM 2751 C C . GLU B 1 107 ? 10.648 -23.312 -0.443 1 97.62 107 GLU B C 1
ATOM 2753 O O . GLU B 1 107 ? 9.906 -22.328 -0.502 1 97.62 107 GLU B O 1
ATOM 2758 N N . ARG B 1 108 ? 11.578 -23.562 -1.247 1 96.62 108 ARG B N 1
ATOM 2759 C CA . ARG B 1 108 ? 11.695 -22.812 -2.494 1 96.62 108 ARG B CA 1
ATOM 2760 C C . ARG B 1 108 ? 10.805 -23.406 -3.576 1 96.62 108 ARG B C 1
ATOM 2762 O O . ARG B 1 108 ? 10.617 -24.625 -3.635 1 96.62 108 ARG B O 1
ATOM 2769 N N . LEU B 1 109 ? 10.219 -22.578 -4.359 1 97.75 109 LEU B N 1
ATOM 2770 C CA . LEU B 1 109 ? 9.516 -23.062 -5.539 1 97.75 109 LEU B CA 1
ATOM 2771 C C . LEU B 1 109 ? 10.492 -23.594 -6.578 1 97.75 109 LEU B C 1
ATOM 2773 O O . LEU B 1 109 ? 11.469 -22.922 -6.918 1 97.75 109 LEU B O 1
ATOM 2777 N N . THR B 1 110 ? 10.336 -24.766 -7.012 1 97.44 110 THR B N 1
ATOM 2778 C CA . THR B 1 110 ? 11.172 -25.422 -8.016 1 97.44 110 THR B CA 1
ATOM 2779 C C . THR B 1 110 ? 10.312 -26.109 -9.07 1 97.44 110 THR B C 1
ATOM 2781 O O . THR B 1 110 ? 9.094 -26.203 -8.922 1 97.44 110 THR B O 1
ATOM 2784 N N . ALA B 1 111 ? 10.992 -26.484 -10.094 1 97.5 111 ALA B N 1
ATOM 2785 C CA . ALA B 1 111 ? 10.281 -27.219 -11.141 1 97.5 111 ALA B CA 1
ATOM 2786 C C . ALA B 1 111 ? 9.625 -28.484 -10.578 1 97.5 111 ALA B C 1
ATOM 2788 O O . ALA B 1 111 ? 8.57 -28.906 -11.062 1 97.5 111 ALA B O 1
ATOM 2789 N N . ALA B 1 112 ? 10.203 -29.016 -9.508 1 97.19 112 ALA B N 1
ATOM 2790 C CA . ALA B 1 112 ? 9.75 -30.281 -8.953 1 97.19 112 ALA B CA 1
ATOM 2791 C C . ALA B 1 112 ? 8.461 -30.109 -8.156 1 97.19 112 ALA B C 1
ATOM 2793 O O . ALA B 1 112 ? 7.656 -31.047 -8.055 1 97.19 112 ALA B O 1
ATOM 2794 N N . ASN B 1 113 ? 8.211 -28.969 -7.629 1 97.94 113 ASN B N 1
ATOM 2795 C CA . ASN B 1 113 ? 7.059 -28.828 -6.742 1 97.94 113 ASN B CA 1
ATOM 2796 C C . ASN B 1 113 ? 6.051 -27.828 -7.289 1 97.94 113 ASN B C 1
ATOM 2798 O O . ASN B 1 113 ? 4.93 -27.719 -6.785 1 97.94 113 ASN B O 1
ATOM 2802 N N . ALA B 1 114 ? 6.336 -27.125 -8.352 1 98.62 114 ALA B N 1
ATOM 2803 C CA . ALA B 1 114 ? 5.59 -25.969 -8.82 1 98.62 114 ALA B CA 1
ATOM 2804 C C . ALA B 1 114 ? 4.18 -26.359 -9.258 1 98.62 114 ALA B C 1
ATOM 2806 O O . ALA B 1 114 ? 3.201 -25.719 -8.875 1 98.62 114 ALA B O 1
ATOM 2807 N N . LEU B 1 115 ? 4.059 -27.406 -10.062 1 98.69 115 LEU B N 1
ATOM 2808 C CA . LEU B 1 115 ? 2.762 -27.766 -10.625 1 98.69 115 LEU B CA 1
ATOM 2809 C C . LEU B 1 115 ? 1.802 -28.219 -9.531 1 98.69 115 LEU B C 1
ATOM 2811 O O . LEU B 1 115 ? 0.631 -27.828 -9.523 1 98.69 115 LEU B O 1
ATOM 2815 N N . GLU B 1 116 ? 2.33 -29.016 -8.586 1 98.56 116 GLU B N 1
ATOM 2816 C CA . GLU B 1 116 ? 1.491 -29.484 -7.484 1 98.56 116 GLU B CA 1
ATOM 2817 C C . GLU B 1 116 ? 1.055 -28.328 -6.59 1 98.56 116 GLU B C 1
ATOM 2819 O O . GLU B 1 116 ? -0.13 -28.188 -6.277 1 98.56 116 GLU B O 1
ATOM 2824 N N . LEU B 1 117 ? 1.945 -27.547 -6.211 1 98.62 117 LEU B N 1
ATOM 2825 C CA . LEU B 1 117 ? 1.672 -26.438 -5.305 1 98.62 117 LEU B CA 1
ATOM 2826 C C . LEU B 1 117 ? 0.725 -25.438 -5.949 1 98.62 117 LEU B C 1
ATOM 2828 O O . LEU B 1 117 ? -0.301 -25.078 -5.363 1 98.62 117 LEU B O 1
ATOM 2832 N N . ILE B 1 118 ? 1.031 -25 -7.125 1 98.81 118 ILE B N 1
ATOM 2833 C CA . ILE B 1 118 ? 0.232 -24 -7.824 1 98.81 118 ILE B CA 1
ATOM 2834 C C . ILE B 1 118 ? -1.147 -24.578 -8.141 1 98.81 118 ILE B C 1
ATOM 2836 O O . ILE B 1 118 ? -2.158 -23.875 -8.031 1 98.81 118 ILE B O 1
ATOM 2840 N N . GLY B 1 119 ? -1.196 -25.812 -8.461 1 98.75 119 GLY B N 1
ATOM 2841 C CA . GLY B 1 119 ? -2.439 -26.469 -8.82 1 98.75 119 GLY B CA 1
ATOM 2842 C C . GLY B 1 119 ? -3.457 -26.484 -7.699 1 98.75 119 GLY B C 1
ATOM 2843 O O . GLY B 1 119 ? -4.66 -26.594 -7.941 1 98.75 119 GLY B O 1
ATOM 2844 N N . ALA B 1 120 ? -3.016 -26.312 -6.465 1 98.69 120 ALA B N 1
ATOM 2845 C CA . ALA B 1 120 ? -3.861 -26.438 -5.281 1 98.69 120 ALA B CA 1
ATOM 2846 C C . ALA B 1 120 ? -4.586 -25.125 -4.98 1 98.69 120 ALA B C 1
ATOM 2848 O O . ALA B 1 120 ? -5.414 -25.062 -4.066 1 98.69 120 ALA B O 1
ATOM 2849 N N . TYR B 1 121 ? -4.371 -24.094 -5.773 1 98.81 121 TYR B N 1
ATOM 2850 C CA . TYR B 1 121 ? -4.938 -22.781 -5.492 1 98.81 121 TYR B CA 1
ATOM 2851 C C . TYR B 1 121 ? -5.691 -22.25 -6.703 1 98.81 121 TYR B C 1
ATOM 2853 O O . TYR B 1 121 ? -5.504 -22.719 -7.824 1 98.81 121 TYR B O 1
ATOM 2861 N N . ASP B 1 122 ? -6.578 -21.234 -6.453 1 98.81 122 ASP B N 1
ATOM 2862 C CA . ASP B 1 122 ? -7.418 -20.672 -7.504 1 98.81 122 ASP B CA 1
ATOM 2863 C C . ASP B 1 122 ? -6.652 -19.641 -8.32 1 98.81 122 ASP B C 1
ATOM 2865 O O . ASP B 1 122 ? -6.926 -19.453 -9.508 1 98.81 122 ASP B O 1
ATOM 2869 N N . LEU B 1 123 ? -5.797 -18.984 -7.703 1 98.81 123 LEU B N 1
ATOM 2870 C CA . LEU B 1 123 ? -5.059 -17.875 -8.273 1 98.81 123 LEU B CA 1
ATOM 2871 C C . LEU B 1 123 ? -3.674 -17.75 -7.645 1 98.81 123 LEU B C 1
ATOM 2873 O O . LEU B 1 123 ? -3.49 -18.094 -6.473 1 98.81 123 LEU B O 1
ATOM 2877 N N . VAL B 1 124 ? -2.682 -17.281 -8.461 1 98.94 124 VAL B N 1
ATOM 2878 C CA . VAL B 1 124 ? -1.311 -17.156 -7.98 1 98.94 124 VAL B CA 1
ATOM 2879 C C . VAL B 1 124 ? -0.887 -15.688 -8.039 1 98.94 124 VAL B C 1
ATOM 2881 O O . VAL B 1 124 ? -1.174 -14.984 -9.016 1 98.94 124 VAL B O 1
ATOM 2884 N N . ALA B 1 125 ? -0.271 -15.188 -7.008 1 98.94 125 ALA B N 1
ATOM 2885 C CA . ALA B 1 125 ? 0.352 -13.867 -6.965 1 98.94 125 ALA B CA 1
ATOM 2886 C C . ALA B 1 125 ? 1.865 -13.977 -6.805 1 98.94 125 ALA B C 1
ATOM 2888 O O . ALA B 1 125 ? 2.35 -14.547 -5.824 1 98.94 125 ALA B O 1
ATOM 2889 N N . ASP B 1 126 ? 2.543 -13.422 -7.742 1 98.81 126 ASP B N 1
ATOM 2890 C CA . ASP B 1 126 ? 4 -13.492 -7.754 1 98.81 126 ASP B CA 1
ATOM 2891 C C . ASP B 1 126 ? 4.617 -12.242 -7.133 1 98.81 126 ASP B C 1
ATOM 2893 O O . ASP B 1 126 ? 4.527 -11.148 -7.699 1 98.81 126 ASP B O 1
ATOM 2897 N N . GLY B 1 127 ? 5.215 -12.422 -6.004 1 97.56 127 GLY B N 1
ATOM 2898 C CA . GLY B 1 127 ? 5.973 -11.367 -5.348 1 97.56 127 GLY B CA 1
ATOM 2899 C C . GLY B 1 127 ? 7.449 -11.688 -5.207 1 97.56 127 GLY B C 1
ATOM 2900 O O . GLY B 1 127 ? 8.117 -11.195 -4.297 1 97.56 127 GLY B O 1
ATOM 2901 N N . SER B 1 128 ? 7.945 -12.57 -6.023 1 96.12 128 SER B N 1
ATOM 2902 C CA . SER B 1 128 ? 9.344 -12.977 -5.969 1 96.12 128 SER B CA 1
ATOM 2903 C C . SER B 1 128 ? 10.266 -11.844 -6.418 1 96.12 128 SER B C 1
ATOM 2905 O O . SER B 1 128 ? 9.797 -10.844 -6.98 1 96.12 128 SER B O 1
ATOM 2907 N N . ASP B 1 129 ? 11.562 -11.977 -6.137 1 91.62 129 ASP B N 1
ATOM 2908 C CA . ASP B 1 129 ? 12.453 -10.852 -6.391 1 91.62 129 ASP B CA 1
ATOM 2909 C C . ASP B 1 129 ? 13.547 -11.234 -7.391 1 91.62 129 ASP B C 1
ATOM 2911 O O . ASP B 1 129 ? 14.602 -10.594 -7.441 1 91.62 129 ASP B O 1
ATOM 2915 N N . ASN B 1 130 ? 13.281 -12.391 -8.133 1 91.12 130 ASN B N 1
ATOM 2916 C CA . ASN B 1 130 ? 14.273 -12.797 -9.125 1 91.12 130 ASN B CA 1
ATOM 2917 C C . ASN B 1 130 ? 13.617 -13.391 -10.367 1 91.12 130 ASN B C 1
ATOM 2919 O O . ASN B 1 130 ? 12.547 -13.984 -10.281 1 91.12 130 ASN B O 1
ATOM 2923 N N . PHE B 1 131 ? 14.305 -13.289 -11.453 1 93.62 131 PHE B N 1
ATOM 2924 C CA . PHE B 1 131 ? 13.75 -13.617 -12.758 1 93.62 131 PHE B CA 1
ATOM 2925 C C . PHE B 1 131 ? 13.523 -15.117 -12.883 1 93.62 131 PHE B C 1
ATOM 2927 O O . PHE B 1 131 ? 12.477 -15.555 -13.359 1 93.62 131 PHE B O 1
ATOM 2934 N N . PRO B 1 132 ? 14.438 -15.984 -12.445 1 93.62 132 PRO B N 1
ATOM 2935 C CA . PRO B 1 132 ? 14.203 -17.422 -12.594 1 93.62 132 PRO B CA 1
ATOM 2936 C C . PRO B 1 132 ? 12.883 -17.875 -11.961 1 93.62 132 PRO B C 1
ATOM 2938 O O . PRO B 1 132 ? 12.141 -18.641 -12.57 1 93.62 132 PRO B O 1
ATOM 2941 N N . THR B 1 133 ? 12.602 -17.359 -10.797 1 95.75 133 THR B N 1
ATOM 2942 C CA . THR B 1 133 ? 11.352 -17.719 -10.125 1 95.75 133 THR B CA 1
ATOM 2943 C C . THR B 1 133 ? 10.156 -17.172 -10.898 1 95.75 133 THR B C 1
ATOM 2945 O O . THR B 1 133 ? 9.141 -17.859 -11.055 1 95.75 133 THR B O 1
ATOM 2948 N N . ARG B 1 134 ? 10.25 -15.961 -11.406 1 97.38 134 ARG B N 1
ATOM 2949 C CA . ARG B 1 134 ? 9.164 -15.344 -12.164 1 97.38 134 ARG B CA 1
ATOM 2950 C C . ARG B 1 134 ? 8.82 -16.172 -13.391 1 97.38 134 ARG B C 1
ATOM 2952 O O . ARG B 1 134 ? 7.641 -16.391 -13.695 1 97.38 134 ARG B O 1
ATOM 2959 N N . PHE B 1 135 ? 9.836 -16.625 -14.07 1 97.69 135 PHE B N 1
ATOM 2960 C CA . PHE B 1 135 ? 9.625 -17.438 -15.273 1 97.69 135 PHE B CA 1
ATOM 2961 C C . PHE B 1 135 ? 9.023 -18.781 -14.914 1 97.69 135 PHE B C 1
ATOM 2963 O O . PHE B 1 135 ? 8.133 -19.281 -15.609 1 97.69 135 PHE B O 1
ATOM 2970 N N . LEU B 1 136 ? 9.531 -19.344 -13.844 1 98.06 136 LEU B N 1
ATOM 2971 C CA . LEU B 1 136 ? 9.008 -20.625 -13.391 1 98.06 136 LEU B CA 1
ATOM 2972 C C . LEU B 1 136 ? 7.527 -20.531 -13.055 1 98.06 136 LEU B C 1
ATOM 2974 O O . LEU B 1 136 ? 6.73 -21.359 -13.492 1 98.06 136 LEU B O 1
ATOM 2978 N N . ILE B 1 137 ? 7.148 -19.5 -12.328 1 98.75 137 ILE B N 1
ATOM 2979 C CA . ILE B 1 137 ? 5.762 -19.297 -11.938 1 98.75 137 ILE B CA 1
ATOM 2980 C C . ILE B 1 137 ? 4.891 -19.109 -13.172 1 98.75 137 ILE B C 1
ATOM 2982 O O . ILE B 1 137 ? 3.826 -19.719 -13.289 1 98.75 137 ILE B O 1
ATOM 2986 N N . ASN B 1 138 ? 5.371 -18.266 -14.055 1 98.62 138 ASN B N 1
ATOM 2987 C CA . ASN B 1 138 ? 4.648 -17.984 -15.297 1 98.62 138 ASN B CA 1
ATOM 2988 C C . ASN B 1 138 ? 4.383 -19.266 -16.094 1 98.62 138 ASN B C 1
ATOM 2990 O O . ASN B 1 138 ? 3.248 -19.516 -16.5 1 98.62 138 ASN B O 1
ATOM 2994 N N . ASP B 1 139 ? 5.422 -20.016 -16.281 1 98.44 139 ASP B N 1
ATOM 2995 C CA . ASP B 1 139 ? 5.301 -21.234 -17.078 1 98.44 139 ASP B CA 1
ATOM 2996 C C . ASP B 1 139 ? 4.355 -22.234 -16.406 1 98.44 139 ASP B C 1
ATOM 2998 O O . ASP B 1 139 ? 3.51 -22.828 -17.078 1 98.44 139 ASP B O 1
ATOM 3002 N N . ALA B 1 140 ? 4.496 -22.375 -15.141 1 98.75 140 ALA B N 1
ATOM 3003 C CA . ALA B 1 140 ? 3.637 -23.297 -14.398 1 98.75 140 ALA B CA 1
ATOM 3004 C C . ALA B 1 140 ? 2.176 -22.859 -14.477 1 98.75 140 ALA B C 1
ATOM 3006 O O . ALA B 1 140 ? 1.286 -23.688 -14.695 1 98.75 140 ALA B O 1
ATOM 3007 N N . CYS B 1 141 ? 1.921 -21.594 -14.305 1 98.81 141 CYS B N 1
ATOM 3008 C CA . CYS B 1 141 ? 0.558 -21.078 -14.359 1 98.81 141 CYS B CA 1
ATOM 3009 C C . CYS B 1 141 ? -0.061 -21.312 -15.727 1 98.81 141 CYS B C 1
ATOM 3011 O O . CYS B 1 141 ? -1.232 -21.672 -15.836 1 98.81 141 CYS B O 1
ATOM 3013 N N . HIS B 1 142 ? 0.713 -21.062 -16.766 1 98.56 142 HIS B N 1
ATOM 3014 C CA . HIS B 1 142 ? 0.22 -21.312 -18.109 1 98.56 142 HIS B CA 1
ATOM 3015 C C . HIS B 1 142 ? -0.162 -22.766 -18.297 1 98.56 142 HIS B C 1
ATOM 3017 O O . HIS B 1 142 ? -1.258 -23.078 -18.781 1 98.56 142 HIS B O 1
ATOM 3023 N N . LEU B 1 143 ? 0.726 -23.625 -17.891 1 98.44 143 LEU B N 1
ATOM 3024 C CA . LEU B 1 143 ? 0.524 -25.062 -18.094 1 98.44 143 LEU B CA 1
ATOM 3025 C C . LEU B 1 143 ? -0.698 -25.547 -17.312 1 98.44 143 LEU B C 1
ATOM 3027 O O . LEU B 1 143 ? -1.382 -26.484 -17.766 1 98.44 143 LEU B O 1
ATOM 3031 N N . LEU B 1 144 ? -1.014 -24.922 -16.219 1 98.62 144 LEU B N 1
ATOM 3032 C CA . LEU B 1 144 ? -2.117 -25.344 -15.359 1 98.62 144 LEU B CA 1
ATOM 3033 C C . LEU B 1 144 ? -3.387 -24.562 -15.688 1 98.62 144 LEU B C 1
ATOM 3035 O O . LEU B 1 144 ? -4.453 -24.844 -15.141 1 98.62 144 LEU B O 1
ATOM 3039 N N . GLY B 1 145 ? -3.285 -23.547 -16.516 1 98.25 145 GLY B N 1
ATOM 3040 C CA . GLY B 1 145 ? -4.422 -22.688 -16.797 1 98.25 145 GLY B CA 1
ATOM 3041 C C . GLY B 1 145 ? -4.824 -21.828 -15.609 1 98.25 145 GLY B C 1
ATOM 3042 O O . GLY B 1 145 ? -6.016 -21.688 -15.32 1 98.25 145 GLY B O 1
ATOM 3043 N N . LYS B 1 146 ? -3.791 -21.375 -14.859 1 98.56 146 LYS B N 1
ATOM 3044 C CA . LYS B 1 146 ? -4.043 -20.547 -13.68 1 98.56 146 LYS B CA 1
ATOM 3045 C C . LYS B 1 146 ? -3.773 -19.078 -13.977 1 98.56 146 LYS B C 1
ATOM 3047 O O . LYS B 1 146 ? -2.838 -18.734 -14.711 1 98.56 146 LYS B O 1
ATOM 3052 N N . THR B 1 147 ? -4.586 -18.172 -13.438 1 98.81 147 THR B N 1
ATOM 3053 C CA . THR B 1 147 ? -4.336 -16.734 -13.5 1 98.81 147 THR B CA 1
ATOM 3054 C C . THR B 1 147 ? -3.16 -16.344 -12.602 1 98.81 147 THR B C 1
ATOM 3056 O O . THR B 1 147 ? -3.062 -16.812 -11.461 1 98.81 147 THR B O 1
ATOM 3059 N N . LEU B 1 148 ? -2.258 -15.57 -13.188 1 98.94 148 LEU B N 1
ATOM 3060 C CA . LEU B 1 148 ? -1.085 -15.07 -12.477 1 98.94 148 LEU B CA 1
ATOM 3061 C C . LEU B 1 148 ? -1.12 -13.547 -12.367 1 98.94 148 LEU B C 1
ATOM 3063 O O . LEU B 1 148 ? -1.213 -12.852 -13.383 1 98.94 148 LEU B O 1
ATOM 3067 N N . VAL B 1 149 ? -1.128 -12.992 -11.156 1 98.94 149 VAL B N 1
ATOM 3068 C CA . VAL B 1 149 ? -0.918 -11.57 -10.922 1 98.94 149 VAL B CA 1
ATOM 3069 C C . VAL B 1 149 ? 0.525 -11.328 -10.484 1 98.94 149 VAL B C 1
ATOM 3071 O O . VAL B 1 149 ? 0.944 -11.773 -9.414 1 98.94 149 VAL B O 1
ATOM 3074 N N . SER B 1 150 ? 1.253 -10.594 -11.289 1 98.81 150 SER B N 1
ATOM 3075 C CA . SER B 1 150 ? 2.688 -10.438 -11.07 1 98.81 150 SER B CA 1
ATOM 3076 C C . SER B 1 150 ? 3.057 -8.969 -10.852 1 98.81 150 SER B C 1
ATOM 3078 O O . SER B 1 150 ? 2.574 -8.094 -11.57 1 98.81 150 SER B O 1
ATOM 3080 N N . ALA B 1 151 ? 3.852 -8.727 -9.828 1 98.56 151 ALA B N 1
ATOM 3081 C CA . ALA B 1 151 ? 4.402 -7.391 -9.594 1 98.56 151 ALA B CA 1
ATOM 3082 C C . ALA B 1 151 ? 5.906 -7.457 -9.352 1 98.56 151 ALA B C 1
ATOM 3084 O O . ALA B 1 151 ? 6.438 -8.508 -8.977 1 98.56 151 ALA B O 1
ATOM 3085 N N . ALA B 1 152 ? 6.574 -6.395 -9.594 1 97.62 152 ALA B N 1
ATOM 3086 C CA . ALA B 1 152 ? 8.008 -6.242 -9.375 1 97.62 152 ALA B CA 1
ATOM 3087 C C . ALA B 1 152 ? 8.359 -4.812 -8.969 1 97.62 152 ALA B C 1
ATOM 3089 O O . ALA B 1 152 ? 7.645 -3.871 -9.32 1 97.62 152 ALA B O 1
ATOM 3090 N N . VAL B 1 153 ? 9.414 -4.711 -8.18 1 97.75 153 VAL B N 1
ATOM 3091 C CA . VAL B 1 153 ? 9.859 -3.396 -7.73 1 97.75 153 VAL B CA 1
ATOM 3092 C C . VAL B 1 153 ? 11.391 -3.342 -7.742 1 97.75 153 VAL B C 1
ATOM 3094 O O . VAL B 1 153 ? 12.055 -4.34 -7.453 1 97.75 153 VAL B O 1
ATOM 3097 N N . LEU B 1 154 ? 11.93 -2.23 -8.047 1 96.44 154 LEU B N 1
ATOM 3098 C CA . LEU B 1 154 ? 13.352 -1.929 -7.957 1 96.44 154 LEU B CA 1
ATOM 3099 C C . LEU B 1 154 ? 13.578 -0.435 -7.75 1 96.44 154 LEU B C 1
ATOM 3101 O O . LEU B 1 154 ? 13.109 0.384 -8.547 1 96.44 154 LEU B O 1
ATOM 3105 N N . ARG B 1 155 ? 14.352 -0.073 -6.676 1 97.44 155 ARG B N 1
ATOM 3106 C CA . ARG B 1 155 ? 14.609 1.321 -6.332 1 97.44 155 ARG B CA 1
ATOM 3107 C C . ARG B 1 155 ? 13.305 2.09 -6.145 1 97.44 155 ARG B C 1
ATOM 3109 O O . ARG B 1 155 ? 12.578 1.858 -5.176 1 97.44 155 ARG B O 1
ATOM 3116 N N . PHE B 1 156 ? 12.961 2.852 -7.168 1 98.25 156 PHE B N 1
ATOM 3117 C CA . PHE B 1 156 ? 11.75 3.658 -7.074 1 98.25 156 PHE B CA 1
ATOM 3118 C C . PHE B 1 156 ? 10.727 3.213 -8.109 1 98.25 156 PHE B C 1
ATOM 3120 O O . PHE B 1 156 ? 9.672 3.84 -8.258 1 98.25 156 PHE B O 1
ATOM 3127 N N . ASP B 1 157 ? 10.992 2.098 -8.75 1 97.94 157 ASP B N 1
ATOM 3128 C CA . ASP B 1 157 ? 10.164 1.683 -9.875 1 97.94 157 ASP B CA 1
ATOM 3129 C C . ASP B 1 157 ? 9.336 0.445 -9.523 1 97.94 157 ASP B C 1
ATOM 3131 O O . ASP B 1 157 ? 9.758 -0.375 -8.703 1 97.94 157 ASP B O 1
ATOM 3135 N N . GLY B 1 158 ? 8.18 0.366 -10.094 1 98.06 158 GLY B N 1
ATOM 3136 C CA . GLY B 1 158 ? 7.324 -0.802 -9.945 1 98.06 158 GLY B CA 1
ATOM 3137 C C . GLY B 1 158 ? 6.594 -1.175 -11.227 1 98.06 158 GLY B C 1
ATOM 3138 O O . GLY B 1 158 ? 6.418 -0.339 -12.109 1 98.06 158 GLY B O 1
ATOM 3139 N N . GLN B 1 159 ? 6.211 -2.377 -11.312 1 98.25 159 GLN B N 1
ATOM 3140 C CA . GLN B 1 159 ? 5.387 -2.867 -12.414 1 98.25 159 GLN B CA 1
ATOM 3141 C C . GLN B 1 159 ? 4.344 -3.861 -11.914 1 98.25 159 GLN B C 1
ATOM 3143 O O . GLN B 1 159 ? 4.555 -4.539 -10.906 1 98.25 159 GLN B O 1
ATOM 3148 N N . LEU B 1 160 ? 3.242 -3.945 -12.609 1 98.62 160 LEU B N 1
ATOM 3149 C CA . LEU B 1 160 ? 2.158 -4.863 -12.289 1 98.62 160 LEU B CA 1
ATOM 3150 C C . LEU B 1 160 ? 1.434 -5.316 -13.555 1 98.62 160 LEU B C 1
ATOM 3152 O O . LEU B 1 160 ? 1.161 -4.508 -14.438 1 98.62 160 LEU B O 1
ATOM 3156 N N . SER B 1 161 ? 1.164 -6.574 -13.648 1 98.69 161 SER B N 1
ATOM 3157 C CA . SER B 1 161 ? 0.342 -7.125 -14.719 1 98.69 161 SER B CA 1
ATOM 3158 C C . SER B 1 161 ? -0.368 -8.398 -14.273 1 98.69 161 SER B C 1
ATOM 3160 O O . SER B 1 161 ? -0.04 -8.961 -13.227 1 98.69 161 SER B O 1
ATOM 3162 N N . THR B 1 162 ? -1.371 -8.734 -15 1 98.69 162 THR B N 1
ATOM 3163 C CA . THR B 1 162 ? -2.076 -10 -14.836 1 98.69 162 THR B CA 1
ATOM 3164 C C . THR B 1 162 ? -1.939 -10.859 -16.094 1 98.69 162 THR B C 1
ATOM 3166 O O . THR B 1 162 ? -2.092 -10.367 -17.203 1 98.69 162 THR B O 1
ATOM 3169 N N . PHE B 1 163 ? -1.607 -12.117 -15.852 1 98.69 163 PHE B N 1
ATOM 3170 C CA . PHE B 1 163 ? -1.467 -13.062 -16.953 1 98.69 163 PHE B CA 1
ATOM 3171 C C . PHE B 1 163 ? -2.506 -14.172 -16.844 1 98.69 163 PHE B C 1
ATOM 3173 O O . PHE B 1 163 ? -2.49 -14.961 -15.898 1 98.69 163 PHE B O 1
ATOM 3180 N N . ARG B 1 164 ? -3.346 -14.266 -17.719 1 96.56 164 ARG B N 1
ATOM 3181 C CA . ARG B 1 164 ? -4.336 -15.336 -17.812 1 96.56 164 ARG B CA 1
ATOM 3182 C C . ARG B 1 164 ? -4.395 -15.914 -19.219 1 96.56 164 ARG B C 1
ATOM 3184 O O . ARG B 1 164 ? -5.402 -15.758 -19.906 1 96.56 164 ARG B O 1
ATOM 3191 N N . THR B 1 165 ? -3.465 -16.625 -19.578 1 95.5 165 THR B N 1
ATOM 3192 C CA . THR B 1 165 ? -3.279 -17.141 -20.922 1 95.5 165 THR B CA 1
ATOM 3193 C C . THR B 1 165 ? -4.398 -18.125 -21.297 1 95.5 165 THR B C 1
ATOM 3195 O O . THR B 1 165 ? -4.734 -18.281 -22.469 1 95.5 165 THR B O 1
ATOM 3198 N N . HIS B 1 166 ? -5.008 -18.734 -20.297 1 94.62 166 HIS B N 1
ATOM 3199 C CA . HIS B 1 166 ? -6.102 -19.656 -20.531 1 94.62 166 HIS B CA 1
ATOM 3200 C C . HIS B 1 166 ? -7.34 -18.938 -21.047 1 94.62 166 HIS B C 1
ATOM 3202 O O . HIS B 1 166 ? -8.273 -19.578 -21.547 1 94.62 166 HIS B O 1
ATOM 3208 N N . GLN B 1 167 ? -7.273 -17.641 -21 1 94.69 167 GLN B N 1
ATOM 3209 C CA . GLN B 1 167 ? -8.359 -16.828 -21.547 1 94.69 167 GLN B CA 1
ATOM 3210 C C . GLN B 1 167 ? -7.891 -16 -22.734 1 94.69 167 GLN B C 1
ATOM 3212 O O . GLN B 1 167 ? -8.523 -15 -23.094 1 94.69 167 GLN B O 1
ATOM 3217 N N . GLY B 1 168 ? -6.711 -16.297 -23.234 1 92.19 168 GLY B N 1
ATOM 3218 C CA . GLY B 1 168 ? -6.254 -15.695 -24.484 1 92.19 168 GLY B CA 1
ATOM 3219 C C . GLY B 1 168 ? -5.324 -14.516 -24.266 1 92.19 168 GLY B C 1
ATOM 3220 O O . GLY B 1 168 ? -4.898 -13.867 -25.234 1 92.19 168 GLY B O 1
ATOM 3221 N N . GLY B 1 169 ? -4.988 -14.109 -23.109 1 95 169 GLY B N 1
ATOM 3222 C CA . GLY B 1 169 ? -4.078 -13 -22.844 1 95 169 GLY B CA 1
ATOM 3223 C C . GLY B 1 169 ? -2.615 -13.398 -22.938 1 95 169 GLY B C 1
ATOM 3224 O O . GLY B 1 169 ? -2.297 -14.578 -23.094 1 95 169 GLY B O 1
ATOM 3225 N N . PRO B 1 170 ? -1.723 -12.43 -22.938 1 98.38 170 PRO B N 1
ATOM 3226 C CA . PRO B 1 170 ? -0.281 -12.68 -22.969 1 98.38 170 PRO B CA 1
ATOM 3227 C C . PRO B 1 170 ? 0.236 -13.328 -21.688 1 98.38 170 PRO B C 1
ATOM 3229 O O . PRO B 1 170 ? -0.417 -13.242 -20.641 1 98.38 170 PRO B O 1
ATOM 3232 N N . CYS B 1 171 ? 1.324 -14.039 -21.844 1 98.44 171 CYS B N 1
ATOM 3233 C CA . CYS B 1 171 ? 2.029 -14.539 -20.672 1 98.44 171 CYS B CA 1
ATOM 3234 C C . CYS B 1 171 ? 3.232 -13.656 -20.344 1 98.44 171 CYS B C 1
ATOM 3236 O O . CYS B 1 171 ? 3.49 -12.672 -21.031 1 98.44 171 CYS B O 1
ATOM 3238 N N . TYR B 1 172 ? 3.947 -13.961 -19.344 1 98.31 172 TYR B N 1
ATOM 3239 C CA . TYR B 1 172 ? 5.113 -13.203 -18.891 1 98.31 172 TYR B CA 1
ATOM 3240 C C . TYR B 1 172 ? 6.203 -13.219 -19.969 1 98.31 172 TYR B C 1
ATOM 3242 O O . TYR B 1 172 ? 6.914 -12.227 -20.141 1 98.31 172 TYR B O 1
ATOM 3250 N N . ARG B 1 173 ? 6.328 -14.305 -20.688 1 97.94 173 ARG B N 1
ATOM 3251 C CA . ARG B 1 173 ? 7.332 -14.422 -21.734 1 97.94 173 ARG B CA 1
ATOM 3252 C C . ARG B 1 173 ? 6.988 -13.539 -22.938 1 97.94 173 ARG B C 1
ATOM 3254 O O . ARG B 1 173 ? 7.848 -13.25 -23.766 1 97.94 173 ARG B O 1
ATOM 3261 N N . CYS B 1 174 ? 5.746 -13.156 -23.109 1 98.19 174 CYS B N 1
ATOM 3262 C CA . CYS B 1 174 ? 5.379 -12.195 -24.141 1 98.19 174 CYS B CA 1
ATOM 3263 C C . CYS B 1 174 ? 5.945 -10.812 -23.828 1 98.19 174 CYS B C 1
ATOM 3265 O O . CYS B 1 174 ? 6.145 -10 -24.734 1 98.19 174 CYS B O 1
ATOM 3267 N N . LEU B 1 175 ? 6.152 -10.531 -22.547 1 96.25 175 LEU B N 1
ATOM 3268 C CA . LEU B 1 175 ? 6.762 -9.289 -22.078 1 96.25 175 LEU B CA 1
ATOM 3269 C C . LEU B 1 175 ? 8.281 -9.398 -22.062 1 96.25 175 LEU B C 1
ATOM 3271 O O . LEU B 1 175 ? 8.977 -8.5 -22.531 1 96.25 175 LEU B O 1
ATOM 3275 N N . TYR B 1 176 ? 8.75 -10.516 -21.484 1 94.69 176 TYR B N 1
ATOM 3276 C CA . TYR B 1 176 ? 10.164 -10.852 -21.391 1 94.69 176 TYR B CA 1
ATOM 3277 C C . TYR B 1 176 ? 10.438 -12.211 -22.016 1 94.69 176 TYR B C 1
ATOM 3279 O O . TYR B 1 176 ? 10.336 -13.25 -21.359 1 94.69 176 TYR B O 1
ATOM 3287 N N . PRO B 1 177 ? 10.93 -12.258 -23.188 1 92.81 177 PRO B N 1
ATOM 3288 C CA . PRO B 1 177 ? 11.039 -13.523 -23.922 1 92.81 177 PRO B CA 1
ATOM 3289 C C . PRO B 1 177 ? 11.969 -14.523 -23.234 1 92.81 177 PRO B C 1
ATOM 3291 O O . PRO B 1 177 ? 11.688 -15.727 -23.234 1 92.81 177 PRO B O 1
ATOM 3294 N N . GLU B 1 178 ? 13.086 -14 -22.656 1 90.88 178 GLU B N 1
ATOM 3295 C CA . GLU B 1 178 ? 14.031 -14.812 -21.906 1 90.88 178 GLU B CA 1
ATOM 3296 C C . GLU B 1 178 ? 14.523 -14.086 -20.672 1 90.88 178 GLU B C 1
ATOM 3298 O O . GLU B 1 178 ? 14.508 -12.852 -20.625 1 90.88 178 GLU B O 1
ATOM 3303 N N . PRO B 1 179 ? 14.852 -14.906 -19.734 1 89.31 179 PRO B N 1
ATOM 3304 C CA . PRO B 1 179 ? 15.43 -14.242 -18.562 1 89.31 179 PRO B CA 1
ATOM 3305 C C . PRO B 1 179 ? 16.672 -13.43 -18.891 1 89.31 179 PRO B C 1
ATOM 3307 O O . PRO B 1 179 ? 17.484 -13.852 -19.719 1 89.31 179 PRO B O 1
ATOM 3310 N N . PRO B 1 180 ? 16.766 -12.289 -18.281 1 88.69 180 PRO B N 1
ATOM 3311 C CA . PRO B 1 180 ? 18.047 -11.586 -18.453 1 88.69 180 PRO B CA 1
ATOM 3312 C C . PRO B 1 180 ? 19.234 -12.375 -17.906 1 88.69 180 PRO B C 1
ATOM 3314 O O . PRO B 1 180 ? 19.062 -13.227 -17.031 1 88.69 180 PRO B O 1
ATOM 3317 N N . PRO B 1 181 ? 20.359 -12.094 -18.484 1 85.12 181 PRO B N 1
ATOM 3318 C CA . PRO B 1 181 ? 21.547 -12.773 -17.969 1 85.12 181 PRO B CA 1
ATOM 3319 C C . PRO B 1 181 ? 21.734 -12.547 -16.469 1 85.12 181 PRO B C 1
ATOM 3321 O O . PRO B 1 181 ? 21.438 -11.469 -15.961 1 85.12 181 PRO B O 1
ATOM 3324 N N . GLU B 1 182 ? 22.203 -13.562 -15.93 1 79.25 182 GLU B N 1
ATOM 3325 C CA . GLU B 1 182 ? 22.453 -13.469 -14.492 1 79.25 182 GLU B CA 1
ATOM 3326 C C . GLU B 1 182 ? 23.312 -12.25 -14.164 1 79.25 182 GLU B C 1
ATOM 3328 O O . GLU B 1 182 ? 24.297 -11.969 -14.859 1 79.25 182 GLU B O 1
ATOM 3333 N N . GLY B 1 183 ? 22.906 -11.578 -13.188 1 77.81 183 GLY B N 1
ATOM 3334 C CA . GLY B 1 183 ? 23.703 -10.438 -12.742 1 77.81 183 GLY B CA 1
ATOM 3335 C C . GLY B 1 183 ? 23.453 -9.18 -13.547 1 77.81 183 GLY B C 1
ATOM 3336 O O . GLY B 1 183 ? 23.938 -8.109 -13.203 1 77.81 183 GLY B O 1
ATOM 3337 N N . SER B 1 184 ? 22.734 -9.25 -14.625 1 83.12 184 SER B N 1
ATOM 3338 C CA . SER B 1 184 ? 22.531 -8.094 -15.492 1 83.12 184 SER B CA 1
ATOM 3339 C C . SER B 1 184 ? 21.547 -7.109 -14.875 1 83.12 184 SER B C 1
ATOM 3341 O O . SER B 1 184 ? 21.641 -5.902 -15.102 1 83.12 184 SER B O 1
ATOM 3343 N N . VAL B 1 185 ? 20.641 -7.609 -14.102 1 84.88 185 VAL B N 1
ATOM 3344 C CA . VAL B 1 185 ? 19.688 -6.77 -13.375 1 84.88 185 VAL B CA 1
ATOM 3345 C C . VAL B 1 185 ? 19.891 -6.926 -11.875 1 84.88 185 VAL B C 1
ATOM 3347 O O . VAL B 1 185 ? 19.891 -8.039 -11.352 1 84.88 185 VAL B O 1
ATOM 3350 N N . PRO B 1 186 ? 20.125 -5.793 -11.32 1 85.38 186 PRO B N 1
ATOM 3351 C CA . PRO B 1 186 ? 20.375 -5.91 -9.875 1 85.38 186 PRO B CA 1
ATOM 3352 C C . PRO B 1 186 ? 19.109 -6.254 -9.094 1 85.38 186 PRO B C 1
ATOM 3354 O O . PRO B 1 186 ? 18 -5.918 -9.523 1 85.38 186 PRO B O 1
ATOM 3357 N N . THR B 1 187 ? 19.297 -6.977 -8 1 85.88 187 THR B N 1
ATOM 3358 C CA . THR B 1 187 ? 18.219 -7.242 -7.055 1 85.88 187 THR B CA 1
ATOM 3359 C C . THR B 1 187 ? 18.016 -6.043 -6.133 1 85.88 187 THR B C 1
ATOM 3361 O O . THR B 1 187 ? 18.812 -5.113 -6.117 1 85.88 187 THR B O 1
ATOM 3364 N N . CYS B 1 188 ? 16.969 -6.062 -5.426 1 85 188 CYS B N 1
ATOM 3365 C CA . CYS B 1 188 ? 16.719 -5.023 -4.434 1 85 188 CYS B CA 1
ATOM 3366 C C . CYS B 1 188 ? 17.828 -4.992 -3.391 1 85 188 CYS B C 1
ATOM 3368 O O . CYS B 1 188 ? 18.141 -3.932 -2.844 1 85 188 CYS B O 1
ATOM 3370 N N . ALA B 1 189 ? 18.359 -6.129 -3.088 1 85.44 189 ALA B N 1
ATOM 3371 C CA . ALA B 1 189 ? 19.453 -6.219 -2.125 1 85.44 189 ALA B CA 1
ATOM 3372 C C . ALA B 1 189 ? 20.703 -5.492 -2.637 1 85.44 189 ALA B C 1
ATOM 3374 O O . ALA B 1 189 ? 21.453 -4.918 -1.852 1 85.44 189 ALA B O 1
ATOM 3375 N N . GLU B 1 190 ? 20.781 -5.414 -3.922 1 87.31 190 GLU B N 1
ATOM 3376 C CA . GLU B 1 190 ? 21.953 -4.809 -4.531 1 87.31 190 GLU B CA 1
ATOM 3377 C C . GLU B 1 190 ? 21.703 -3.342 -4.871 1 87.31 190 GLU B C 1
ATOM 3379 O O . GLU B 1 190 ? 22.594 -2.496 -4.676 1 87.31 190 GLU B O 1
ATOM 3384 N N . ALA B 1 191 ? 20.531 -3.064 -5.359 1 92.62 191 ALA B N 1
ATOM 3385 C CA . ALA B 1 191 ? 20.266 -1.74 -5.918 1 92.62 191 ALA B CA 1
ATOM 3386 C C . ALA B 1 191 ? 19.547 -0.855 -4.906 1 92.62 191 ALA B C 1
ATOM 3388 O O . ALA B 1 191 ? 19.531 0.371 -5.039 1 92.62 191 ALA B O 1
ATOM 3389 N N . GLY B 1 192 ? 18.938 -1.476 -3.902 1 95.25 192 GLY B N 1
ATOM 3390 C CA . GLY B 1 192 ? 18.094 -0.746 -2.965 1 95.25 192 GLY B CA 1
ATOM 3391 C C . GLY B 1 192 ? 16.656 -0.635 -3.418 1 95.25 192 GLY B C 1
ATOM 3392 O O . GLY B 1 192 ? 16.328 -0.989 -4.555 1 95.25 192 GLY B O 1
ATOM 3393 N N . VAL B 1 193 ? 15.859 -0.238 -2.512 1 97.38 193 VAL B N 1
ATOM 3394 C CA . VAL B 1 193 ? 14.438 -0.037 -2.781 1 97.38 193 VAL B CA 1
ATOM 3395 C C . VAL B 1 193 ? 13.828 0.845 -1.694 1 97.38 193 VAL B C 1
ATOM 3397 O O . VAL B 1 193 ? 14.156 0.709 -0.515 1 97.38 193 VAL B O 1
ATOM 3400 N N . LEU B 1 194 ? 13 1.754 -2.082 1 98.12 194 LEU B N 1
ATOM 3401 C CA . LEU B 1 194 ? 12.211 2.484 -1.101 1 98.12 194 LEU B CA 1
ATOM 3402 C C . LEU B 1 194 ? 11.055 1.629 -0.593 1 98.12 194 LEU B C 1
ATOM 3404 O O . LEU B 1 194 ? 10.18 1.233 -1.37 1 98.12 194 LEU B O 1
ATOM 3408 N N . GLY B 1 195 ? 10.961 1.368 0.682 1 97.88 195 GLY B N 1
ATOM 3409 C CA . GLY B 1 195 ? 10.008 0.448 1.283 1 97.88 195 GLY B CA 1
ATOM 3410 C C . GLY B 1 195 ? 8.57 0.767 0.934 1 97.88 195 GLY B C 1
ATOM 3411 O O . GLY B 1 195 ? 7.781 -0.135 0.641 1 97.88 195 GLY B O 1
ATOM 3412 N N . ALA B 1 196 ? 8.227 2.014 0.909 1 98.5 196 ALA B N 1
ATOM 3413 C CA . ALA B 1 196 ? 6.848 2.438 0.664 1 98.5 196 ALA B CA 1
ATOM 3414 C C . ALA B 1 196 ? 6.422 2.111 -0.764 1 98.5 196 ALA B C 1
ATOM 3416 O O . ALA B 1 196 ? 5.23 1.954 -1.042 1 98.5 196 ALA B O 1
ATOM 3417 N N . VAL B 1 197 ? 7.379 1.994 -1.684 1 98.62 197 VAL B N 1
ATOM 3418 C CA . VAL B 1 197 ? 7.059 1.639 -3.062 1 98.62 197 VAL B CA 1
ATOM 3419 C C . VAL B 1 197 ? 6.59 0.186 -3.125 1 98.62 197 VAL B C 1
ATOM 3421 O O . VAL B 1 197 ? 5.629 -0.132 -3.83 1 98.62 197 VAL B O 1
ATOM 3424 N N . VAL B 1 198 ? 7.234 -0.692 -2.348 1 98.38 198 VAL B N 1
ATOM 3425 C CA . VAL B 1 198 ? 6.785 -2.078 -2.293 1 98.38 198 VAL B CA 1
ATOM 3426 C C . VAL B 1 198 ? 5.387 -2.145 -1.679 1 98.38 198 VAL 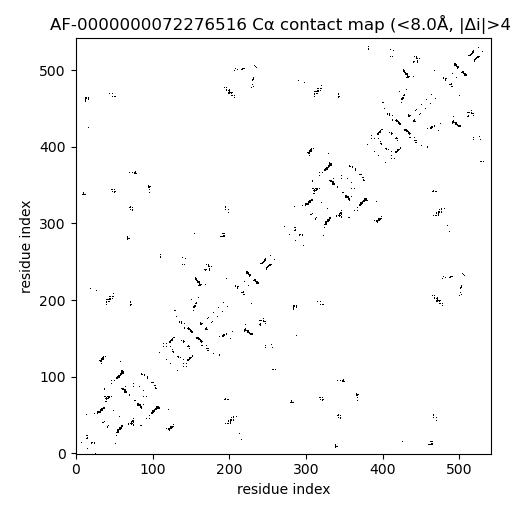B C 1
ATOM 3428 O O . VAL B 1 198 ? 4.57 -2.979 -2.072 1 98.38 198 VAL B O 1
ATOM 3431 N N . GLY B 1 199 ? 5.137 -1.234 -0.692 1 98.75 199 GLY B N 1
ATOM 3432 C CA . GLY B 1 199 ? 3.799 -1.125 -0.129 1 98.75 199 GLY B CA 1
ATOM 3433 C C . GLY B 1 199 ? 2.738 -0.811 -1.167 1 98.75 199 GLY B C 1
ATOM 3434 O O . GLY B 1 199 ? 1.674 -1.432 -1.183 1 98.75 199 GLY B O 1
ATOM 3435 N N . THR B 1 200 ? 3.045 0.144 -2.023 1 98.75 200 THR B N 1
ATOM 3436 C CA . THR B 1 200 ? 2.141 0.563 -3.088 1 98.75 200 THR B CA 1
ATOM 3437 C C . THR B 1 200 ? 1.868 -0.589 -4.051 1 98.75 200 THR B C 1
ATOM 3439 O O . THR B 1 200 ? 0.713 -0.946 -4.289 1 98.75 200 THR B O 1
ATOM 3442 N N . MET B 1 201 ? 2.912 -1.188 -4.508 1 98.75 201 MET B N 1
ATOM 3443 C CA . MET B 1 201 ? 2.777 -2.188 -5.562 1 98.75 201 MET B CA 1
ATOM 3444 C C . MET B 1 201 ? 2.146 -3.467 -5.02 1 98.75 201 MET B C 1
ATOM 3446 O O . MET B 1 201 ? 1.355 -4.113 -5.711 1 98.75 201 MET B O 1
ATOM 3450 N N . GLY B 1 202 ? 2.525 -3.859 -3.789 1 98.88 202 GLY B N 1
ATOM 3451 C CA . GLY B 1 202 ? 1.896 -5.02 -3.176 1 98.88 202 GLY B CA 1
ATOM 3452 C C . GLY B 1 202 ? 0.412 -4.828 -2.928 1 98.88 202 GLY B C 1
ATOM 3453 O O . GLY B 1 202 ? -0.37 -5.773 -3.059 1 98.88 202 GLY B O 1
ATOM 3454 N N . SER B 1 203 ? 0.014 -3.621 -2.551 1 98.88 203 SER B N 1
ATOM 3455 C CA . SER B 1 203 ? -1.401 -3.326 -2.352 1 98.88 203 SER B CA 1
ATOM 3456 C C . SER B 1 203 ? -2.158 -3.324 -3.676 1 98.88 203 SER B C 1
ATOM 3458 O O . SER B 1 203 ? -3.305 -3.77 -3.742 1 98.88 203 SER B O 1
ATOM 3460 N N . LEU B 1 204 ? -1.516 -2.789 -4.711 1 98.88 204 LEU B N 1
ATOM 3461 C CA . LEU B 1 204 ? -2.1 -2.857 -6.043 1 98.88 204 LEU B CA 1
ATOM 3462 C C . LEU B 1 204 ? -2.271 -4.309 -6.488 1 98.88 204 LEU B C 1
ATOM 3464 O O . LEU B 1 204 ? -3.281 -4.656 -7.105 1 98.88 204 LEU B O 1
ATOM 3468 N N . GLN B 1 205 ? -1.269 -5.078 -6.184 1 98.88 205 GLN B N 1
ATOM 3469 C CA . GLN B 1 205 ? -1.347 -6.504 -6.488 1 98.88 205 GLN B CA 1
ATOM 3470 C C . GLN B 1 205 ? -2.533 -7.152 -5.785 1 98.88 205 GLN B C 1
ATOM 3472 O O . GLN B 1 205 ? -3.271 -7.934 -6.391 1 98.88 205 GLN B O 1
ATOM 3477 N N . ALA B 1 206 ? -2.74 -6.832 -4.5 1 98.94 206 ALA B N 1
ATOM 3478 C CA . ALA B 1 206 ? -3.883 -7.344 -3.746 1 98.94 206 ALA B CA 1
ATOM 3479 C C . ALA B 1 206 ? -5.199 -6.918 -4.391 1 98.94 206 ALA B C 1
ATOM 3481 O O . ALA B 1 206 ? -6.129 -7.723 -4.508 1 98.94 206 ALA B O 1
ATOM 3482 N N . THR B 1 207 ? -5.262 -5.684 -4.816 1 98.88 207 THR B N 1
ATOM 3483 C CA . THR B 1 207 ? -6.449 -5.176 -5.5 1 98.88 207 THR B CA 1
ATOM 3484 C C . THR B 1 207 ? -6.746 -6 -6.746 1 98.88 207 THR B C 1
ATOM 3486 O O . THR B 1 207 ? -7.891 -6.402 -6.969 1 98.88 207 THR B O 1
ATOM 3489 N N . GLU B 1 208 ? -5.742 -6.266 -7.508 1 98.81 208 GLU B N 1
ATOM 3490 C CA . GLU B 1 208 ? -5.918 -7.012 -8.75 1 98.81 208 GLU B CA 1
ATOM 3491 C C . GLU B 1 208 ? -6.352 -8.453 -8.477 1 98.81 208 GLU B C 1
ATOM 3493 O O . GLU B 1 208 ? -7.219 -8.984 -9.164 1 98.81 208 GLU B O 1
ATOM 3498 N N . VAL B 1 209 ? -5.746 -9.07 -7.473 1 98.94 209 VAL B N 1
ATOM 3499 C CA . VAL B 1 209 ? -6.125 -10.43 -7.09 1 98.94 209 VAL B CA 1
ATOM 3500 C C . VAL B 1 209 ? -7.609 -10.469 -6.73 1 98.94 209 VAL B C 1
ATOM 3502 O O . VAL B 1 209 ? -8.344 -11.352 -7.195 1 98.94 209 VAL B O 1
ATOM 3505 N N . ILE B 1 210 ? -8.039 -9.531 -5.965 1 98.88 210 ILE B N 1
ATOM 3506 C CA . ILE B 1 210 ? -9.43 -9.492 -5.523 1 98.88 210 ILE B CA 1
ATOM 3507 C C . ILE B 1 210 ? -10.352 -9.273 -6.723 1 98.88 210 ILE B C 1
ATOM 3509 O O . ILE B 1 210 ? -11.375 -9.938 -6.855 1 98.88 210 ILE B O 1
ATOM 3513 N N . LYS B 1 211 ? -9.977 -8.359 -7.629 1 98.75 211 LYS B N 1
ATOM 3514 C CA . LYS B 1 211 ? -10.766 -8.141 -8.836 1 98.75 211 LYS B CA 1
ATOM 3515 C C . LYS B 1 211 ? -10.891 -9.422 -9.656 1 98.75 211 LYS B C 1
ATOM 3517 O O . LYS B 1 211 ? -11.977 -9.75 -10.141 1 98.75 211 LYS B O 1
ATOM 3522 N N . GLU B 1 212 ? -9.828 -10.117 -9.781 1 98.69 212 GLU B N 1
ATOM 3523 C CA . GLU B 1 212 ? -9.828 -11.359 -10.555 1 98.69 212 GLU B CA 1
ATOM 3524 C C . GLU B 1 212 ? -10.703 -12.422 -9.906 1 98.69 212 GLU B C 1
ATOM 3526 O O . GLU B 1 212 ? -11.445 -13.125 -10.594 1 98.69 212 GLU B O 1
ATOM 3531 N N . LEU B 1 213 ? -10.609 -12.531 -8.586 1 98.81 213 LEU B N 1
ATOM 3532 C CA . LEU B 1 213 ? -11.414 -13.508 -7.863 1 98.81 213 LEU B CA 1
ATOM 3533 C C . LEU B 1 213 ? -12.898 -13.203 -8.016 1 98.81 213 LEU B C 1
ATOM 3535 O O . LEU B 1 213 ? -13.719 -14.125 -8.109 1 98.81 213 LEU B O 1
ATOM 3539 N N . LEU B 1 214 ? -13.227 -11.914 -8.094 1 98.56 214 LEU B N 1
ATOM 3540 C CA . LEU B 1 214 ? -14.625 -11.492 -8.047 1 98.56 214 LEU B CA 1
ATOM 3541 C C . LEU B 1 214 ? -15.172 -11.273 -9.453 1 98.56 214 LEU B C 1
ATOM 3543 O O . LEU B 1 214 ? -16.391 -11.188 -9.641 1 98.56 214 LEU B O 1
ATOM 3547 N N . GLY B 1 215 ? -14.242 -11.156 -10.406 1 97.75 215 GLY B N 1
ATOM 3548 C CA . GLY B 1 215 ? -14.672 -10.844 -11.766 1 97.75 215 GLY B CA 1
ATOM 3549 C C . GLY B 1 215 ? -15.219 -9.438 -11.914 1 97.75 215 GLY B C 1
ATOM 3550 O O . GLY B 1 215 ? -16.219 -9.219 -12.602 1 97.75 215 GLY B O 1
ATOM 3551 N N . ILE B 1 216 ? -14.594 -8.477 -11.219 1 98.12 216 ILE B N 1
ATOM 3552 C CA . ILE B 1 216 ? -15.094 -7.109 -11.273 1 98.12 216 ILE B CA 1
ATOM 3553 C C . ILE B 1 216 ? -14.023 -6.191 -11.859 1 98.12 216 ILE B C 1
ATOM 3555 O O . ILE B 1 216 ? -12.836 -6.5 -11.797 1 98.12 216 ILE B O 1
ATOM 3559 N N . GLY B 1 217 ? -14.492 -5.098 -12.43 1 97.88 217 GLY B N 1
ATOM 3560 C CA . GLY B 1 217 ? -13.586 -4.094 -12.961 1 97.88 217 GLY B CA 1
ATOM 3561 C C . GLY B 1 217 ? -12.883 -4.535 -14.234 1 97.88 217 GLY B C 1
ATOM 3562 O O . GLY B 1 217 ? -13.297 -5.504 -14.867 1 97.88 217 GLY B O 1
ATOM 3563 N N . ARG B 1 218 ? -11.914 -3.717 -14.523 1 97.69 218 ARG B N 1
ATOM 3564 C CA . ARG B 1 218 ? -11.094 -4.016 -15.688 1 97.69 218 ARG B CA 1
ATOM 3565 C C . ARG B 1 218 ? -9.797 -4.707 -15.281 1 97.69 218 ARG B C 1
ATOM 3567 O O . ARG B 1 218 ? -9.008 -4.156 -14.516 1 97.69 218 ARG B O 1
ATOM 3574 N N . SER B 1 219 ? -9.578 -5.848 -15.82 1 97.25 219 SER B N 1
ATOM 3575 C CA . SER B 1 219 ? -8.398 -6.656 -15.508 1 97.25 219 SER B CA 1
ATOM 3576 C C . SER B 1 219 ? -7.129 -6.02 -16.062 1 97.25 219 SER B C 1
ATOM 3578 O O . SER B 1 219 ? -7.172 -5.309 -17.062 1 97.25 219 SER B O 1
ATOM 3580 N N . MET B 1 220 ? -6.039 -6.301 -15.453 1 98 220 MET B N 1
ATOM 3581 C CA . MET B 1 220 ? -4.734 -5.887 -15.961 1 98 220 MET B CA 1
ATOM 3582 C C . MET B 1 220 ? -4.234 -6.855 -17.031 1 98 220 MET B C 1
ATOM 3584 O O . MET B 1 220 ? -3.109 -6.723 -17.516 1 98 220 MET B O 1
ATOM 3588 N N . ALA B 1 221 ? -5.02 -7.887 -17.344 1 97.56 221 ALA B N 1
ATOM 3589 C CA . ALA B 1 221 ? -4.633 -8.781 -18.438 1 97.56 221 ALA B CA 1
ATOM 3590 C C . ALA B 1 221 ? -4.469 -8.008 -19.75 1 97.56 221 ALA B C 1
ATOM 3592 O O . ALA B 1 221 ? -5.355 -7.246 -20.141 1 97.56 221 ALA B O 1
ATOM 3593 N N . GLY B 1 222 ? -3.301 -8.203 -20.359 1 97.69 222 GLY B N 1
ATOM 3594 C CA . GLY B 1 222 ? -3.004 -7.492 -21.594 1 97.69 222 GLY B CA 1
ATOM 3595 C C . GLY B 1 222 ? -2.525 -6.07 -21.375 1 97.69 222 GLY B C 1
ATOM 3596 O O . GLY B 1 222 ? -2.404 -5.289 -22.312 1 97.69 222 GLY B O 1
ATOM 3597 N N . ARG B 1 223 ? -2.295 -5.727 -20.141 1 98 223 ARG B N 1
ATOM 3598 C CA . ARG B 1 223 ? -1.842 -4.395 -19.75 1 98 223 ARG B CA 1
ATOM 3599 C C . ARG B 1 223 ? -0.674 -4.48 -18.766 1 98 223 ARG B C 1
ATOM 3601 O O . ARG B 1 223 ? -0.582 -5.426 -17.984 1 98 223 ARG B O 1
ATOM 3608 N N . LEU B 1 224 ? 0.201 -3.539 -18.859 1 98.38 224 LEU B N 1
ATOM 3609 C CA . LEU B 1 224 ? 1.313 -3.385 -17.922 1 98.38 224 LEU B CA 1
ATOM 3610 C C . LEU B 1 224 ? 1.285 -2.01 -17.266 1 98.38 224 LEU B C 1
ATOM 3612 O O . LEU B 1 224 ? 1.368 -0.988 -17.953 1 98.38 224 LEU B O 1
ATOM 3616 N N . LEU B 1 225 ? 1.086 -2.008 -15.984 1 98.56 225 LEU B N 1
ATOM 3617 C CA . LEU B 1 225 ? 1.18 -0.773 -15.211 1 98.56 225 LEU B CA 1
ATOM 3618 C C . LEU B 1 225 ? 2.613 -0.522 -14.758 1 98.56 225 LEU B C 1
ATOM 3620 O O . LEU B 1 225 ? 3.252 -1.407 -14.188 1 98.56 225 LEU B O 1
ATOM 3624 N N . ILE B 1 226 ? 3.102 0.634 -15 1 98.44 226 ILE B N 1
ATOM 3625 C CA . ILE B 1 226 ? 4.453 1.021 -14.617 1 98.44 226 ILE B CA 1
ATOM 3626 C C . ILE B 1 226 ? 4.398 2.215 -13.664 1 98.44 226 ILE B C 1
ATOM 3628 O O . ILE B 1 226 ? 3.717 3.205 -13.938 1 98.44 226 ILE B O 1
ATOM 3632 N N . CYS B 1 227 ? 5.098 2.074 -12.609 1 98.38 227 CYS B N 1
ATOM 3633 C CA . CYS B 1 227 ? 5.164 3.123 -11.594 1 98.38 227 CYS B CA 1
ATOM 3634 C C . CYS B 1 227 ? 6.559 3.734 -11.531 1 98.38 227 CYS B C 1
ATOM 3636 O O . CYS B 1 227 ? 7.555 3.016 -11.438 1 98.38 227 CYS B O 1
ATOM 3638 N N . ASP B 1 228 ? 6.656 4.996 -11.625 1 98.31 228 ASP B N 1
ATOM 3639 C CA . ASP B 1 228 ? 7.824 5.801 -11.281 1 98.31 228 ASP B CA 1
ATOM 3640 C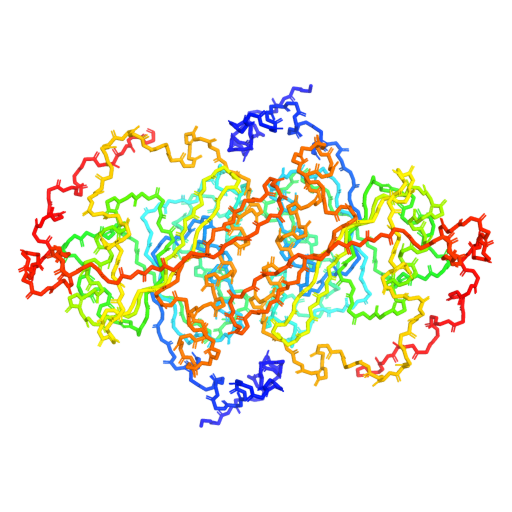 C . ASP B 1 228 ? 7.57 6.633 -10.031 1 98.31 228 ASP B C 1
ATOM 3642 O O . ASP B 1 228 ? 7.102 7.77 -10.117 1 98.31 228 ASP B O 1
ATOM 3646 N N . ALA B 1 229 ? 7.969 6.074 -8.922 1 98 229 ALA B N 1
ATOM 3647 C CA . ALA B 1 229 ? 7.605 6.68 -7.641 1 98 229 ALA B CA 1
ATOM 3648 C C . ALA B 1 229 ? 8.375 7.977 -7.41 1 98 229 ALA B C 1
ATOM 3650 O O . ALA B 1 229 ? 7.887 8.883 -6.73 1 98 229 ALA B O 1
ATOM 3651 N N . LEU B 1 230 ? 9.578 8.039 -7.91 1 97.75 230 LEU B N 1
ATOM 3652 C CA . LEU B 1 230 ? 10.367 9.258 -7.75 1 97.75 230 LEU B CA 1
ATOM 3653 C C . LEU B 1 230 ? 9.719 10.43 -8.477 1 97.75 230 LEU B C 1
ATOM 3655 O O . LEU B 1 230 ? 9.711 11.555 -7.969 1 97.75 230 LEU B O 1
ATOM 3659 N N . ALA B 1 231 ? 9.125 10.125 -9.617 1 95.69 231 ALA B N 1
ATOM 3660 C CA . ALA B 1 231 ? 8.453 11.156 -10.398 1 95.69 231 ALA B CA 1
ATOM 3661 C C . ALA B 1 231 ? 6.996 11.312 -9.969 1 95.69 231 ALA B C 1
ATOM 3663 O O . ALA B 1 231 ? 6.344 12.305 -10.297 1 95.69 231 ALA B O 1
ATOM 3664 N N . GLY B 1 232 ? 6.523 10.352 -9.195 1 90.56 232 GLY B N 1
ATOM 3665 C CA . GLY B 1 232 ? 5.133 10.352 -8.773 1 90.56 232 GLY B CA 1
ATOM 3666 C C . GLY B 1 232 ? 4.164 10.047 -9.906 1 90.56 232 GLY B C 1
ATOM 3667 O O . GLY B 1 232 ? 3.08 10.625 -9.969 1 90.56 232 GLY B O 1
ATOM 3668 N N . GLY B 1 233 ? 4.523 9.125 -10.719 1 93.38 233 GLY B N 1
ATOM 3669 C CA . GLY B 1 233 ? 3.705 8.914 -11.898 1 93.38 233 GLY B CA 1
ATOM 3670 C C . GLY B 1 233 ? 3.477 7.449 -12.211 1 93.38 233 GLY B C 1
ATOM 3671 O O . GLY B 1 233 ? 4.184 6.582 -11.695 1 93.38 233 GLY B O 1
ATOM 3672 N N . PHE B 1 234 ? 2.42 7.23 -12.93 1 97.62 234 PHE B N 1
ATOM 3673 C CA . PHE B 1 234 ? 2.033 5.926 -13.453 1 97.62 234 PHE B CA 1
ATOM 3674 C C . PHE B 1 234 ? 1.782 6 -14.953 1 97.62 234 PHE B C 1
ATOM 3676 O O . PHE B 1 234 ? 1.288 7.008 -15.461 1 97.62 234 PHE B O 1
ATOM 3683 N N . ARG B 1 235 ? 2.121 4.977 -15.602 1 96.81 235 ARG B N 1
ATOM 3684 C CA . ARG B 1 235 ? 1.736 4.832 -17 1 96.81 235 ARG B CA 1
ATOM 3685 C C . ARG B 1 235 ? 1.321 3.398 -17.312 1 96.81 235 ARG B C 1
ATOM 3687 O O . ARG B 1 235 ? 1.704 2.469 -16.594 1 96.81 235 ARG B O 1
ATOM 3694 N N . GLU B 1 236 ? 0.532 3.283 -18.266 1 97.25 236 GLU B N 1
ATOM 3695 C CA . GLU B 1 236 ? 0.051 1.982 -18.719 1 97.25 236 GLU B CA 1
ATOM 3696 C C . GLU B 1 236 ? 0.521 1.687 -20.141 1 97.25 236 GLU B C 1
ATOM 3698 O O . GLU B 1 236 ? 0.506 2.568 -21 1 97.25 236 GLU B O 1
ATOM 3703 N N . VAL B 1 237 ? 0.939 0.466 -20.312 1 97.44 237 VAL B N 1
ATOM 3704 C CA . VAL B 1 237 ? 1.352 0.006 -21.641 1 97.44 237 VAL B CA 1
ATOM 3705 C C . VAL B 1 237 ? 0.53 -1.218 -22.031 1 97.44 237 VAL B C 1
ATOM 3707 O O . VAL B 1 237 ? 0.247 -2.082 -21.203 1 97.44 237 VAL B O 1
ATOM 3710 N N . ARG B 1 238 ? 0.108 -1.182 -23.281 1 97.12 238 ARG B N 1
ATOM 3711 C CA . ARG B 1 238 ? -0.586 -2.359 -23.781 1 97.12 238 ARG B CA 1
ATOM 3712 C C . ARG B 1 238 ? 0.386 -3.516 -24.016 1 97.12 238 ARG B C 1
ATOM 3714 O O . ARG B 1 238 ? 1.485 -3.316 -24.531 1 97.12 238 ARG B O 1
ATOM 3721 N N . LEU B 1 239 ? 0.049 -4.66 -23.562 1 97.5 239 LEU B N 1
ATOM 3722 C CA . LEU B 1 239 ? 0.829 -5.879 -23.734 1 97.5 239 LEU B CA 1
ATOM 3723 C C . LEU B 1 239 ? 0.072 -6.887 -24.594 1 97.5 239 LEU B C 1
ATOM 3725 O O . LEU B 1 239 ? -0.936 -7.449 -24.156 1 97.5 239 LEU B O 1
ATOM 3729 N N . LYS B 1 240 ? 0.551 -7.203 -25.75 1 96.12 240 LYS B N 1
ATOM 3730 C CA . LYS B 1 240 ? -0.109 -8.125 -26.672 1 96.12 240 LYS B CA 1
ATOM 3731 C C . LYS B 1 240 ? 0.53 -9.508 -26.609 1 96.12 240 LYS B C 1
ATOM 3733 O O . LYS B 1 240 ? 1.735 -9.633 -26.391 1 96.12 240 LYS B O 1
ATOM 3738 N N . PRO B 1 241 ? -0.33 -10.469 -26.828 1 97.19 241 PRO B N 1
ATOM 3739 C CA . PRO B 1 241 ? 0.271 -11.797 -27 1 97.19 241 PRO B CA 1
ATOM 3740 C C . PRO B 1 241 ? 1.239 -11.867 -28.172 1 97.19 241 PRO B C 1
ATOM 3742 O O . PRO B 1 241 ? 0.988 -11.266 -29.219 1 97.19 241 PRO B O 1
ATOM 3745 N N . ASP B 1 242 ? 2.342 -12.516 -27.953 1 97.31 242 ASP B N 1
ATOM 3746 C CA . ASP B 1 242 ? 3.299 -12.781 -29.016 1 97.31 242 ASP B CA 1
ATOM 3747 C C . ASP B 1 242 ? 2.994 -14.109 -29.703 1 97.31 242 ASP B C 1
ATOM 3749 O O . ASP B 1 242 ? 3.152 -15.172 -29.109 1 97.31 242 ASP B O 1
ATOM 3753 N N . PRO B 1 243 ? 2.6 -14.062 -30.984 1 96.56 243 PRO B N 1
ATOM 3754 C CA . PRO B 1 243 ? 2.275 -15.312 -31.672 1 96.56 243 PRO B CA 1
ATOM 3755 C C . PRO B 1 243 ? 3.449 -16.281 -31.703 1 96.56 243 PRO B C 1
ATOM 3757 O O . PRO B 1 243 ? 3.25 -17.5 -31.844 1 96.56 243 PRO B O 1
ATOM 3760 N N . ALA B 1 244 ? 4.633 -15.773 -31.547 1 97.19 244 ALA B N 1
ATOM 3761 C CA . ALA B 1 244 ? 5.828 -16.609 -31.609 1 97.19 244 ALA B CA 1
ATOM 3762 C C . ALA B 1 244 ? 6.316 -16.969 -30.219 1 97.19 244 ALA B C 1
ATOM 3764 O O . ALA B 1 244 ? 7.402 -17.531 -30.047 1 97.19 244 ALA B O 1
ATOM 3765 N N . CYS B 1 245 ? 5.531 -16.625 -29.203 1 98 245 CYS B N 1
ATOM 3766 C CA . CYS B 1 245 ? 5.926 -16.938 -27.828 1 98 245 CYS B CA 1
ATOM 3767 C C . CYS B 1 245 ? 6.164 -18.438 -27.672 1 98 245 CYS B C 1
ATOM 3769 O O . CYS B 1 245 ? 5.32 -19.25 -28.047 1 98 245 CYS B O 1
ATOM 3771 N N . PRO B 1 246 ? 7.293 -18.797 -27.078 1 97.44 246 PRO B N 1
ATOM 3772 C CA . PRO B 1 246 ? 7.613 -20.234 -26.984 1 97.44 246 PRO B CA 1
ATOM 3773 C C . PRO B 1 246 ? 6.723 -20.953 -25.969 1 97.44 246 PRO B C 1
ATOM 3775 O O . PRO B 1 246 ? 6.746 -22.188 -25.906 1 97.44 246 PRO B O 1
ATOM 3778 N N . LEU B 1 247 ? 5.949 -20.219 -25.25 1 97.94 247 LEU B N 1
ATOM 3779 C CA . LEU B 1 247 ? 5.109 -20.812 -24.234 1 97.94 247 LEU B CA 1
ATOM 3780 C C . LEU B 1 247 ? 3.639 -20.781 -24.641 1 97.94 247 LEU B C 1
ATOM 3782 O O . LEU B 1 247 ? 3.008 -21.828 -24.797 1 97.94 247 LEU B O 1
ATOM 3786 N N . CYS B 1 248 ? 3.133 -19.594 -24.953 1 97.62 248 CYS B N 1
ATOM 3787 C CA . CYS B 1 248 ? 1.691 -19.484 -25.125 1 97.62 248 CYS B CA 1
ATOM 3788 C C . CYS B 1 248 ? 1.351 -19.172 -26.578 1 97.62 248 CYS B C 1
ATOM 3790 O O . CYS B 1 248 ? 0.195 -18.891 -26.906 1 97.62 248 CYS B O 1
ATOM 3792 N N . GLY B 1 249 ? 2.338 -19.156 -27.422 1 96.44 249 GLY B N 1
ATOM 3793 C CA . GLY B 1 249 ? 2.119 -18.828 -28.828 1 96.44 249 GLY B CA 1
ATOM 3794 C C . GLY B 1 249 ? 1.477 -19.969 -29.594 1 96.44 249 GLY B C 1
ATOM 3795 O O . GLY B 1 249 ? 0.965 -20.922 -29 1 96.44 249 GLY B O 1
ATOM 3796 N N . ALA B 1 250 ? 1.53 -19.844 -30.938 1 95.44 250 ALA B N 1
ATOM 3797 C CA . ALA B 1 250 ? 0.855 -20.766 -31.844 1 95.44 250 ALA B CA 1
ATOM 3798 C C . ALA B 1 250 ? 1.576 -22.109 -31.891 1 95.44 250 ALA B C 1
ATOM 3800 O O . ALA B 1 250 ? 0.949 -23.156 -32.125 1 95.44 250 ALA B O 1
ATOM 3801 N N . GLN B 1 251 ? 2.865 -22.094 -31.75 1 96.5 251 GLN B N 1
ATOM 3802 C CA . GLN B 1 251 ? 3.688 -23.297 -31.766 1 96.5 251 GLN B CA 1
ATOM 3803 C C . GLN B 1 251 ? 4.594 -23.359 -30.547 1 96.5 251 GLN B C 1
ATOM 3805 O O . GLN B 1 251 ? 5.809 -23.203 -30.656 1 96.5 251 GLN B O 1
ATOM 3810 N N . PRO B 1 252 ? 3.986 -23.672 -29.469 1 96.69 252 PRO B N 1
ATOM 3811 C CA . PRO B 1 252 ? 4.758 -23.641 -28.219 1 96.69 252 PRO B CA 1
ATOM 3812 C C . PRO B 1 252 ? 5.871 -24.688 -28.203 1 96.69 252 PRO B C 1
ATOM 3814 O O . PRO B 1 252 ? 5.672 -25.828 -28.641 1 96.69 252 PRO B O 1
ATOM 3817 N N . THR B 1 253 ? 7.039 -24.281 -27.719 1 96.81 253 THR B N 1
ATOM 3818 C CA . THR B 1 253 ? 8.172 -25.188 -27.531 1 96.81 253 THR B CA 1
ATOM 3819 C C . THR B 1 253 ? 8.359 -25.547 -26.062 1 96.81 253 THR B C 1
ATOM 3821 O O . THR B 1 253 ? 9.023 -26.516 -25.734 1 96.81 253 THR B O 1
ATOM 3824 N N . ILE B 1 254 ? 7.852 -24.734 -25.203 1 97.12 254 ILE B N 1
ATOM 3825 C CA . ILE B 1 254 ? 7.848 -25.031 -23.781 1 97.12 254 ILE B CA 1
ATOM 3826 C C . ILE B 1 254 ? 6.547 -25.734 -23.391 1 97.12 254 ILE B C 1
ATOM 3828 O O . ILE B 1 254 ? 5.473 -25.125 -23.422 1 97.12 254 ILE B O 1
ATOM 3832 N N . THR B 1 255 ? 6.691 -27.047 -23.078 1 97.44 255 THR B N 1
ATOM 3833 C CA . THR B 1 255 ? 5.48 -27.828 -22.828 1 97.44 255 THR B CA 1
ATOM 3834 C C . THR B 1 255 ? 5.512 -28.453 -21.438 1 97.44 255 THR B C 1
ATOM 3836 O O . THR B 1 255 ? 4.57 -29.156 -21.047 1 97.44 255 THR B O 1
ATOM 3839 N N . ASP B 1 256 ? 6.59 -28.312 -20.75 1 97.62 256 ASP B N 1
ATOM 3840 C CA . ASP B 1 256 ? 6.762 -28.734 -19.375 1 97.62 256 ASP B CA 1
ATOM 3841 C C . ASP B 1 256 ? 7.766 -27.844 -18.641 1 97.62 256 ASP B C 1
ATOM 3843 O O . ASP B 1 256 ? 8.164 -26.797 -19.172 1 97.62 256 ASP B O 1
ATOM 3847 N N . LEU B 1 257 ? 8.109 -28.188 -17.406 1 97.81 257 LEU B N 1
ATOM 3848 C CA . LEU B 1 257 ? 8.945 -27.281 -16.609 1 97.81 257 LEU B CA 1
ATOM 3849 C C . LEU B 1 257 ? 10.398 -27.75 -16.609 1 97.81 257 LEU B C 1
ATOM 3851 O O . LEU B 1 257 ? 11.18 -27.359 -15.742 1 97.81 257 LEU B O 1
ATOM 3855 N N . SER B 1 258 ? 10.82 -28.594 -17.547 1 96.25 258 SER B N 1
ATOM 3856 C CA . SER B 1 258 ? 12.156 -29.172 -17.562 1 96.25 258 SER B CA 1
ATOM 3857 C C . SER B 1 258 ? 13.227 -28.109 -17.75 1 96.25 258 SER B C 1
ATOM 3859 O O . SER B 1 258 ? 14.359 -28.266 -17.281 1 96.25 258 SER B O 1
ATOM 3861 N N . LEU B 1 259 ? 12.875 -27.031 -18.422 1 93.25 259 LEU B N 1
ATOM 3862 C CA . LEU B 1 259 ? 13.812 -25.938 -18.656 1 93.25 259 LEU B CA 1
ATOM 3863 C C . LEU B 1 259 ? 14.281 -25.328 -17.344 1 93.25 259 LEU B C 1
ATOM 3865 O O . LEU B 1 259 ? 15.297 -24.625 -17.312 1 93.25 259 LEU B O 1
ATOM 3869 N N . HIS B 1 260 ? 13.469 -25.516 -16.281 1 93.75 260 HIS B N 1
ATOM 3870 C CA . HIS B 1 260 ? 13.75 -24.906 -14.992 1 93.75 260 HIS B CA 1
ATOM 3871 C C . HIS B 1 260 ? 14.477 -25.875 -14.062 1 93.75 260 HIS B C 1
ATOM 3873 O O . HIS B 1 260 ? 14.812 -25.516 -12.93 1 93.75 260 HIS B O 1
ATOM 3879 N N . ALA B 1 261 ? 14.672 -27.172 -14.305 1 84.19 261 ALA B N 1
ATOM 3880 C CA . ALA B 1 261 ? 15.211 -28.219 -13.438 1 84.19 261 ALA B CA 1
ATOM 3881 C C . ALA B 1 261 ? 16.641 -27.891 -13.008 1 84.19 261 ALA B C 1
ATOM 3883 O O . ALA B 1 261 ? 17.031 -28.188 -11.883 1 84.19 261 ALA B O 1
ATOM 3884 N N . ASP B 1 262 ? 17.547 -27.328 -13.789 1 66.38 262 ASP B N 1
ATOM 3885 C CA . ASP B 1 262 ? 18.938 -27.125 -13.438 1 66.38 262 ASP B CA 1
ATOM 3886 C C . ASP B 1 262 ? 19.141 -25.828 -12.648 1 66.38 262 ASP B C 1
ATOM 3888 O O . ASP B 1 262 ? 20.203 -25.578 -12.102 1 66.38 262 ASP B O 1
ATOM 3892 N N . GLN B 1 263 ? 18.219 -24.969 -12.609 1 56.53 263 GLN B N 1
ATOM 3893 C CA . GLN B 1 263 ? 18.391 -23.625 -12.055 1 56.53 263 GLN B CA 1
ATOM 3894 C C . GLN B 1 263 ? 18.312 -23.656 -10.531 1 56.53 263 GLN B C 1
ATOM 3896 O O . GLN B 1 263 ? 18.734 -22.703 -9.867 1 56.53 263 GLN B O 1
ATOM 3901 N N . ALA B 1 264 ? 17.594 -24.516 -9.891 1 48.94 264 ALA B N 1
ATOM 3902 C CA . ALA B 1 264 ? 17.406 -24.5 -8.438 1 48.94 264 ALA B CA 1
ATOM 3903 C C . ALA B 1 264 ? 18.734 -24.594 -7.711 1 48.94 264 ALA B C 1
ATOM 3905 O O . ALA B 1 264 ? 18.844 -24.188 -6.551 1 48.94 264 ALA B O 1
ATOM 3906 N N . GLU B 1 265 ? 19.75 -25.234 -8.18 1 42 265 GLU B N 1
ATOM 3907 C CA . GLU B 1 265 ? 20.953 -25.531 -7.406 1 42 265 GLU B CA 1
ATOM 3908 C C . GLU B 1 265 ? 21.828 -24.281 -7.23 1 42 265 GLU B C 1
ATOM 3910 O O . GLU B 1 265 ? 22.656 -24.234 -6.316 1 42 265 GLU B O 1
ATOM 3915 N N . GLY B 1 266 ? 21.828 -23.281 -8.102 1 36.75 266 GLY B N 1
ATOM 3916 C CA . GLY B 1 266 ? 22.891 -22.297 -8.07 1 36.75 266 GLY B CA 1
ATOM 3917 C C . GLY B 1 266 ? 22.625 -21.156 -7.105 1 36.75 266 GLY B C 1
ATOM 3918 O O . GLY B 1 266 ? 23.5 -20.328 -6.848 1 36.75 266 GLY B O 1
ATOM 3919 N N . SER B 1 267 ? 21.344 -20.656 -7.02 1 35.69 267 SER B N 1
ATOM 3920 C CA . SER B 1 267 ? 21.234 -19.312 -6.473 1 35.69 267 SER B CA 1
ATOM 3921 C C . SER B 1 267 ? 21.281 -19.328 -4.949 1 35.69 267 SER B C 1
ATOM 3923 O O . SER B 1 267 ? 20.516 -18.609 -4.293 1 35.69 267 SER B O 1
ATOM 3925 N N . VAL B 1 268 ? 21.5 -20.359 -4.387 1 31.72 268 VAL B N 1
ATOM 3926 C CA . VAL B 1 268 ? 21.703 -20.25 -2.945 1 31.72 268 VAL B CA 1
ATOM 3927 C C . VAL B 1 268 ? 22.844 -19.266 -2.66 1 31.72 268 VAL B C 1
ATOM 3929 O O . VAL B 1 268 ? 24.016 -19.609 -2.84 1 31.72 268 VAL B O 1
ATOM 3932 N N . CYS B 1 269 ? 22.781 -18.047 -3.15 1 25.17 269 CYS B N 1
ATOM 3933 C CA . CYS B 1 269 ? 23.828 -17.172 -2.65 1 25.17 269 CYS B CA 1
ATOM 3934 C C . CYS B 1 269 ? 23.938 -17.266 -1.133 1 25.17 269 CYS B C 1
ATOM 3936 O O . CYS B 1 269 ? 22.922 -17.219 -0.433 1 25.17 269 CYS B O 1
ATOM 3938 N N . ALA B 1 270 ? 25.078 -17.672 -0.67 1 25.23 270 ALA B N 1
ATOM 3939 C CA . ALA B 1 270 ? 25.641 -17.594 0.68 1 25.23 270 ALA B CA 1
ATOM 3940 C C . ALA B 1 270 ? 25.234 -16.297 1.364 1 25.23 270 ALA B C 1
ATOM 3942 O O . ALA B 1 270 ? 25.375 -15.219 0.789 1 25.23 270 ALA B O 1
ATOM 3943 N N . GLY B 1 271 ? 24.188 -16.234 2.254 1 18.27 271 GLY B N 1
ATOM 3944 C CA . GLY B 1 271 ? 24.406 -15.172 3.225 1 18.27 271 GLY B CA 1
ATOM 3945 C C . GLY B 1 271 ? 25.844 -15.047 3.676 1 18.27 271 GLY B C 1
ATOM 3946 O O . GLY B 1 271 ? 26.594 -16.031 3.664 1 18.27 271 GLY B O 1
#

Sequence (542 aa):
MDFTEEQIHRYARHILLPEVGGTGQARLLGARVLVVGAGGLGSPLVLYLAAAGVGTIGVIDADVVDLSNLQRQILHTTERIGMTKVDSAAAAVAAINPGVRLETHTERLTAANALELIGAYDLVADGSDNFPTRFLINDACHLLGKTLVSAAVLRFDGQLSTFRTHQGGPCYRCLYPEPPPEGSVPTCAEAGVLGAVVGTMGSLQATEVIKELLGIGRSMAGRLLICDALAGGFREVRLKPDPACPLCGAQPTITDLSLHADQAEGSVCAGMDFTEEQIHRYARHILLPEVGGTGQARLLGARVLVVGAGGLGSPLVLYLAAAGVGTIGVIDADVVDLSNLQRQILHTTERIGMTKVDSAAAAVAAINPGVRLETHTERLTAANALELIGAYDLVADGSDNFPTRFLINDACHLLGKTLVSAAVLRFDGQLSTFRTHQGGPCYRCLYPEPPPEGSVPTCAEAGVLGAVVGTMGSLQATEVIKELLGIGRSMAGRLLICDALAGGFREVRLKPDPACPLCGAQPTITDLSLHADQAEGSVCAG

Foldseek 3Di:
DDDDPVRCVLQVVQLPDPLQHPVNLVLQLVFEEEEEDQAQLVQLQLLVSLSSNRAEYEYEEQDFADPVRVQARVLADPVRGVPGSQVSNQVSSCVNHVRHHYHYHNDHDFLVCQLVVVLVGQAYEYPDFFDLSQVLNQLSCLLNQHKYWYKYFAAQKIKIAIERLNVPFATPCLVVVDGDPPPPDDTCVGRNYRNVSSNVRSNVSNVLVSCVSSVDDDHRGQKMWMDRRVVPDIDMDGGGHDLPRLRRHPPHVCNGSVVGNVVVPPPPPDD/DDDDPVRCVLQVVQLPDPLQHPVNLVLQLVFEEEEEDQAQLVQLQLLVSLSSNRAEYEYEDQDFDDPVRVQARVLADPVRGVPGSQVSNQVSSCVNHVRHHYHYHNDHDFLVCQLVVVLVGQAYEYPDFFDLSLVLNQLSCLLNQHKYWYKYFAAQKIKIAIDRLNVPFATPCLVVVDGDPPPPDDTCVGRNYRNVSSNVGSNVSNVLVSCVSSVDDDHRGQKMWMDRRVVPDIDMDGGGHDLPRLRSHPPHVCNGSVVGNVVVPPPPPDD